Protein AF-0000000084999669 (afdb_homodimer)

Solvent-accessible surface area (backbone atoms only — not comparable to full-atom values): 21472 Å² total; per-residue (Å²): 105,78,70,63,46,76,46,75,52,72,66,41,34,52,51,17,50,49,50,51,53,46,58,70,68,46,58,88,55,57,38,79,38,73,41,68,70,84,64,86,68,81,69,84,65,60,31,23,41,33,43,25,36,80,44,46,45,81,47,69,87,46,64,67,62,21,53,51,37,43,54,51,52,52,52,51,48,53,52,48,52,52,51,36,67,77,34,52,64,57,40,71,44,33,44,88,55,30,70,33,73,48,54,58,32,35,36,39,35,19,50,52,66,26,28,39,60,46,72,33,41,66,39,37,81,60,92,49,95,83,38,33,46,42,40,52,29,29,39,40,33,21,40,40,70,28,84,82,21,30,40,37,30,64,48,74,72,40,75,46,70,27,36,52,12,32,36,34,39,32,53,12,38,78,83,42,25,28,25,35,42,58,26,74,77,52,56,44,40,33,39,39,41,40,24,25,54,38,52,62,68,60,48,52,57,57,69,77,101,107,78,70,64,46,77,46,74,51,71,67,40,34,51,50,18,51,49,50,53,53,48,58,70,67,45,59,88,54,57,41,81,38,72,40,67,70,85,63,86,67,80,69,84,66,61,30,22,39,36,42,26,35,80,44,47,46,82,47,69,86,47,62,68,61,20,53,51,36,43,52,50,50,52,53,50,49,53,51,50,50,51,52,36,67,78,34,52,64,56,39,69,43,33,44,87,54,30,69,33,72,48,53,58,31,34,37,38,36,18,50,51,66,25,29,40,59,46,74,34,40,65,39,36,82,59,94,49,95,81,38,33,47,42,39,51,28,28,38,40,34,22,40,39,68,29,83,83,21,31,38,37,31,64,48,73,72,41,75,46,68,26,36,53,12,31,36,37,39,31,52,13,37,76,81,42,26,29,25,34,43,59,26,75,77,51,56,43,40,32,38,37,39,40,24,26,54,38,52,61,68,61,50,54,55,56,67,75,99

pLDDT: mean 93.06, std 10.98, range [39.12, 98.81]

Sequence (418 aa):
MNLIASYRNKGFESVADGVMSFFDRRTDLHRNGIAFSNGSNNDSDPAKISTDISLVAIDRTDPEAFALSEVIVRGVDAGLKKYLQDRPLFNECSPEQSLFVNPIFNIQRYAPGEGFKKWHCDWTISEEATEPVHRVLAWILYCNDVESGGTEFHWQEYHETAERGKLVIFPAGLTHIHRGRVNKIHSKTIATGWINAGSRDSYISRLASMNLIASYRNKGFESVADGVMSFFDRRTDLHRNGIAFSNGSNNDSDPAKISTDISLVAIDRTDPEAFALSEVIVRGVDAGLKKYLQDRPLFNECSPEQSLFVNPIFNIQRYAPGEGFKKWHCDWTISEEATEPVHRVLAWILYCNDVESGGTEFHWQEYHETAERGKLVIFPAGLTHIHRGRVNKIHSKTIATGWINAGSRDSYISRLAS

InterPro domains:
  IPR005123 Oxoglutarate/iron-dependent dioxygenase domain [PS51471] (100-197)
  IPR044862 Prolyl 4-hydroxylase alpha subunit, Fe(2+) 2OG dioxygenase domain [PF13640] (106-195)

Organism: Prochlorococcus marinus (strain NATL2A) (NCBI:txid59920)

Foldseek 3Di:
DAQKDKDFDPLLLVLLQLLVVCCVVPVVQKDWDWAADPDDDPPPDTLFTWIKGKAACVDPPDVSSNVSLVSVQVVVVVVVVVSCVVPVVVLVVFVVSDKGFQRIWMKIKAAAVGWNADWDFQADCDDDLSRSPQFFKKKKAWSDFDPPWAKAWDVVRDGDGRHHSMMMMHTRDPNGTMIIDHHRPDMTIIIMGTMGGDDPVVSVVVSVD/DAQKDKDFDPLLLVLLQLLVVCCVVPVVQWDWDWAADPDPDPPPDTLFTWIKGKAACVDPPDVSSNVSLVSVQVVVVVVVVVSCVVPVVVQVVFVVSDKGFQRIWMKIKAAAVGWNADWDFQADCDDDLSRSPQFFKKKKAWSDFDPVWAKAWDQVRDGDGRHHSMMMMHTRDPNGTMIIDHHRPGMTIIIMGTMGGDDPVVSVVVSVD

Radius of gyration: 23.14 Å; Cα contacts (8 Å, |Δi|>4): 921; chains: 2; bounding box: 57×67×54 Å

Secondary structure (DSSP, 8-state):
----EEEE-HHHHHHHHHHHHHHHH-GGG-EEEEE---SSS---S-SEEEEEEEEETT--SSHHHHHHHHHHHHHHHHHHHHHHHH-HHHHHTSGGG-EEE-SEEEEEEE-TT-EE-S-B-S---S--TT-GGGEEEEEEEE-S-EEEEEEEETTTTEEEEE-TTEEEEEE-SGGG-EEEPP-SSS-EEEEEEEEEES-HHHHHHHHH-/----EEEE-HHHHHHHHHHHHHHHH-GGG-EEEEE---SSS---S-SEEEEEEEEETT--SSHHHHHHHHHHHHHHHHHHHHHHHH-HHHHHTSGGG-EEE-SEEEEEEE-TT-EE-S-B-S---S--TT-GGGEEEEEEEE-S-EEEEEEEETTTTEEEEE-TTEEEEEE-SGGG-EEEPP-SSS-EEEEEEEEEES-HHHHHHHHH-

Nearest PDB structures (foldseek):
  6zbn-assembly4_D  TM=6.091E-01  e=8.597E-07  Homo sapiens
  8y0v-assembly1_A  TM=6.039E-01  e=1.336E-05  Homo sapiens
  8k17-assembly1_A  TM=5.026E-01  e=3.818E-06  Homo sapiens
  8k0m-assembly1_A  TM=5.103E-01  e=2.028E-05  Homo sapiens
  8k0f-assembly1_A  TM=4.925E-01  e=4.404E-05  Homo sapiens

Structure (mmCIF, N/CA/C/O backbone):
data_AF-0000000084999669-model_v1
#
loop_
_entity.id
_entity.type
_entity.pdbx_description
1 polymer 'Possible trypsin'
#
loop_
_atom_site.group_PDB
_atom_site.id
_atom_site.type_symbol
_atom_site.label_atom_id
_atom_site.label_alt_id
_atom_site.label_comp_id
_atom_site.label_asym_id
_atom_site.label_entity_id
_atom_site.label_seq_id
_atom_site.pdbx_PDB_ins_code
_atom_site.Cartn_x
_atom_site.Cartn_y
_atom_site.Cartn_z
_atom_site.occupancy
_atom_site.B_iso_or_equiv
_atom_site.auth_seq_id
_atom_site.auth_comp_id
_atom_site.auth_asym_id
_atom_site.auth_atom_id
_atom_site.pdbx_PDB_model_num
ATOM 1 N N . MET A 1 1 ? 3.959 -6.379 14.414 1 53.81 1 MET A N 1
ATOM 2 C CA . MET A 1 1 ? 4.629 -5.09 14.555 1 53.81 1 MET A CA 1
ATOM 3 C C . MET A 1 1 ? 3.816 -3.982 13.891 1 53.81 1 MET A C 1
ATOM 5 O O . MET A 1 1 ? 3.207 -4.195 12.844 1 53.81 1 MET A O 1
ATOM 9 N N . ASN A 1 2 ? 3.494 -2.932 14.633 1 80.62 2 ASN A N 1
ATOM 10 C CA . ASN A 1 2 ? 2.629 -1.794 14.344 1 80.62 2 ASN A CA 1
ATOM 11 C C . ASN A 1 2 ? 3.273 -0.844 13.336 1 80.62 2 ASN A C 1
ATOM 13 O O . ASN A 1 2 ? 4.43 -0.449 13.5 1 80.62 2 ASN A O 1
ATOM 17 N N . LEU A 1 3 ? 2.895 -0.751 12.203 1 95.94 3 LEU A N 1
ATOM 18 C CA . LEU A 1 3 ? 3.422 0.119 11.156 1 95.94 3 LEU A CA 1
ATOM 19 C C . LEU A 1 3 ? 2.885 1.538 11.312 1 95.94 3 LEU A C 1
ATOM 21 O O . LEU A 1 3 ? 3.188 2.412 10.492 1 95.94 3 LEU A O 1
ATOM 25 N N . ILE A 1 4 ? 2.141 1.797 12.383 1 98.06 4 ILE A N 1
ATOM 26 C CA . ILE A 1 4 ? 1.774 3.143 12.812 1 98.06 4 ILE A CA 1
ATOM 27 C C . ILE A 1 4 ? 2.74 3.619 13.891 1 98.06 4 ILE A C 1
ATOM 29 O O . ILE A 1 4 ? 2.906 2.957 14.922 1 98.06 4 ILE A O 1
ATOM 33 N N . ALA A 1 5 ? 3.396 4.73 13.656 1 98 5 ALA A N 1
ATOM 34 C CA . ALA A 1 5 ? 4.375 5.242 14.609 1 98 5 ALA A CA 1
ATOM 35 C C . ALA A 1 5 ? 4.039 6.672 15.023 1 98 5 ALA A C 1
ATOM 37 O O . ALA A 1 5 ? 3.604 7.477 14.195 1 98 5 ALA A O 1
ATOM 38 N N . SER A 1 6 ? 4.301 6.969 16.266 1 97.31 6 SER A N 1
ATOM 39 C CA . SER A 1 6 ? 4.09 8.312 16.781 1 97.31 6 SER A CA 1
ATOM 40 C C . SER A 1 6 ? 5.367 8.875 17.406 1 97.31 6 SER A C 1
ATOM 42 O O . SER A 1 6 ? 6.109 8.148 18.078 1 97.31 6 SER A O 1
ATOM 44 N N . TYR A 1 7 ? 5.586 10.102 17.125 1 97.88 7 TYR A N 1
ATOM 45 C CA . TYR A 1 7 ? 6.742 10.828 17.656 1 97.88 7 TYR A CA 1
ATOM 46 C C . TYR A 1 7 ? 6.316 12.125 18.328 1 97.88 7 TYR A C 1
ATOM 48 O O . TYR A 1 7 ? 5.465 12.852 17.797 1 97.88 7 TYR A O 1
ATOM 56 N N . ARG A 1 8 ? 6.941 12.359 19.516 1 96.25 8 ARG A N 1
ATOM 57 C CA . ARG A 1 8 ? 6.656 13.602 20.234 1 96.25 8 ARG A CA 1
ATOM 58 C C . ARG A 1 8 ? 7.898 14.117 20.953 1 96.25 8 ARG A C 1
ATOM 60 O O . ARG A 1 8 ? 8.617 13.359 21.609 1 96.25 8 ARG A O 1
ATOM 67 N N . ASN A 1 9 ? 8.156 15.375 20.75 1 95.44 9 ASN A N 1
ATOM 68 C CA . ASN A 1 9 ? 9.195 16.109 21.469 1 95.44 9 ASN A CA 1
ATOM 69 C C . ASN A 1 9 ? 8.945 17.625 21.422 1 95.44 9 ASN A C 1
ATOM 71 O O . ASN A 1 9 ? 7.961 18.078 20.828 1 95.44 9 ASN A O 1
ATOM 75 N N . LYS A 1 10 ? 9.812 18.375 22 1 96.81 10 LYS A N 1
ATOM 76 C CA . LYS A 1 10 ? 9.602 19.812 22.109 1 96.81 10 LYS A CA 1
ATOM 77 C C . LYS A 1 10 ? 9.703 20.484 20.75 1 96.81 10 LYS A C 1
ATOM 79 O O . LYS A 1 10 ? 9.062 21.516 20.5 1 96.81 10 LYS A O 1
ATOM 84 N N . GLY A 1 11 ? 10.445 19.938 19.891 1 96.5 11 GLY A N 1
ATOM 85 C CA . GLY A 1 11 ? 10.547 20.453 18.531 1 96.5 11 GLY A CA 1
ATOM 86 C C . GLY A 1 11 ? 9.234 20.391 17.781 1 96.5 11 GLY A C 1
ATOM 87 O O . GLY A 1 11 ? 8.805 21.375 17.172 1 96.5 11 GLY A O 1
ATOM 88 N N . PHE A 1 12 ? 8.586 19.281 17.844 1 97.88 12 PHE A N 1
ATOM 89 C CA . PHE A 1 12 ? 7.305 19.125 17.172 1 97.88 12 PHE A CA 1
ATOM 90 C C . PHE A 1 12 ? 6.246 20.016 17.797 1 97.88 12 PHE A C 1
ATOM 92 O O . PHE A 1 12 ? 5.367 20.531 17.109 1 97.88 12 PHE A O 1
ATOM 99 N N . GLU A 1 13 ? 6.332 20.219 19.109 1 98.19 13 GLU A N 1
ATOM 100 C CA . GLU A 1 13 ? 5.41 21.125 19.766 1 98.19 13 GLU A CA 1
ATOM 101 C C . GLU A 1 13 ? 5.562 22.547 19.25 1 98.19 13 GLU A C 1
ATOM 103 O O . GLU A 1 13 ? 4.57 23.25 19 1 98.19 13 GLU A O 1
ATOM 108 N N . SER A 1 14 ? 6.805 22.922 19.078 1 97.94 14 SER A N 1
ATOM 109 C CA . SER A 1 14 ? 7.07 24.266 18.562 1 97.94 14 SER A CA 1
ATOM 110 C C . SER A 1 14 ? 6.543 24.406 17.141 1 97.94 14 SER A C 1
ATOM 112 O O . SER A 1 14 ? 5.992 25.453 16.781 1 97.94 14 SER A O 1
ATOM 114 N N . VAL A 1 15 ? 6.742 23.406 16.359 1 98.19 15 VAL A N 1
ATOM 115 C CA . VAL A 1 15 ? 6.234 23.438 14.984 1 98.19 15 VAL A CA 1
ATOM 116 C C . VAL A 1 15 ? 4.715 23.547 15 1 98.19 15 VAL A C 1
ATOM 118 O O . VAL A 1 15 ? 4.137 24.359 14.266 1 98.19 15 VAL A O 1
ATOM 121 N N . ALA A 1 16 ? 4.066 22.828 15.859 1 98.62 16 ALA A N 1
ATOM 122 C CA . ALA A 1 16 ? 2.613 22.859 15.977 1 98.62 16 ALA A CA 1
ATOM 123 C C . ALA A 1 16 ? 2.127 24.266 16.344 1 98.62 16 ALA A C 1
ATOM 125 O O . ALA A 1 16 ? 1.151 24.75 15.766 1 98.62 16 ALA A O 1
ATOM 126 N N . ASP A 1 17 ? 2.82 24.875 17.234 1 98.5 17 ASP A N 1
ATOM 127 C CA . ASP A 1 17 ? 2.465 26.234 17.641 1 98.5 17 ASP A CA 1
ATOM 128 C C . ASP A 1 17 ? 2.604 27.203 16.469 1 98.5 17 ASP A C 1
ATOM 130 O O . ASP A 1 17 ? 1.777 28.109 16.297 1 98.5 17 ASP A O 1
ATOM 134 N N . GLY A 1 18 ? 3.664 27.016 15.734 1 98.19 18 GLY A N 1
ATOM 135 C CA . GLY A 1 18 ? 3.85 27.828 14.547 1 98.19 18 GLY A CA 1
ATOM 136 C C . GLY A 1 18 ? 2.742 27.656 13.523 1 98.19 18 GLY A C 1
ATOM 137 O O . GLY A 1 18 ? 2.275 28.625 12.93 1 98.19 18 GLY A O 1
ATOM 138 N N . VAL A 1 19 ? 2.338 26.469 13.305 1 98.69 19 VAL A N 1
ATOM 139 C CA . VAL A 1 19 ? 1.264 26.172 12.367 1 98.69 19 VAL A CA 1
ATOM 140 C C . VAL A 1 19 ? -0.025 26.844 12.812 1 98.69 19 VAL A C 1
ATOM 142 O O . VAL A 1 19 ? -0.712 27.484 12.008 1 98.69 19 VAL A O 1
ATOM 145 N N . MET A 1 20 ? -0.316 26.766 14.117 1 98.5 20 MET A N 1
ATOM 146 C CA . MET A 1 20 ? -1.534 27.359 14.648 1 98.5 20 MET A CA 1
ATOM 147 C C . MET A 1 20 ? -1.534 28.875 14.453 1 98.5 20 MET A C 1
ATOM 149 O O . MET A 1 20 ? -2.527 29.438 13.992 1 98.5 20 MET A O 1
ATOM 153 N N . SER A 1 21 ? -0.398 29.484 14.773 1 98.31 21 SER A N 1
ATOM 154 C CA . SER A 1 21 ? -0.273 30.938 14.633 1 98.31 21 SER A CA 1
ATOM 155 C C . SER A 1 21 ? -0.413 31.359 13.172 1 98.31 21 SER A C 1
ATOM 157 O O . SER A 1 21 ? -1.108 32.344 12.875 1 98.31 21 SER A O 1
ATOM 159 N N . PHE A 1 22 ? 0.257 30.641 12.344 1 98.5 22 PHE A N 1
ATOM 160 C CA . PHE A 1 22 ? 0.203 30.922 10.914 1 98.5 22 PHE A CA 1
ATOM 161 C C . PHE A 1 22 ? -1.224 30.797 10.391 1 98.5 22 PHE A C 1
ATOM 163 O O . PHE A 1 22 ? -1.703 31.672 9.664 1 98.5 22 PHE A O 1
ATOM 170 N N . PHE A 1 23 ? -1.892 29.688 10.695 1 98.44 23 PHE A N 1
ATOM 171 C CA . PHE A 1 23 ? -3.252 29.438 10.234 1 98.44 23 PHE A CA 1
ATOM 172 C C . PHE A 1 23 ? -4.188 30.562 10.664 1 98.44 23 PHE A C 1
ATOM 174 O O . PHE A 1 23 ? -5.027 31.016 9.883 1 98.44 23 PHE A O 1
ATOM 181 N N . ASP A 1 24 ? -4.031 31.094 11.891 1 98 24 ASP A N 1
ATOM 182 C CA . ASP A 1 24 ? -4.906 32.125 12.438 1 98 24 ASP A CA 1
ATOM 183 C C . ASP A 1 24 ? -4.66 33.469 11.766 1 98 24 ASP A C 1
ATOM 185 O O . ASP A 1 24 ? -5.594 34.25 11.586 1 98 24 ASP A O 1
ATOM 189 N N . ARG A 1 25 ? -3.475 33.688 11.375 1 97.69 25 ARG A N 1
ATOM 190 C CA . ARG A 1 25 ? -3.105 35 10.836 1 97.69 25 ARG A CA 1
ATOM 191 C C . ARG A 1 25 ? -3.408 35.062 9.336 1 97.69 25 ARG A C 1
ATOM 193 O O . ARG A 1 25 ? -3.824 36.094 8.836 1 97.69 25 ARG A O 1
ATOM 200 N N . ARG A 1 26 ? -3.162 33.938 8.656 1 97.81 26 ARG A N 1
ATOM 201 C CA . ARG A 1 26 ? -3.225 33.969 7.199 1 97.81 26 ARG A CA 1
ATOM 202 C C . ARG A 1 26 ? -4.59 33.5 6.699 1 97.81 26 ARG A C 1
ATOM 204 O O . ARG A 1 26 ? -4.68 32.594 5.891 1 97.81 26 ARG A O 1
ATOM 211 N N . THR A 1 27 ? -5.609 34.25 7.074 1 97.44 27 THR A N 1
ATOM 212 C CA . THR A 1 27 ? -6.973 33.906 6.676 1 97.44 27 THR A CA 1
ATOM 213 C C . THR A 1 27 ? -7.148 34.094 5.168 1 97.44 27 THR A C 1
ATOM 215 O O . THR A 1 27 ? -8.062 33.5 4.578 1 97.44 27 THR A O 1
ATOM 218 N N . ASP A 1 28 ? -6.324 34.844 4.543 1 96.88 28 ASP A N 1
ATOM 219 C CA . ASP A 1 28 ? -6.359 35.031 3.1 1 96.88 28 ASP A CA 1
ATOM 220 C C . ASP A 1 28 ? -6.094 33.75 2.346 1 96.88 28 ASP A C 1
ATOM 222 O O . ASP A 1 28 ? -6.453 33.625 1.173 1 96.88 28 ASP A O 1
ATOM 226 N N . LEU A 1 29 ? -5.516 32.719 3.027 1 96.94 29 LEU A N 1
ATOM 227 C CA . LEU A 1 29 ? -5.141 31.484 2.379 1 96.94 29 LEU A CA 1
ATOM 228 C C . LEU A 1 29 ? -6.176 30.391 2.652 1 96.94 29 LEU A C 1
ATOM 230 O O . LEU A 1 29 ? -6.086 29.297 2.102 1 96.94 29 LEU A O 1
ATOM 234 N N . HIS A 1 30 ? -7.148 30.719 3.473 1 97.38 30 HIS A N 1
ATOM 235 C CA . HIS A 1 30 ? -8.141 29.719 3.836 1 97.38 30 HIS A CA 1
ATOM 236 C C . HIS A 1 30 ? -8.984 29.312 2.631 1 97.38 30 HIS A C 1
ATOM 238 O O . HIS A 1 30 ? -9.367 30.156 1.826 1 97.38 30 HIS A O 1
ATOM 244 N N . ARG A 1 31 ? -9.18 28.062 2.531 1 95.75 31 ARG A N 1
ATOM 245 C CA . ARG A 1 31 ? -10.117 27.484 1.565 1 95.75 31 ARG A CA 1
ATOM 246 C C . ARG A 1 31 ? -10.992 26.422 2.215 1 95.75 31 ARG A C 1
ATOM 248 O O . ARG A 1 31 ? -10.555 25.734 3.141 1 95.75 31 ARG A O 1
ATOM 255 N N . ASN A 1 32 ? -12.172 26.266 1.656 1 89.56 32 ASN A N 1
ATOM 256 C CA . ASN A 1 32 ? -13.039 25.203 2.146 1 89.56 32 ASN A CA 1
ATOM 257 C C . ASN A 1 32 ? -12.625 23.844 1.604 1 89.56 32 ASN A C 1
ATOM 259 O O . ASN A 1 32 ? -12.477 23.672 0.392 1 89.56 32 ASN A O 1
ATOM 263 N N . GLY A 1 33 ? -12.352 23 2.516 1 86.44 33 GLY A N 1
ATOM 264 C CA . GLY A 1 33 ? -12.109 21.625 2.148 1 86.44 33 GLY A CA 1
ATOM 265 C C . GLY A 1 33 ? -13.352 20.75 2.246 1 86.44 33 GLY A C 1
ATOM 266 O O . GLY A 1 33 ? -13.766 20.375 3.346 1 86.44 33 GLY A O 1
ATOM 267 N N . ILE A 1 34 ? -13.961 20.484 1.118 1 72.75 34 ILE A N 1
ATOM 268 C CA . ILE A 1 34 ? -15.141 19.641 1.088 1 72.75 34 ILE A CA 1
ATOM 269 C C . ILE A 1 34 ? -14.938 18.5 0.098 1 72.75 34 ILE A C 1
ATOM 271 O O . ILE A 1 34 ? -14.477 18.719 -1.026 1 72.75 34 ILE A O 1
ATOM 275 N N . ALA A 1 35 ? -15.039 17.359 0.621 1 73.81 35 ALA A N 1
ATOM 276 C CA . ALA A 1 35 ? -15.023 16.188 -0.251 1 73.81 35 ALA A CA 1
ATOM 277 C C . ALA A 1 35 ? -16.297 15.375 -0.089 1 73.81 35 ALA A C 1
ATOM 279 O O . ALA A 1 35 ? -16.828 15.25 1.019 1 73.81 35 ALA A O 1
ATOM 280 N N . PHE A 1 36 ? -16.922 14.961 -1.314 1 60.84 36 PHE A N 1
ATOM 281 C CA . PHE A 1 36 ? -18.078 14.094 -1.313 1 60.84 36 PHE A CA 1
ATOM 282 C C . PHE A 1 36 ? -17.703 12.688 -1.775 1 60.84 36 PHE A C 1
ATOM 284 O O . PHE A 1 36 ? -16.766 12.516 -2.543 1 60.84 36 PHE A O 1
ATOM 291 N N . SER A 1 37 ? -18.281 11.57 -1.239 1 58.16 37 SER A N 1
ATOM 292 C CA . SER A 1 37 ? -18.031 10.195 -1.644 1 58.16 37 SER A CA 1
ATOM 293 C C . SER A 1 37 ? -18.531 9.938 -3.061 1 58.16 37 SER A C 1
ATOM 295 O O . SER A 1 37 ? -19.531 10.508 -3.484 1 58.16 37 SER A O 1
ATOM 297 N N . ASN A 1 38 ? -17.688 9.641 -4.082 1 50.19 38 ASN A N 1
ATOM 298 C CA . ASN A 1 38 ? -18.125 9.344 -5.441 1 50.19 38 ASN A CA 1
ATOM 299 C C . ASN A 1 38 ? -19.312 8.375 -5.449 1 50.19 38 ASN A C 1
ATOM 301 O O . ASN A 1 38 ? -19.734 7.914 -6.508 1 50.19 38 ASN A O 1
ATOM 305 N N . GLY A 1 39 ? -19.531 7.438 -4.641 1 43.03 39 GLY A N 1
ATOM 306 C CA . GLY A 1 39 ? -20.562 6.449 -4.934 1 43.03 39 GLY A CA 1
ATOM 307 C C . GLY A 1 39 ? -21.953 7.047 -5.027 1 43.03 39 GLY A C 1
ATOM 308 O O . GLY A 1 39 ? -22.172 8.203 -4.664 1 43.03 39 GLY A O 1
ATOM 309 N N . SER A 1 40 ? -22.922 6.223 -5.812 1 39.12 40 SER A N 1
ATOM 310 C CA . SER A 1 40 ? -24.312 6.438 -6.176 1 39.12 40 SER A CA 1
ATOM 311 C C . SER A 1 40 ? -25.109 7.008 -5.008 1 39.12 40 SER A C 1
ATOM 313 O O . SER A 1 40 ? -26.297 7.324 -5.148 1 39.12 40 SER A O 1
ATOM 315 N N . ASN A 1 41 ? -24.844 6.355 -3.779 1 40.25 41 ASN A N 1
ATOM 316 C CA . ASN A 1 41 ? -25.984 6.605 -2.912 1 40.25 41 ASN A CA 1
ATOM 317 C C . ASN A 1 41 ? -26.109 8.078 -2.543 1 40.25 41 ASN A C 1
ATOM 319 O O . ASN A 1 41 ? -25.094 8.773 -2.428 1 40.25 41 ASN A O 1
ATOM 323 N N . ASN A 1 42 ? -27.25 8.625 -2.6 1 41.91 42 ASN A N 1
ATOM 324 C CA . ASN A 1 42 ? -27.938 9.852 -2.186 1 41.91 42 ASN A CA 1
ATOM 325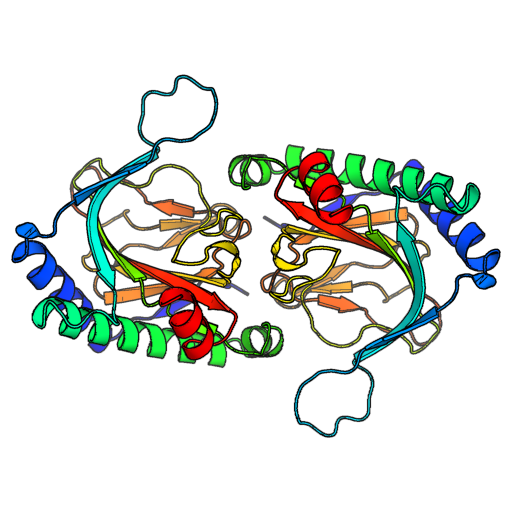 C C . ASN A 1 42 ? -27.391 10.367 -0.854 1 41.91 42 ASN A C 1
ATOM 327 O O . ASN A 1 42 ? -28.094 11.062 -0.123 1 41.91 42 ASN A O 1
ATOM 331 N N . ASP A 1 43 ? -26.359 9.711 -0.339 1 50.81 43 ASP A N 1
ATOM 332 C CA . ASP A 1 43 ? -26.094 10.266 0.984 1 50.81 43 ASP A CA 1
ATOM 333 C C . ASP A 1 43 ? -25.531 11.68 0.883 1 50.81 43 ASP A C 1
ATOM 335 O O . ASP A 1 43 ? -24.5 11.898 0.254 1 50.81 43 ASP A O 1
ATOM 339 N N . SER A 1 44 ? -26.25 12.695 1.05 1 56.94 44 SER A N 1
ATOM 340 C CA . SER A 1 44 ? -26.188 14.148 1.078 1 56.94 44 SER A CA 1
ATOM 341 C C . SER A 1 44 ? -25.062 14.641 1.991 1 56.94 44 SER A C 1
ATOM 343 O O . SER A 1 44 ? -24.625 15.789 1.891 1 56.94 44 SER A O 1
ATOM 345 N N . ASP A 1 45 ? -24.5 13.641 2.844 1 67.88 45 ASP A N 1
ATOM 346 C CA . ASP A 1 45 ? -23.562 14.242 3.785 1 67.88 45 ASP A CA 1
ATOM 347 C C . ASP A 1 45 ? -22.125 14.195 3.238 1 67.88 45 ASP A C 1
ATOM 349 O O . ASP A 1 45 ? -21.672 13.156 2.764 1 67.88 45 ASP A O 1
ATOM 353 N N . PRO A 1 46 ? -21.531 15.312 3.283 1 78.44 46 PRO A N 1
ATOM 354 C CA . PRO A 1 46 ? -20.156 15.367 2.787 1 78.44 46 PRO A CA 1
ATOM 355 C C . PRO A 1 46 ? -19.219 14.422 3.541 1 78.44 46 PRO A C 1
ATOM 357 O O . PRO A 1 46 ? -19.391 14.227 4.75 1 78.44 46 PRO A O 1
ATOM 360 N N . ALA A 1 47 ? -18.312 13.812 2.906 1 84.69 47 ALA A N 1
ATOM 361 C CA . ALA A 1 47 ? -17.328 12.906 3.496 1 84.69 47 ALA A CA 1
ATOM 362 C C . ALA A 1 47 ? -16.344 13.672 4.375 1 84.69 47 ALA A C 1
ATOM 364 O O . ALA A 1 47 ? -15.883 13.156 5.395 1 84.69 47 ALA A O 1
ATOM 365 N N . LYS A 1 48 ? -16.094 14.922 3.949 1 89.25 48 LYS A N 1
ATOM 366 C CA . LYS A 1 48 ? -15.141 15.773 4.645 1 89.25 48 LYS A CA 1
ATOM 367 C C . LYS A 1 48 ? -15.609 17.219 4.664 1 89.25 48 LYS A C 1
ATOM 369 O O . LYS A 1 48 ? -16.094 17.734 3.652 1 89.25 48 LYS A O 1
ATOM 374 N N . ILE A 1 49 ? -15.484 17.828 5.871 1 92.44 49 ILE A N 1
ATOM 375 C CA . ILE A 1 49 ? -15.672 19.266 6.035 1 92.44 49 ILE A CA 1
ATOM 376 C C . ILE A 1 49 ? -14.516 19.844 6.852 1 92.44 49 ILE A C 1
ATOM 378 O O . ILE A 1 49 ? -14.25 19.391 7.969 1 92.44 49 ILE A O 1
ATOM 382 N N . SER A 1 50 ? -13.836 20.812 6.207 1 95.81 50 SER A N 1
ATOM 383 C CA . SER A 1 50 ? -12.703 21.453 6.863 1 95.81 50 SER A CA 1
ATOM 384 C C . SER A 1 50 ? -12.406 22.812 6.25 1 95.81 50 SER A C 1
ATOM 386 O O . SER A 1 50 ? -12.984 23.172 5.223 1 95.81 50 SER A O 1
ATOM 388 N N . THR A 1 51 ? -11.703 23.594 6.965 1 97.25 51 THR A N 1
ATOM 389 C CA . THR A 1 51 ? -11.016 24.75 6.414 1 97.25 51 THR A CA 1
ATOM 390 C C . THR A 1 51 ? -9.531 24.469 6.223 1 97.25 51 THR A C 1
ATOM 392 O O . THR A 1 51 ? -8.844 24.062 7.164 1 97.25 51 THR A O 1
ATOM 395 N N . ASP A 1 52 ? -9.031 24.766 4.957 1 97.69 52 ASP A N 1
ATOM 396 C CA . ASP A 1 52 ? -7.695 24.266 4.641 1 97.69 52 ASP A CA 1
ATOM 397 C C . ASP A 1 52 ? -6.793 25.406 4.156 1 97.69 52 ASP A C 1
ATOM 399 O O . ASP A 1 52 ? -7.277 26.422 3.648 1 97.69 52 ASP A O 1
ATOM 403 N N . ILE A 1 53 ? -5.562 25.297 4.402 1 97.94 53 ILE A N 1
ATOM 404 C CA . ILE A 1 53 ? -4.488 25.984 3.697 1 97.94 53 ILE A CA 1
ATOM 405 C C . ILE A 1 53 ? -3.578 24.969 3.016 1 97.94 53 ILE A C 1
ATOM 407 O O . ILE A 1 53 ? -3.041 24.078 3.67 1 97.94 53 ILE A O 1
ATOM 411 N N . SER A 1 54 ? -3.412 25.047 1.689 1 96.5 54 SER A N 1
ATOM 412 C CA . SER A 1 54 ? -2.475 24.203 0.958 1 96.5 54 SER A CA 1
ATOM 413 C C . SER A 1 54 ? -1.11 24.875 0.829 1 96.5 54 SER A C 1
ATOM 415 O O . SER A 1 54 ? -1.016 26.016 0.401 1 96.5 54 SER A O 1
ATOM 417 N N . LEU A 1 55 ? -0.151 24.156 1.204 1 95.06 55 LEU A N 1
ATOM 418 C CA . LEU A 1 55 ? 1.213 24.672 1.133 1 95.06 55 LEU A CA 1
ATOM 419 C C . LEU A 1 55 ? 2.043 23.859 0.138 1 95.06 55 LEU A C 1
ATOM 421 O O . LEU A 1 55 ? 1.849 22.656 -0.007 1 95.06 55 LEU A O 1
ATOM 425 N N . VAL A 1 56 ? 2.92 24.594 -0.507 1 91.19 56 VAL A N 1
ATOM 426 C CA . VAL A 1 56 ? 3.895 24 -1.424 1 91.19 56 VAL A CA 1
ATOM 427 C C . VAL A 1 56 ? 5.305 24.406 -1.003 1 91.19 56 VAL A C 1
ATOM 429 O O . VAL A 1 56 ? 5.723 25.547 -1.215 1 91.19 56 VAL A O 1
ATOM 432 N N . ALA A 1 57 ? 6.098 23.531 -0.529 1 88.19 57 ALA A N 1
ATOM 433 C CA . ALA A 1 57 ? 7.352 23.812 0.164 1 88.19 57 ALA A CA 1
ATOM 434 C C . ALA A 1 57 ? 8.445 24.219 -0.821 1 88.19 57 ALA A C 1
ATOM 436 O O . ALA A 1 57 ? 9.547 24.594 -0.415 1 88.19 57 ALA A O 1
ATOM 437 N N . ILE A 1 58 ? 8.164 24.328 -2.094 1 86.62 58 ILE A N 1
ATOM 438 C CA . ILE A 1 58 ? 9.18 24.781 -3.039 1 86.62 58 ILE A CA 1
ATOM 439 C C . ILE A 1 58 ? 8.766 26.109 -3.654 1 86.62 58 ILE A C 1
ATOM 441 O O . ILE A 1 58 ? 9.516 26.703 -4.434 1 86.62 58 ILE A O 1
ATOM 445 N N . ASP A 1 59 ? 7.582 26.516 -3.262 1 89 59 ASP A N 1
ATOM 446 C CA . ASP A 1 59 ? 7.086 27.797 -3.738 1 89 59 ASP A CA 1
ATOM 447 C C . ASP A 1 59 ? 7.617 28.953 -2.877 1 89 59 ASP A C 1
ATOM 449 O O . ASP A 1 59 ? 7.266 29.062 -1.701 1 89 59 ASP A O 1
ATOM 453 N N . ARG A 1 60 ? 8.367 29.906 -3.482 1 92.56 60 ARG A N 1
ATOM 454 C CA . ARG A 1 60 ? 9.031 30.953 -2.711 1 92.56 60 ARG A CA 1
ATOM 455 C C . ARG A 1 60 ? 8.32 32.281 -2.881 1 92.56 60 ARG A C 1
ATOM 457 O O . ARG A 1 60 ? 8.82 33.344 -2.449 1 92.56 60 ARG A O 1
ATOM 464 N N . THR A 1 61 ? 7.199 32.281 -3.463 1 93.94 61 THR A N 1
ATOM 465 C CA . THR A 1 61 ? 6.504 33.531 -3.777 1 93.94 61 THR A CA 1
ATOM 466 C C . THR A 1 61 ? 6.012 34.219 -2.504 1 93.94 61 THR A C 1
ATOM 468 O O . THR A 1 61 ? 5.984 35.438 -2.424 1 93.94 61 THR A O 1
ATOM 471 N N . ASP A 1 62 ? 5.598 33.438 -1.51 1 95.94 62 ASP A N 1
ATOM 472 C CA . ASP A 1 62 ? 5.203 33.906 -0.189 1 95.94 62 ASP A CA 1
ATOM 473 C C . ASP A 1 62 ? 6.223 33.5 0.872 1 95.94 62 ASP A C 1
ATOM 475 O O . ASP A 1 62 ? 6.238 32.344 1.318 1 95.94 62 ASP A O 1
ATOM 479 N N . PRO A 1 63 ? 7.062 34.469 1.283 1 95.88 63 PRO A N 1
ATOM 480 C CA . PRO A 1 63 ? 8.188 34.125 2.158 1 95.88 63 PRO A CA 1
ATOM 481 C C . PRO A 1 63 ? 7.734 33.5 3.48 1 95.88 63 PRO A C 1
ATOM 483 O O . PRO A 1 63 ? 8.414 32.625 4.02 1 95.88 63 PRO A O 1
ATOM 486 N N . GLU A 1 64 ? 6.664 33.969 4.023 1 96.5 64 GLU A N 1
ATOM 487 C CA . GLU A 1 64 ? 6.176 33.406 5.285 1 96.5 64 GLU A CA 1
ATOM 488 C C . GLU A 1 64 ? 5.695 31.984 5.117 1 96.5 64 GLU A C 1
ATOM 490 O O . GLU A 1 64 ? 6.043 31.109 5.914 1 96.5 64 GLU A O 1
ATOM 495 N N . ALA A 1 65 ? 4.891 31.766 4.102 1 96.94 65 ALA A N 1
ATOM 496 C CA . ALA A 1 65 ? 4.402 30.422 3.812 1 96.94 65 ALA A CA 1
ATOM 497 C C . ALA A 1 65 ? 5.555 29.469 3.488 1 96.94 65 ALA A C 1
ATOM 499 O O . ALA A 1 65 ? 5.562 28.312 3.93 1 96.94 65 ALA A O 1
ATOM 500 N N . PHE A 1 66 ? 6.488 30 2.775 1 97.12 66 PHE A N 1
ATOM 501 C CA . PHE A 1 66 ? 7.66 29.219 2.408 1 97.12 66 PHE A CA 1
ATOM 502 C C . PHE A 1 66 ? 8.445 28.797 3.646 1 97.12 66 PHE A C 1
ATOM 504 O O . PHE A 1 66 ? 8.805 27.641 3.797 1 97.12 66 PHE A O 1
ATOM 511 N N . ALA A 1 67 ? 8.672 29.734 4.504 1 96.69 67 ALA A N 1
ATOM 512 C CA . ALA A 1 67 ? 9.453 29.453 5.707 1 9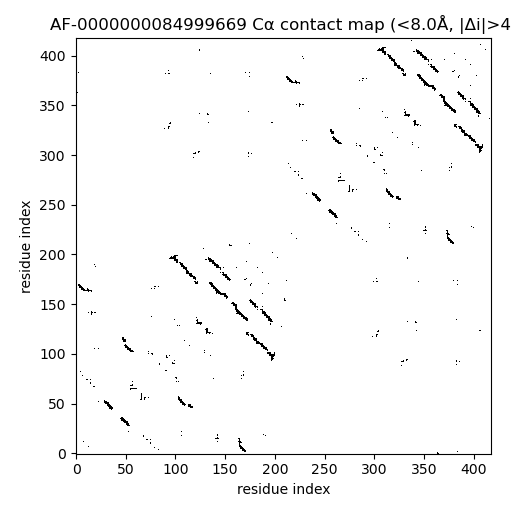6.69 67 ALA A CA 1
ATOM 513 C C . ALA A 1 67 ? 8.773 28.406 6.582 1 96.69 67 ALA A C 1
ATOM 515 O O . ALA A 1 67 ? 9.422 27.484 7.059 1 96.69 67 ALA A O 1
ATOM 516 N N . LEU A 1 68 ? 7.527 28.531 6.785 1 97.56 68 LEU A N 1
ATOM 517 C CA . LEU A 1 68 ? 6.801 27.578 7.613 1 97.56 68 LEU A CA 1
ATOM 518 C C . LEU A 1 68 ? 6.805 26.188 6.973 1 97.56 68 LEU A C 1
ATOM 520 O O . LEU A 1 68 ? 6.996 25.188 7.66 1 97.56 68 LEU A O 1
ATOM 524 N N . SER A 1 69 ? 6.547 26.188 5.676 1 97.69 69 SER A N 1
ATOM 525 C CA . SER A 1 69 ? 6.504 24.906 4.977 1 97.69 69 SER A CA 1
ATOM 526 C C . SER A 1 69 ? 7.836 24.172 5.09 1 97.69 69 SER A C 1
ATOM 528 O O . SER A 1 69 ? 7.863 22.953 5.258 1 97.69 69 SER A O 1
ATOM 530 N N . GLU A 1 70 ? 8.875 24.891 5.062 1 96.25 70 GLU A N 1
ATOM 531 C CA . GLU A 1 70 ? 10.195 24.281 5.188 1 96.25 70 GLU A CA 1
ATOM 532 C C . GLU A 1 70 ? 10.398 23.688 6.578 1 96.25 70 GLU A C 1
ATOM 534 O O . GLU A 1 70 ? 10.961 22.594 6.715 1 96.25 70 GLU A O 1
ATOM 539 N N . VAL A 1 71 ? 9.984 24.406 7.531 1 97.25 71 VAL A N 1
ATOM 540 C CA . VAL A 1 71 ? 10.117 23.938 8.906 1 97.25 71 VAL A CA 1
ATOM 541 C C . VAL A 1 71 ? 9.312 22.656 9.102 1 97.25 71 VAL A C 1
ATOM 543 O O . VAL A 1 71 ? 9.789 21.703 9.711 1 97.25 71 VAL A O 1
ATOM 546 N N . ILE A 1 72 ? 8.133 22.641 8.57 1 98.38 72 ILE A N 1
ATOM 547 C CA . ILE A 1 72 ? 7.27 21.484 8.711 1 98.38 72 ILE A CA 1
ATOM 548 C C . ILE A 1 72 ? 7.902 20.281 8.008 1 98.38 72 ILE A C 1
ATOM 550 O O . ILE A 1 72 ? 8.016 19.203 8.586 1 98.38 72 ILE A O 1
ATOM 554 N N . VAL A 1 73 ? 8.359 20.5 6.797 1 97.94 73 VAL A N 1
ATOM 555 C CA . VAL A 1 73 ? 8.93 19.406 6.004 1 97.94 73 VAL A CA 1
ATOM 556 C C . VAL A 1 73 ? 10.18 18.875 6.695 1 97.94 73 VAL A C 1
ATOM 558 O O . VAL A 1 73 ? 10.391 17.656 6.738 1 97.94 73 VAL A O 1
ATOM 561 N N . ARG A 1 74 ? 10.977 19.75 7.234 1 96.62 74 ARG A N 1
ATOM 562 C CA . ARG A 1 74 ? 12.18 19.312 7.941 1 96.62 74 ARG A CA 1
ATOM 563 C C . ARG A 1 74 ? 11.82 18.469 9.156 1 96.62 74 ARG A C 1
ATOM 565 O O . ARG A 1 74 ? 12.492 17.484 9.445 1 96.62 74 ARG A O 1
ATOM 572 N N . GLY A 1 75 ? 10.844 18.906 9.898 1 97.81 75 GLY A N 1
ATOM 573 C CA . GLY A 1 75 ? 10.375 18.109 11.023 1 97.81 75 GLY A CA 1
ATOM 574 C C . GLY A 1 75 ? 9.875 16.734 10.625 1 97.81 75 GLY A C 1
ATOM 575 O O . GLY A 1 75 ? 10.242 15.734 11.242 1 97.81 75 GLY A O 1
ATOM 576 N N . VAL A 1 76 ? 9.047 16.688 9.602 1 98.62 76 VAL A N 1
ATOM 577 C CA . VAL A 1 76 ? 8.5 15.414 9.133 1 98.62 76 VAL A CA 1
ATOM 578 C C . VAL A 1 76 ? 9.625 14.516 8.625 1 98.62 76 VAL A C 1
ATOM 580 O O . VAL A 1 76 ? 9.609 13.305 8.844 1 98.62 76 VAL A O 1
ATOM 583 N N . ASP A 1 77 ? 10.609 15.156 7.965 1 98.19 77 ASP A N 1
ATOM 584 C CA . ASP A 1 77 ? 11.766 14.398 7.488 1 98.19 77 ASP A CA 1
ATOM 585 C C . ASP A 1 77 ? 12.508 13.742 8.648 1 98.19 77 ASP A C 1
ATOM 587 O O . ASP A 1 77 ? 12.969 12.602 8.531 1 98.19 77 ASP A O 1
ATOM 591 N N . ALA A 1 78 ? 12.664 14.445 9.711 1 98.12 78 ALA A N 1
ATOM 592 C CA . ALA A 1 78 ? 13.305 13.875 10.891 1 98.12 78 ALA A CA 1
ATOM 593 C C . ALA A 1 78 ? 12.508 12.68 11.414 1 98.12 78 ALA A C 1
ATOM 595 O O . ALA A 1 78 ? 13.094 11.656 11.797 1 98.12 78 ALA A O 1
ATOM 596 N N . GLY A 1 79 ? 11.203 12.789 11.461 1 98.31 79 GLY A N 1
ATOM 597 C CA . GLY A 1 79 ? 10.352 11.672 11.844 1 98.31 79 GLY A CA 1
ATOM 598 C C . GLY A 1 79 ? 10.477 10.484 10.906 1 98.31 79 GLY A C 1
ATOM 599 O O . GLY A 1 79 ? 10.539 9.336 11.352 1 98.31 79 GLY A O 1
ATOM 600 N N . LEU A 1 80 ? 10.516 10.812 9.617 1 98.38 80 LEU A N 1
ATOM 601 C CA . LEU A 1 80 ? 10.656 9.758 8.617 1 98.38 80 LEU A CA 1
ATOM 602 C C . LEU A 1 80 ? 11.969 9.008 8.805 1 98.38 80 LEU A C 1
ATOM 604 O O . LEU A 1 80 ? 12.008 7.777 8.727 1 98.38 80 LEU A O 1
ATOM 608 N N . LYS A 1 81 ? 13.023 9.742 9.031 1 97.56 81 LYS A N 1
ATOM 609 C CA . LYS A 1 81 ? 14.312 9.109 9.273 1 97.56 81 LYS A CA 1
ATOM 610 C C . LYS A 1 81 ? 14.25 8.141 10.453 1 97.56 81 LYS A C 1
ATOM 612 O O . LYS A 1 81 ? 14.758 7.023 10.375 1 97.56 81 LYS A O 1
ATOM 617 N N . LYS A 1 82 ? 13.68 8.57 11.523 1 97.75 82 LYS A N 1
ATOM 618 C CA . LYS A 1 82 ? 13.531 7.699 12.688 1 97.75 82 LYS A CA 1
ATOM 619 C C . LYS A 1 82 ? 12.656 6.492 12.367 1 97.75 82 LYS A C 1
ATOM 621 O O . LYS A 1 82 ? 12.953 5.371 12.789 1 97.75 82 LYS A O 1
ATOM 626 N N . TYR A 1 83 ? 11.602 6.707 11.656 1 98.25 83 TYR A N 1
ATOM 627 C CA . TYR A 1 83 ? 10.703 5.645 11.234 1 98.25 83 TYR A CA 1
ATOM 628 C C . TYR A 1 83 ? 11.453 4.555 10.477 1 98.25 83 TYR A C 1
ATOM 630 O O . TYR A 1 83 ? 11.281 3.365 10.758 1 98.25 83 TYR A O 1
ATOM 638 N N . LEU A 1 84 ? 12.25 4.98 9.531 1 97.31 84 LEU A N 1
ATOM 639 C CA . LEU A 1 84 ? 12.984 4.043 8.688 1 97.31 84 LEU A CA 1
ATOM 640 C C . LEU A 1 84 ? 14.109 3.369 9.461 1 97.31 84 LEU A C 1
ATOM 642 O O . LEU A 1 84 ? 14.438 2.209 9.211 1 97.31 84 LEU A O 1
ATOM 646 N N . GLN A 1 85 ? 14.688 4.102 10.398 1 96.81 85 GLN A N 1
ATOM 647 C CA . GLN A 1 85 ? 15.695 3.508 11.266 1 96.81 85 GLN A CA 1
ATOM 648 C C . GLN A 1 85 ? 15.109 2.375 12.102 1 96.81 85 GLN A C 1
ATOM 650 O O . GLN A 1 85 ? 15.766 1.354 12.32 1 96.81 85 GLN A O 1
ATOM 655 N N . ASP A 1 86 ? 13.938 2.572 12.57 1 96.56 86 ASP A N 1
ATOM 656 C CA . ASP A 1 86 ? 13.273 1.587 13.422 1 96.56 86 ASP A CA 1
ATOM 657 C C . ASP A 1 86 ? 12.742 0.417 12.586 1 96.56 86 ASP A C 1
ATOM 659 O O . ASP A 1 86 ? 12.43 -0.644 13.133 1 96.56 86 ASP A O 1
ATOM 663 N N . ARG A 1 87 ? 12.609 0.631 11.305 1 96 87 ARG A N 1
ATOM 664 C CA . ARG A 1 87 ? 12.062 -0.359 10.383 1 96 87 ARG A CA 1
ATOM 665 C C . ARG A 1 87 ? 12.93 -0.477 9.133 1 96 87 ARG A C 1
ATOM 667 O O . ARG A 1 87 ? 12.469 -0.173 8.031 1 96 87 ARG A O 1
ATOM 674 N N . PRO A 1 88 ? 14.047 -1.007 9.227 1 94.75 88 PRO A N 1
ATOM 675 C CA . PRO A 1 88 ? 15.023 -0.967 8.133 1 94.75 88 PRO A CA 1
ATOM 676 C C . PRO A 1 88 ? 14.547 -1.704 6.887 1 94.75 88 PRO A C 1
ATOM 678 O O . PRO A 1 88 ? 14.875 -1.309 5.766 1 94.75 88 PRO A O 1
ATOM 681 N N . LEU A 1 89 ? 13.742 -2.736 7.016 1 94.19 89 LEU A N 1
ATOM 682 C CA . LEU A 1 89 ? 13.266 -3.48 5.855 1 94.19 89 LEU A CA 1
ATOM 683 C C . LEU A 1 89 ? 12.289 -2.645 5.035 1 94.19 89 LEU A C 1
ATOM 685 O O . LEU A 1 89 ? 12.109 -2.895 3.84 1 94.19 89 LEU A O 1
ATOM 689 N N . PHE A 1 90 ? 11.695 -1.678 5.719 1 94 90 PHE A N 1
ATOM 690 C CA . PHE A 1 90 ? 10.797 -0.781 4.996 1 94 90 PHE A CA 1
ATOM 691 C C . PHE A 1 90 ? 11.562 0.027 3.957 1 94 90 PHE A C 1
ATOM 693 O O . PHE A 1 90 ? 11.094 0.204 2.83 1 94 90 PHE A O 1
ATOM 700 N N . ASN A 1 91 ? 12.672 0.444 4.367 1 91.5 91 ASN A N 1
ATOM 701 C CA . ASN A 1 91 ? 13.523 1.181 3.441 1 91.5 91 ASN A CA 1
ATOM 702 C C . ASN A 1 91 ? 14.164 0.254 2.414 1 91.5 91 ASN A C 1
ATOM 704 O O . ASN A 1 91 ? 14.195 0.566 1.222 1 91.5 91 ASN A O 1
ATOM 708 N N . GLU A 1 92 ? 14.641 -0.853 2.857 1 93.62 92 GLU A N 1
ATOM 709 C CA . GLU A 1 92 ? 15.367 -1.786 1.998 1 93.62 92 GLU A CA 1
ATOM 710 C C . GLU A 1 92 ? 14.469 -2.33 0.893 1 93.62 92 GLU A C 1
ATOM 712 O O . GLU A 1 92 ? 14.922 -2.582 -0.223 1 93.62 92 GLU A O 1
ATOM 717 N N . CYS A 1 93 ? 13.203 -2.488 1.176 1 94.81 93 CYS A N 1
ATOM 718 C CA . CYS A 1 93 ? 12.289 -3.115 0.225 1 94.81 93 CYS A CA 1
ATOM 719 C C . CYS A 1 93 ? 11.539 -2.066 -0.586 1 94.81 93 CYS A C 1
ATOM 721 O O . CYS A 1 93 ? 10.773 -2.404 -1.485 1 94.81 93 CYS A O 1
ATOM 723 N N . SER A 1 94 ? 11.766 -0.793 -0.253 1 93.5 94 SER A N 1
ATOM 724 C CA . SER A 1 94 ? 11.133 0.283 -1.007 1 93.5 94 SER A CA 1
ATOM 725 C C . SER A 1 94 ? 11.781 0.462 -2.373 1 93.5 94 SER A C 1
ATOM 727 O O . SER A 1 94 ? 12.992 0.269 -2.518 1 93.5 94 SER A O 1
ATOM 729 N N . PRO A 1 95 ? 10.914 0.826 -3.369 1 87.12 95 PRO A N 1
ATOM 730 C CA . PRO A 1 95 ? 11.523 1.136 -4.664 1 87.12 95 PRO A CA 1
ATOM 731 C C . PRO A 1 95 ? 12.633 2.182 -4.562 1 87.12 95 PRO A C 1
ATOM 733 O O . PRO A 1 95 ? 12.477 3.176 -3.846 1 87.12 95 PRO A O 1
ATOM 736 N N . GLU A 1 96 ? 13.688 1.927 -5.246 1 84.88 96 GLU A N 1
ATOM 737 C CA . GLU A 1 96 ? 14.836 2.824 -5.289 1 84.88 96 GLU A CA 1
ATOM 738 C C . GLU A 1 96 ? 15.398 3.068 -3.891 1 84.88 96 GLU A C 1
ATOM 740 O O . GLU A 1 96 ? 16.281 3.9 -3.711 1 84.88 96 GLU A O 1
ATOM 745 N N . GLN A 1 97 ? 14.812 2.365 -2.934 1 91.94 97 GLN A N 1
ATOM 746 C CA . GLN A 1 97 ? 15.219 2.529 -1.543 1 91.94 97 GLN A CA 1
ATOM 747 C C . GLN A 1 97 ? 15.258 4.004 -1.151 1 91.94 97 GLN A C 1
ATOM 749 O O . GLN A 1 97 ? 16.219 4.457 -0.53 1 91.94 97 GLN A O 1
ATOM 754 N N . SER A 1 98 ? 14.266 4.688 -1.611 1 93.75 98 SER A N 1
ATOM 755 C CA . SER A 1 98 ? 14.18 6.129 -1.397 1 93.75 98 SER A CA 1
ATOM 756 C C . SER A 1 98 ? 12.742 6.578 -1.194 1 93.75 98 SER A C 1
ATOM 758 O O . SER A 1 98 ? 11.867 6.273 -2.014 1 93.75 98 SER A O 1
ATOM 760 N N . LEU A 1 99 ? 12.555 7.188 -0.105 1 97.5 99 LEU A N 1
ATOM 761 C CA . LEU A 1 99 ? 11.297 7.84 0.236 1 97.5 99 LEU A CA 1
ATOM 762 C C . LEU A 1 99 ? 11.516 9.32 0.542 1 97.5 99 LEU A C 1
ATOM 764 O O . LEU A 1 99 ? 12.555 9.695 1.077 1 97.5 99 LEU A O 1
ATOM 768 N N . PHE A 1 100 ? 10.547 10.141 0.212 1 97.62 100 PHE A N 1
ATOM 769 C CA . PHE A 1 100 ? 10.68 11.555 0.509 1 97.62 100 PHE A CA 1
ATOM 770 C C . PHE A 1 100 ? 9.328 12.156 0.899 1 97.62 100 PHE A C 1
ATOM 772 O O . PHE A 1 100 ? 8.281 11.648 0.497 1 97.62 100 PHE A O 1
ATOM 779 N N . VAL A 1 101 ? 9.383 13.211 1.699 1 98.44 101 VAL A N 1
ATOM 780 C CA . VAL A 1 101 ? 8.188 13.961 2.072 1 98.44 101 VAL A CA 1
ATOM 781 C C . VAL A 1 101 ? 7.707 14.797 0.886 1 98.44 101 VAL A C 1
ATOM 783 O O . VAL A 1 101 ? 8.445 15.633 0.371 1 98.44 101 VAL A O 1
ATOM 786 N N . ASN A 1 102 ? 6.5 14.5 0.409 1 98.25 102 ASN A N 1
ATOM 787 C CA . ASN A 1 102 ? 5.926 15.297 -0.669 1 98.25 102 ASN A CA 1
ATOM 788 C C . ASN A 1 102 ? 5.844 16.766 -0.293 1 98.25 102 ASN A C 1
ATOM 790 O O . ASN A 1 102 ? 5.363 17.125 0.787 1 98.25 102 ASN A O 1
ATOM 794 N N . PRO A 1 103 ? 6.293 17.625 -1.137 1 96.75 103 PRO A N 1
ATOM 795 C CA . PRO A 1 103 ? 6.355 19.047 -0.766 1 96.75 103 PRO A CA 1
ATOM 796 C C . PRO A 1 103 ? 4.988 19.719 -0.784 1 96.75 103 PRO A C 1
ATOM 798 O O . PRO A 1 103 ? 4.855 20.859 -0.339 1 96.75 103 PRO A O 1
ATOM 801 N N . ILE A 1 104 ? 4.012 19.109 -1.318 1 97.12 104 ILE A N 1
ATOM 802 C CA . ILE A 1 104 ? 2.65 19.641 -1.308 1 97.12 104 ILE A CA 1
ATOM 803 C C . ILE A 1 104 ? 1.855 19 -0.173 1 97.12 104 ILE A C 1
ATOM 805 O O . ILE A 1 104 ? 1.735 17.766 -0.109 1 97.12 104 ILE A O 1
ATOM 809 N N . PHE A 1 105 ? 1.43 19.797 0.753 1 97.75 105 PHE A N 1
ATOM 810 C CA . PHE A 1 105 ? 0.678 19.281 1.892 1 97.75 105 PHE A CA 1
ATOM 811 C C . PHE A 1 105 ? -0.296 20.328 2.416 1 97.75 105 PHE A C 1
ATOM 813 O O . PHE A 1 105 ? -0.367 21.438 1.882 1 97.75 105 PHE A O 1
ATOM 820 N N . ASN A 1 106 ? -1.123 19.922 3.498 1 97.75 106 ASN A N 1
ATOM 821 C CA . ASN A 1 106 ? -2.219 20.797 3.908 1 97.75 106 ASN A CA 1
ATOM 822 C C . ASN A 1 106 ? -2.211 21.031 5.418 1 97.75 106 ASN A C 1
ATOM 824 O O . ASN A 1 106 ? -1.814 20.156 6.184 1 97.75 106 ASN A O 1
ATOM 828 N N . ILE A 1 107 ? -2.57 22.188 5.746 1 98.5 107 ILE A N 1
ATOM 829 C CA . ILE A 1 107 ? -3.074 22.453 7.09 1 98.5 107 ILE A CA 1
ATOM 830 C C . ILE A 1 107 ? -4.602 22.422 7.082 1 98.5 107 ILE A C 1
ATOM 832 O O . ILE A 1 107 ? -5.234 23.047 6.227 1 98.5 107 ILE A O 1
ATOM 836 N N . GLN A 1 108 ? -5.176 21.703 8.039 1 98.12 108 GLN A N 1
ATOM 837 C CA . GLN A 1 108 ? -6.625 21.531 8.062 1 98.12 108 GLN A CA 1
ATOM 838 C C . GLN A 1 108 ? -7.191 21.828 9.453 1 98.12 108 GLN A C 1
ATOM 840 O O . GLN A 1 108 ? -6.707 21.281 10.445 1 98.12 108 GLN A O 1
ATOM 845 N N . ARG A 1 109 ? -8.164 22.641 9.461 1 98 109 ARG A N 1
ATOM 846 C CA . ARG A 1 109 ? -8.906 22.891 10.695 1 98 109 ARG A CA 1
ATOM 847 C C . ARG A 1 109 ? -10.336 22.359 10.578 1 98 109 ARG A C 1
ATOM 849 O O . ARG A 1 109 ? -11.039 22.656 9.609 1 98 109 ARG A O 1
ATOM 856 N N . TYR A 1 110 ? -10.617 21.578 11.57 1 97 110 TYR A N 1
ATOM 857 C CA . TYR A 1 110 ? -11.977 21.062 11.719 1 97 110 TYR A CA 1
ATOM 858 C C . TYR A 1 110 ? -12.703 21.75 12.867 1 97 110 TYR A C 1
ATOM 860 O O . TYR A 1 110 ? -12.344 21.578 14.039 1 97 110 TYR A O 1
ATOM 868 N N . ALA A 1 111 ? -13.711 22.516 12.516 1 96.19 111 ALA A N 1
ATOM 869 C CA . ALA A 1 111 ? -14.562 23.078 13.555 1 96.19 111 ALA A CA 1
ATOM 870 C C . ALA A 1 111 ? -15.375 21.984 14.25 1 96.19 111 ALA A C 1
ATOM 872 O O . ALA A 1 111 ? -15.453 20.859 13.766 1 96.19 111 ALA A O 1
ATOM 873 N N . PRO A 1 112 ? -15.938 22.359 15.453 1 95.81 112 PRO A N 1
ATOM 874 C CA . PRO A 1 112 ? -16.781 21.359 16.109 1 95.81 112 PRO A CA 1
ATOM 875 C C . PRO A 1 112 ? -17.828 20.766 15.156 1 95.81 112 PRO A C 1
ATOM 877 O O . PRO A 1 112 ? -18.531 21.516 14.461 1 95.81 112 PRO A O 1
ATOM 880 N N . GLY A 1 113 ? -17.844 19.438 15.133 1 94 113 GLY A N 1
ATOM 881 C CA . GLY A 1 113 ? -18.812 18.766 14.266 1 94 113 GLY A CA 1
ATOM 882 C C . GLY A 1 113 ? -18.25 18.469 12.883 1 94 113 GLY A C 1
ATOM 883 O O . GLY A 1 113 ? -18.828 17.672 12.141 1 94 113 GLY A O 1
ATOM 884 N N . GLU A 1 114 ? -17.156 19.094 12.594 1 93.81 114 GLU A N 1
ATOM 885 C CA . GLU A 1 114 ? -16.531 18.875 11.289 1 93.81 114 GLU A CA 1
ATOM 886 C C . GLU A 1 114 ? -15.469 17.781 11.359 1 93.81 114 GLU A C 1
ATOM 888 O O . GLU A 1 114 ? -15.07 17.359 12.453 1 93.81 114 GLU A O 1
ATOM 893 N N . GLY A 1 115 ? -15.094 17.234 10.172 1 93.06 115 GLY A N 1
ATOM 894 C CA . GLY A 1 115 ? -14.07 16.203 10.086 1 93.06 115 GLY A CA 1
ATOM 895 C C . GLY A 1 115 ? -14.109 15.43 8.781 1 93.06 115 GLY A C 1
ATOM 896 O O . GLY A 1 115 ? -14.945 15.695 7.922 1 93.06 115 GLY A O 1
ATOM 897 N N . PHE A 1 116 ? -13.125 14.664 8.602 1 92.62 116 PHE A N 1
ATOM 898 C CA . PHE A 1 116 ? -13.141 13.641 7.562 1 92.62 116 PHE A CA 1
ATOM 899 C C . PHE A 1 116 ? -13.672 12.32 8.102 1 92.62 116 PHE A C 1
ATOM 901 O O . PHE A 1 116 ? -12.898 11.422 8.438 1 92.62 116 PHE A O 1
ATOM 908 N N . LYS A 1 117 ? -14.906 12.086 7.961 1 91.5 117 LYS A N 1
ATOM 909 C CA . LYS A 1 117 ? -15.625 11.062 8.703 1 91.5 117 LYS A CA 1
ATOM 910 C C . LYS A 1 117 ? -15.625 9.734 7.953 1 91.5 117 LYS A C 1
ATOM 912 O O . LYS A 1 117 ? -15.797 8.672 8.555 1 91.5 117 LYS A O 1
ATOM 917 N N . LYS A 1 118 ? -15.484 9.828 6.762 1 93.56 118 LYS A N 1
ATOM 918 C CA . LYS A 1 118 ? -15.562 8.609 5.953 1 93.56 118 LYS A CA 1
ATOM 919 C C . LYS A 1 118 ? -14.258 7.816 6.023 1 93.56 118 LYS A C 1
ATOM 921 O O . LYS A 1 118 ? -13.172 8.398 5.977 1 93.56 118 LYS A O 1
ATOM 926 N N . TRP A 1 119 ? -14.422 6.492 6.086 1 96 119 TRP A N 1
ATOM 927 C CA . TRP A 1 119 ? -13.258 5.625 5.961 1 96 119 TRP A CA 1
ATOM 928 C C . TRP A 1 119 ? -12.602 5.789 4.594 1 96 119 TRP A C 1
ATOM 930 O O . TRP A 1 119 ? -13.281 5.766 3.564 1 96 119 TRP A O 1
ATOM 940 N N . HIS A 1 120 ? -11.25 5.996 4.613 1 95.81 120 HIS A N 1
ATOM 941 C CA . HIS A 1 120 ? -10.516 6.199 3.367 1 95.81 120 HIS A CA 1
ATOM 942 C C . HIS A 1 120 ? -9.055 5.793 3.52 1 95.81 120 HIS A C 1
ATOM 944 O O . HIS A 1 120 ? -8.594 5.508 4.629 1 95.81 120 HIS A O 1
ATOM 950 N N . CYS A 1 121 ? -8.398 5.648 2.355 1 96.12 121 CYS A N 1
ATOM 951 C CA . CYS A 1 121 ? -6.941 5.574 2.336 1 96.12 121 CYS A CA 1
ATOM 952 C C . CYS A 1 121 ? -6.348 6.727 1.54 1 96.12 121 CYS A C 1
ATOM 954 O O . CYS A 1 121 ? -7.074 7.484 0.893 1 96.12 121 CYS A O 1
ATOM 956 N N . ASP A 1 122 ? -5.121 6.91 1.648 1 96.19 122 ASP A N 1
ATOM 957 C CA . ASP A 1 122 ? -4.465 8.078 1.073 1 96.19 122 ASP A CA 1
ATOM 958 C C . ASP A 1 122 ? -3.799 7.738 -0.259 1 96.19 122 ASP A C 1
ATOM 960 O O . ASP A 1 122 ? -3.031 8.539 -0.798 1 96.19 122 ASP A O 1
ATOM 964 N N . TRP A 1 123 ? -4.055 6.559 -0.771 1 97.38 123 TRP A N 1
ATOM 965 C CA . TRP A 1 123 ? -3.525 6.09 -2.047 1 97.38 123 TRP A CA 1
ATOM 966 C C . TRP A 1 123 ? -4.629 6 -3.096 1 97.38 123 TRP A C 1
ATOM 968 O O . TRP A 1 123 ? -5.75 5.578 -2.795 1 97.38 123 TRP A O 1
ATOM 978 N N . THR A 1 124 ? -4.348 6.453 -4.309 1 96.06 124 THR A N 1
ATOM 979 C CA . THR A 1 124 ? -5.254 6.289 -5.441 1 96.06 124 THR A CA 1
ATOM 980 C C . THR A 1 124 ? -4.477 6.25 -6.754 1 96.06 124 THR A C 1
ATOM 982 O O . THR A 1 124 ? -3.26 6.445 -6.77 1 96.06 124 THR A O 1
ATOM 985 N N . ILE A 1 125 ? -5.145 5.895 -7.859 1 95.19 125 ILE A N 1
ATOM 986 C CA . ILE A 1 125 ? -4.453 5.75 -9.133 1 95.19 125 ILE A CA 1
ATOM 987 C C . ILE A 1 125 ? -4.777 6.941 -10.039 1 95.19 125 ILE A C 1
ATOM 989 O O . ILE A 1 125 ? -4.5 6.91 -11.234 1 95.19 125 ILE A O 1
ATOM 993 N N . SER A 1 126 ? -5.352 7.977 -9.438 1 91.81 126 SER A N 1
ATOM 994 C CA . SER A 1 126 ? -5.633 9.188 -10.203 1 91.81 126 SER A CA 1
ATOM 995 C C . SER A 1 126 ? -4.355 9.953 -10.523 1 91.81 126 SER A C 1
ATOM 997 O O . SER A 1 126 ? -3.369 9.852 -9.789 1 91.81 126 SER A O 1
ATOM 999 N N . GLU A 1 127 ? -4.43 10.648 -11.617 1 90.56 127 GLU A N 1
ATOM 1000 C CA . GLU A 1 127 ? -3.309 11.508 -11.977 1 90.56 127 GLU A CA 1
ATOM 1001 C C . GLU A 1 127 ? -3.434 12.883 -11.328 1 90.56 127 GLU A C 1
ATOM 1003 O O . GLU A 1 127 ? -4.328 13.656 -11.672 1 90.56 127 GLU A O 1
ATOM 1008 N N . GLU A 1 128 ? -2.594 13.102 -10.352 1 93 128 GLU A N 1
ATOM 1009 C CA . GLU A 1 128 ? -2.549 14.367 -9.617 1 93 128 GLU A CA 1
ATOM 1010 C C . GLU A 1 128 ? -1.11 14.836 -9.422 1 93 128 GLU A C 1
ATOM 1012 O O . GLU A 1 128 ? -0.173 14.039 -9.5 1 93 128 GLU A O 1
ATOM 1017 N N . ALA A 1 129 ? -0.917 16.141 -9.109 1 93.56 129 ALA A N 1
ATOM 1018 C CA . ALA A 1 129 ? 0.401 16.734 -8.922 1 93.56 129 ALA A CA 1
ATOM 1019 C C . ALA A 1 129 ? 1.139 16.078 -7.758 1 93.56 129 ALA A C 1
ATOM 1021 O O . ALA A 1 129 ? 2.367 15.969 -7.781 1 93.56 129 ALA A O 1
ATOM 1022 N N . THR A 1 130 ? 0.425 15.625 -6.77 1 95.94 130 THR A N 1
ATOM 1023 C CA . THR A 1 130 ? 1.052 15.031 -5.594 1 95.94 130 THR A CA 1
ATOM 1024 C C . THR A 1 130 ? 1.426 13.578 -5.859 1 95.94 130 THR A C 1
ATOM 1026 O O . THR A 1 130 ? 1.977 12.906 -4.984 1 95.94 130 THR A O 1
ATOM 1029 N N . GLU A 1 131 ? 1.021 13.016 -7.035 1 96.25 131 GLU A N 1
ATOM 1030 C CA . GLU A 1 131 ? 1.3 11.648 -7.457 1 96.25 131 GLU A CA 1
ATOM 1031 C C . GLU A 1 131 ? 0.864 10.641 -6.398 1 96.25 131 GLU A C 1
ATOM 1033 O O . GLU A 1 131 ? 1.682 9.867 -5.895 1 96.25 131 GLU A O 1
ATOM 1038 N N . PRO A 1 132 ? -0.456 10.602 -6.125 1 97.44 132 PRO A N 1
ATOM 1039 C CA . PRO A 1 132 ? -0.94 9.711 -5.066 1 97.44 132 PRO A CA 1
ATOM 1040 C C . PRO A 1 132 ? -0.612 8.242 -5.336 1 97.44 132 PRO A C 1
ATOM 1042 O O . PRO A 1 132 ? -0.507 7.449 -4.398 1 97.44 132 PRO A O 1
ATOM 1045 N N . VAL A 1 133 ? -0.359 7.844 -6.566 1 96.94 133 VAL A N 1
ATOM 1046 C CA . VAL A 1 133 ? -0.069 6.461 -6.934 1 96.94 133 VAL A CA 1
ATOM 1047 C C . VAL A 1 133 ? 1.303 6.062 -6.395 1 96.94 133 VAL A C 1
ATOM 1049 O O . VAL A 1 133 ? 1.6 4.875 -6.254 1 96.94 133 VAL A O 1
ATOM 1052 N N . HIS A 1 134 ? 2.135 7.004 -6.031 1 97.5 134 HIS A N 1
ATOM 1053 C CA . HIS A 1 134 ? 3.475 6.742 -5.52 1 97.5 134 HIS A CA 1
ATOM 1054 C C . HIS A 1 134 ? 3.51 6.82 -3.998 1 97.5 134 HIS A C 1
ATOM 1056 O O . HIS A 1 134 ? 4.559 6.621 -3.385 1 97.5 134 HIS A O 1
ATOM 1062 N N . ARG A 1 135 ? 2.383 7.066 -3.361 1 98.12 135 ARG A N 1
ATOM 1063 C CA . ARG A 1 135 ? 2.355 7.246 -1.914 1 98.12 135 ARG A CA 1
ATOM 1064 C C . ARG A 1 135 ? 2.627 5.93 -1.192 1 98.12 135 ARG A C 1
ATOM 1066 O O . ARG A 1 135 ? 2.018 4.906 -1.507 1 98.12 135 ARG A O 1
ATOM 1073 N N . VAL A 1 136 ? 3.543 6.023 -0.229 1 98.19 136 VAL A N 1
ATOM 1074 C CA . VAL A 1 136 ? 3.889 4.871 0.597 1 98.19 136 VAL A CA 1
ATOM 1075 C C . VAL A 1 136 ? 3.381 5.086 2.021 1 98.19 136 VAL A C 1
ATOM 1077 O O . VAL A 1 136 ? 2.795 4.18 2.621 1 98.19 136 VAL A O 1
ATOM 1080 N N . LEU A 1 137 ? 3.613 6.227 2.529 1 98.62 137 LEU A N 1
ATOM 1081 C CA . LEU A 1 137 ? 3.193 6.613 3.873 1 98.62 137 LEU A CA 1
ATOM 1082 C C . LEU A 1 137 ? 2.428 7.934 3.842 1 98.62 137 LEU A C 1
ATOM 1084 O O . LEU A 1 137 ? 2.48 8.664 2.852 1 98.62 137 LEU A O 1
ATOM 1088 N N . ALA A 1 138 ? 1.714 8.164 4.902 1 98.81 138 ALA A N 1
ATOM 1089 C CA . ALA A 1 138 ? 1.11 9.453 5.219 1 98.81 138 ALA A CA 1
ATOM 1090 C C . ALA A 1 138 ? 1.508 9.922 6.617 1 98.81 138 ALA A C 1
ATOM 1092 O O . ALA A 1 138 ? 2.049 9.141 7.406 1 98.81 138 ALA A O 1
ATOM 1093 N N . TRP A 1 139 ? 1.317 11.211 6.824 1 98.81 139 TRP A N 1
ATOM 1094 C CA . TRP A 1 139 ? 1.661 11.742 8.133 1 98.81 139 TRP A CA 1
ATOM 1095 C C . TRP A 1 139 ? 0.646 12.797 8.578 1 98.81 139 TRP A C 1
ATOM 1097 O O . TRP A 1 139 ? 0.002 13.438 7.742 1 98.81 139 TRP A O 1
ATOM 1107 N N . ILE A 1 140 ? 0.487 12.875 9.891 1 98.81 140 ILE A N 1
ATOM 1108 C CA . ILE A 1 140 ? -0.36 13.867 10.547 1 98.81 140 ILE A CA 1
ATOM 1109 C C . ILE A 1 140 ? 0.388 14.492 11.719 1 98.81 140 ILE A C 1
ATOM 1111 O O . ILE A 1 140 ? 0.896 13.781 12.594 1 98.81 140 ILE A O 1
ATOM 1115 N N . LEU A 1 141 ? 0.556 15.727 11.695 1 98.81 141 LEU A N 1
ATOM 1116 C CA . LEU A 1 141 ? 0.982 16.484 12.859 1 98.81 141 LEU A CA 1
ATOM 1117 C C . LEU A 1 141 ? -0.208 17.156 13.539 1 98.81 141 LEU A C 1
ATOM 1119 O O . LEU A 1 141 ? -0.82 18.062 12.961 1 98.81 141 LEU A O 1
ATOM 1123 N N . TYR A 1 142 ? -0.527 16.703 14.734 1 98.75 142 TYR A N 1
ATOM 1124 C CA . TYR A 1 142 ? -1.597 17.359 15.492 1 98.75 142 TYR A CA 1
ATOM 1125 C C . TYR A 1 142 ? -1.117 18.656 16.109 1 98.75 142 TYR A C 1
ATOM 1127 O O . TYR A 1 142 ? -0.065 18.703 16.75 1 98.75 142 TYR A O 1
ATOM 1135 N N . CYS A 1 143 ? -1.934 19.688 15.945 1 98.62 143 CYS A N 1
ATOM 1136 C CA . CYS A 1 143 ? -1.466 21 16.359 1 98.62 143 CYS A CA 1
ATOM 1137 C C . CYS A 1 143 ? -2.127 21.438 17.656 1 98.62 143 CYS A C 1
ATOM 1139 O O . CYS A 1 143 ? -1.729 22.438 18.266 1 98.62 143 CYS A O 1
ATOM 1141 N N . ASN A 1 144 ? -3.137 20.766 18.125 1 98.12 144 ASN A N 1
ATOM 1142 C CA . ASN A 1 144 ? -3.746 20.984 19.422 1 98.12 144 ASN A CA 1
ATOM 1143 C C . ASN A 1 144 ? -4.285 19.688 20.016 1 98.12 144 ASN A C 1
ATOM 1145 O O . ASN A 1 144 ? -4.473 18.703 19.312 1 98.12 144 ASN A O 1
ATOM 1149 N N . ASP A 1 145 ? -4.453 19.75 21.375 1 97.81 145 ASP A N 1
ATOM 1150 C CA . ASP A 1 145 ? -5.031 18.609 22.094 1 97.81 145 ASP A CA 1
ATOM 1151 C C . ASP A 1 145 ? -6.551 18.578 21.922 1 97.81 145 ASP A C 1
ATOM 1153 O O . ASP A 1 145 ? -7.234 19.562 22.203 1 97.81 145 ASP A O 1
ATOM 1157 N N . VAL A 1 146 ? -7.027 17.484 21.438 1 96.81 146 VAL A N 1
ATOM 1158 C CA . VAL A 1 146 ? -8.469 17.281 21.375 1 96.81 146 VAL A CA 1
ATOM 1159 C C . VAL A 1 146 ? -8.828 15.914 21.953 1 96.81 146 VAL A C 1
ATOM 1161 O O . VAL A 1 146 ? -8.523 14.875 21.359 1 96.81 146 VAL A O 1
ATOM 1164 N N . GLU A 1 147 ? -9.539 15.945 23.031 1 89.19 147 GLU A N 1
ATOM 1165 C CA . GLU A 1 147 ? -9.945 14.703 23.688 1 89.19 147 GLU A CA 1
ATOM 1166 C C . GLU A 1 147 ? -10.859 13.875 22.781 1 89.19 147 GLU A C 1
ATOM 1168 O O . GLU A 1 147 ? -11.773 14.414 22.156 1 89.19 147 GLU A O 1
ATOM 1173 N N . SER A 1 148 ? -10.695 12.742 22.734 1 86.56 148 SER A N 1
ATOM 1174 C CA . SER A 1 148 ? -11.477 11.781 21.969 1 86.56 148 SER A CA 1
ATOM 1175 C C . SER A 1 148 ? -11.414 12.078 20.469 1 86.56 148 SER A C 1
ATOM 1177 O O . SER A 1 148 ? -12.141 11.477 19.688 1 86.56 148 SER A O 1
ATOM 1179 N N . GLY A 1 149 ? -10.672 13.109 20.156 1 93.25 149 GLY A N 1
ATOM 1180 C CA . GLY A 1 149 ? -10.438 13.336 18.734 1 93.25 149 GLY A CA 1
ATOM 1181 C C . GLY A 1 149 ? -9.336 12.469 18.156 1 93.25 149 GLY A C 1
ATOM 1182 O O . GLY A 1 149 ? -9.055 11.383 18.672 1 93.25 149 GLY A O 1
ATOM 1183 N N . GLY A 1 150 ? -8.812 12.82 17.031 1 96.56 150 GLY A N 1
ATOM 1184 C CA . GLY A 1 150 ? -7.73 12.055 16.438 1 96.56 150 GLY A CA 1
ATOM 1185 C C . GLY A 1 150 ? -8.188 11.195 15.273 1 96.56 150 GLY A C 1
ATOM 1186 O O . GLY A 1 150 ? -9.07 11.586 14.508 1 96.56 150 GLY A O 1
ATOM 1187 N N . THR A 1 151 ? -7.441 10.18 15.047 1 97.69 151 THR A N 1
ATOM 1188 C CA . THR A 1 151 ? -7.613 9.344 13.859 1 97.69 151 THR A CA 1
ATOM 1189 C C . THR A 1 151 ? -7.84 7.887 14.25 1 97.69 151 THR A C 1
ATOM 1191 O O . THR A 1 151 ? -7.172 7.363 15.148 1 97.69 151 THR A O 1
ATOM 1194 N N . GLU A 1 152 ? -8.789 7.258 13.609 1 97.19 152 GLU A N 1
ATOM 1195 C CA . GLU A 1 152 ? -9.078 5.84 13.797 1 97.19 152 GLU A CA 1
ATOM 1196 C C . GLU A 1 152 ? -8.602 5.02 12.602 1 97.19 152 GLU A C 1
ATOM 1198 O O . GLU A 1 152 ? -8.742 5.445 11.453 1 97.19 152 GLU A O 1
ATOM 1203 N N . PHE A 1 153 ? -8.031 3.877 12.945 1 97 153 PHE A N 1
ATOM 1204 C CA . PHE A 1 153 ? -7.594 2.928 11.93 1 97 153 PHE A CA 1
ATOM 1205 C C . PHE A 1 153 ? -8.406 1.643 12 1 97 153 PHE A C 1
ATOM 1207 O O . PHE A 1 153 ? -8.422 0.963 13.031 1 97 153 PHE A O 1
ATOM 1214 N N . HIS A 1 154 ? -9 1.243 10.953 1 96.5 154 HIS A N 1
ATOM 1215 C CA . HIS A 1 154 ? -10.039 0.222 10.945 1 96.5 154 HIS A CA 1
ATOM 1216 C C . HIS A 1 154 ? -9.453 -1.161 11.211 1 96.5 154 HIS A C 1
ATOM 1218 O O . HIS A 1 154 ? -9.836 -1.825 12.172 1 96.5 154 HIS A O 1
ATOM 1224 N N . TRP A 1 155 ? -8.5 -1.581 10.359 1 95.75 155 TRP A N 1
ATOM 1225 C CA . TRP A 1 155 ? -8.008 -2.953 10.438 1 95.75 155 TRP A CA 1
ATOM 1226 C C . TRP A 1 155 ? -7.207 -3.168 11.719 1 95.75 155 TRP A C 1
ATOM 1228 O O . TRP A 1 155 ? -7.199 -4.27 12.273 1 95.75 155 TRP A O 1
ATOM 1238 N N . GLN A 1 156 ? -6.547 -2.121 12.156 1 95.56 156 GLN A N 1
ATOM 1239 C CA . GLN A 1 156 ? -5.688 -2.195 13.336 1 95.56 156 GLN A CA 1
ATOM 1240 C C . GLN A 1 156 ? -6.504 -2.066 14.617 1 95.56 156 GLN A C 1
ATOM 1242 O O . GLN A 1 156 ? -5.988 -2.305 15.711 1 95.56 156 GLN A O 1
ATOM 1247 N N . GLU A 1 157 ? -7.812 -1.713 14.43 1 95.12 157 GLU A N 1
ATOM 1248 C CA . GLU A 1 157 ? -8.633 -1.428 15.602 1 95.12 157 GLU A CA 1
ATOM 1249 C C . GLU A 1 157 ? -7.895 -0.513 16.578 1 95.12 157 GLU A C 1
ATOM 1251 O O . GLU A 1 157 ? -7.797 -0.817 17.766 1 95.12 157 GLU A O 1
ATOM 1256 N N . TYR A 1 158 ? -7.418 0.581 16.016 1 95.44 158 TYR A N 1
ATOM 1257 C CA . TYR A 1 158 ? -6.543 1.479 16.766 1 95.44 158 TYR A CA 1
ATOM 1258 C C . TYR A 1 158 ? -7.031 2.92 16.672 1 95.44 158 TYR A C 1
ATOM 1260 O O . TYR A 1 158 ? -7.516 3.35 15.617 1 95.44 158 TYR A O 1
ATOM 1268 N N . HIS A 1 159 ? -6.941 3.604 17.766 1 96.44 159 HIS A N 1
ATOM 1269 C CA . HIS A 1 159 ? -7.273 5.023 17.844 1 96.44 159 HIS A CA 1
ATOM 1270 C C . HIS A 1 159 ? -6.074 5.852 18.281 1 96.44 159 HIS A C 1
ATOM 1272 O O . HIS A 1 159 ? -5.531 5.637 19.359 1 96.44 159 HIS A O 1
ATOM 1278 N N . GLU A 1 160 ? -5.652 6.758 17.453 1 96.75 160 GLU A N 1
ATOM 1279 C CA . GLU A 1 160 ? -4.594 7.711 17.75 1 96.75 160 GLU A CA 1
ATOM 1280 C C . GLU A 1 160 ? -5.168 9.031 18.25 1 96.75 160 GLU A C 1
ATOM 1282 O O . GLU A 1 160 ? -5.785 9.781 17.484 1 96.75 160 GLU A O 1
ATOM 1287 N N . THR A 1 161 ? -4.918 9.367 19.469 1 96.56 161 THR A N 1
ATOM 1288 C CA . THR A 1 161 ? -5.469 10.578 20.062 1 96.56 161 THR A CA 1
ATOM 1289 C C . THR A 1 161 ? -4.73 11.812 19.531 1 96.56 161 THR A C 1
ATOM 1291 O O . THR A 1 161 ? -3.514 11.781 19.344 1 96.56 161 THR A O 1
ATOM 1294 N N . ALA A 1 162 ? -5.508 12.867 19.344 1 97.81 162 ALA A N 1
ATOM 1295 C CA . ALA A 1 162 ? -4.902 14.133 18.938 1 97.81 162 ALA A CA 1
ATOM 1296 C C . ALA A 1 162 ? -4.207 14.82 20.109 1 97.81 162 ALA A C 1
ATOM 1298 O O . ALA A 1 162 ? -4.867 15.297 21.031 1 97.81 162 ALA A O 1
ATOM 1299 N N . GLU A 1 163 ? -2.928 14.859 20.062 1 98 163 GLU A N 1
ATOM 1300 C CA . GLU A 1 163 ? -2.111 15.555 21.062 1 98 163 GLU A CA 1
ATOM 1301 C C . GLU A 1 163 ? -1.182 16.578 20.406 1 98 163 GLU A C 1
ATOM 1303 O O . GLU A 1 163 ? -0.493 16.25 19.422 1 98 163 GLU A O 1
ATOM 1308 N N . ARG A 1 164 ? -1.201 17.719 20.969 1 98.31 164 ARG A N 1
ATOM 1309 C CA . ARG A 1 164 ? -0.373 18.797 20.453 1 98.31 164 ARG A CA 1
ATOM 1310 C C . ARG A 1 164 ? 1.078 18.359 20.297 1 98.31 164 ARG A C 1
ATOM 1312 O O . ARG A 1 164 ? 1.682 17.859 21.25 1 98.31 164 ARG A O 1
ATOM 1319 N N . GLY A 1 165 ? 1.618 18.516 19.047 1 98.5 165 GLY A N 1
ATOM 1320 C CA . GLY A 1 165 ? 3.023 18.219 18.797 1 98.5 165 GLY A CA 1
ATOM 1321 C C . GLY A 1 165 ? 3.295 16.766 18.531 1 98.5 165 GLY A C 1
ATOM 1322 O O . GLY A 1 165 ? 4.449 16.359 18.375 1 98.5 165 GLY A O 1
ATOM 1323 N N . LYS A 1 166 ? 2.283 15.961 18.438 1 98.38 166 LYS A N 1
ATOM 1324 C CA . LYS A 1 166 ? 2.449 14.555 18.078 1 98.38 166 LYS A CA 1
ATOM 1325 C C . LYS A 1 166 ? 2.441 14.367 16.562 1 98.38 166 LYS A C 1
ATOM 1327 O O . LYS A 1 166 ? 1.502 14.781 15.891 1 98.38 166 LYS A O 1
ATOM 1332 N N . LEU A 1 167 ? 3.492 13.836 16.047 1 98.81 167 LEU A N 1
ATOM 1333 C CA . LEU A 1 167 ? 3.58 13.422 14.648 1 98.81 167 LEU A CA 1
ATOM 1334 C C . LEU A 1 167 ? 3.285 11.93 14.5 1 98.81 167 LEU A C 1
ATOM 1336 O O . LEU A 1 167 ? 3.906 11.102 15.172 1 98.81 167 LEU A O 1
ATOM 1340 N N . VAL A 1 168 ? 2.365 11.602 13.703 1 98.62 168 VAL A N 1
ATOM 1341 C CA . VAL A 1 168 ? 2.041 10.203 13.422 1 98.62 168 VAL A CA 1
ATOM 1342 C C . VAL A 1 168 ? 2.379 9.875 11.969 1 98.62 168 VAL A C 1
ATOM 1344 O O . VAL A 1 168 ? 2.078 10.656 11.062 1 98.62 168 VAL A O 1
ATOM 1347 N N . ILE A 1 169 ? 3.053 8.797 11.727 1 98.81 169 ILE A N 1
ATOM 1348 C CA . ILE A 1 169 ? 3.371 8.281 10.398 1 98.81 169 ILE A CA 1
ATOM 1349 C C . ILE A 1 169 ? 2.785 6.883 10.227 1 98.81 169 ILE A C 1
ATOM 1351 O O . ILE A 1 169 ? 2.936 6.031 11.109 1 98.81 169 ILE A O 1
ATOM 1355 N N . PHE A 1 170 ? 2.123 6.652 9.164 1 98.62 170 PHE A N 1
ATOM 1356 C CA . PHE A 1 170 ? 1.439 5.383 8.938 1 98.62 170 PHE A CA 1
ATOM 1357 C C . PHE A 1 170 ? 1.346 5.074 7.449 1 98.62 170 PHE A C 1
ATOM 1359 O O . PHE A 1 170 ? 1.466 5.969 6.613 1 98.62 170 PHE A O 1
ATOM 1366 N N . PRO A 1 171 ? 1.131 3.801 7.07 1 98.38 171 PRO A N 1
ATOM 1367 C CA . PRO A 1 171 ? 1.012 3.447 5.652 1 98.38 171 PRO A CA 1
ATOM 1368 C C . PRO A 1 171 ? -0.191 4.105 4.98 1 98.38 171 PRO A C 1
ATOM 1370 O O . PRO A 1 171 ? -1.262 4.207 5.586 1 98.38 171 PRO A O 1
ATOM 1373 N N . ALA A 1 172 ? -0.075 4.465 3.729 1 98.12 172 ALA A N 1
ATOM 1374 C CA . ALA A 1 172 ? -1.045 5.297 3.023 1 98.12 172 ALA A CA 1
ATOM 1375 C C . ALA A 1 172 ? -2.102 4.445 2.328 1 98.12 172 ALA A C 1
ATOM 1377 O O . ALA A 1 172 ? -3.141 4.957 1.905 1 98.12 172 ALA A O 1
ATOM 1378 N N . GLY A 1 173 ? -1.876 3.203 2.217 1 97.12 173 GLY A N 1
ATOM 1379 C CA . GLY A 1 173 ? -2.689 2.373 1.345 1 97.12 173 GLY A CA 1
ATOM 1380 C C . GLY A 1 173 ? -3.9 1.781 2.043 1 97.12 173 GLY A C 1
ATOM 1381 O O . GLY A 1 173 ? -4.207 2.145 3.18 1 97.12 173 GLY A O 1
ATOM 1382 N N . LEU A 1 174 ? -4.539 0.799 1.399 1 97.31 174 LEU A N 1
ATOM 1383 C CA . LEU A 1 174 ? -5.797 0.192 1.813 1 97.31 174 LEU A CA 1
ATOM 1384 C C . LEU A 1 174 ? -5.621 -0.607 3.1 1 97.31 174 LEU A C 1
ATOM 1386 O O . LEU A 1 174 ? -6.598 -0.924 3.781 1 97.31 174 LEU A O 1
ATOM 1390 N N . THR A 1 175 ? -4.422 -0.912 3.443 1 97.38 175 THR A N 1
ATOM 1391 C CA . THR A 1 175 ? -4.148 -1.682 4.652 1 97.38 175 THR A CA 1
ATOM 1392 C C . THR A 1 175 ? -4.297 -0.808 5.895 1 97.38 175 THR A C 1
ATOM 1394 O O . THR A 1 175 ? -4.34 -1.317 7.016 1 97.38 175 THR A O 1
ATOM 1397 N N . HIS A 1 176 ? -4.352 0.459 5.73 1 97.19 176 HIS A N 1
ATOM 1398 C CA . HIS A 1 176 ? -4.508 1.393 6.84 1 97.19 176 HIS A CA 1
ATOM 1399 C C . HIS A 1 176 ? -5.609 2.408 6.555 1 97.19 176 HIS A C 1
ATOM 1401 O O . HIS A 1 176 ? -5.402 3.615 6.711 1 97.19 176 HIS A O 1
ATOM 1407 N N . ILE A 1 177 ? -6.695 1.866 6.195 1 97.12 177 ILE A N 1
ATOM 1408 C CA . ILE A 1 177 ? -7.879 2.711 6.078 1 97.12 177 ILE A CA 1
ATOM 1409 C C . ILE A 1 177 ? -8.141 3.418 7.402 1 97.12 177 ILE A C 1
ATOM 1411 O O . ILE A 1 177 ? -8.047 2.805 8.469 1 97.12 177 ILE A O 1
ATOM 1415 N N . HIS A 1 178 ? -8.516 4.75 7.301 1 97.5 178 HIS A N 1
ATOM 1416 C CA . HIS A 1 178 ? -8.609 5.566 8.508 1 97.5 178 HIS A CA 1
ATOM 1417 C C . HIS A 1 178 ? -9.648 6.672 8.336 1 97.5 178 HIS A C 1
ATOM 1419 O O . HIS A 1 178 ? -10.117 6.93 7.227 1 97.5 178 HIS A O 1
ATOM 1425 N N . ARG A 1 179 ? -10.062 7.223 9.422 1 97.06 179 ARG A N 1
ATOM 1426 C CA . ARG A 1 179 ? -10.953 8.375 9.445 1 97.06 179 ARG A CA 1
ATOM 1427 C C . ARG A 1 179 ? -10.664 9.258 10.664 1 97.06 179 ARG A C 1
ATOM 1429 O O . ARG A 1 179 ? -10.078 8.797 11.641 1 97.06 179 ARG A O 1
ATOM 1436 N N . GLY A 1 180 ? -11.008 10.484 10.484 1 96.62 180 GLY A N 1
ATOM 1437 C CA . GLY A 1 180 ? -10.906 11.398 11.617 1 96.62 180 GLY A CA 1
ATOM 1438 C C . GLY A 1 180 ? -12.102 11.32 12.547 1 96.62 180 GLY A C 1
ATOM 1439 O O . GLY A 1 180 ? -13.25 11.305 12.102 1 96.62 180 GLY A O 1
ATOM 1440 N N . ARG A 1 181 ? -11.836 11.289 13.805 1 95.19 181 ARG A N 1
ATOM 1441 C CA . ARG A 1 181 ? -12.938 11.352 14.758 1 95.19 181 ARG A CA 1
ATOM 1442 C C . ARG A 1 181 ? -13.469 12.781 14.891 1 95.19 181 ARG A C 1
ATOM 1444 O O . ARG A 1 181 ? -12.688 13.719 15.07 1 95.19 181 ARG A O 1
ATOM 1451 N N . VAL A 1 182 ? -14.703 12.805 14.852 1 92.81 182 VAL A N 1
ATOM 1452 C CA . VAL A 1 182 ? -15.359 14.109 14.961 1 92.81 182 VAL A CA 1
ATOM 1453 C C . VAL A 1 182 ? -15.531 14.477 16.438 1 92.81 182 VAL A C 1
ATOM 1455 O O . VAL A 1 182 ? -15.891 13.633 17.25 1 92.81 182 VAL A O 1
ATOM 1458 N N . ASN A 1 183 ? -15.172 15.641 16.703 1 94.69 183 ASN A N 1
ATOM 1459 C CA . ASN A 1 183 ? -15.414 16.203 18.031 1 94.69 183 ASN A CA 1
ATOM 1460 C C . ASN A 1 183 ? -16.469 17.297 17.984 1 94.69 183 ASN A C 1
ATOM 1462 O O . ASN A 1 183 ? -16.391 18.219 17.172 1 94.69 183 ASN A O 1
ATOM 1466 N N . LYS A 1 184 ? -17.375 17.203 18.844 1 93.75 184 LYS A N 1
ATOM 1467 C CA . LYS A 1 184 ? -18.516 18.109 18.781 1 93.75 184 LYS A CA 1
ATOM 1468 C C . LYS A 1 184 ? -18.281 19.375 19.594 1 93.75 184 LYS A C 1
ATOM 1470 O O . LYS A 1 184 ? -19.062 20.312 19.547 1 93.75 184 LYS A O 1
ATOM 1475 N N . ILE A 1 185 ? -17.234 19.453 20.281 1 95.44 185 ILE A N 1
ATOM 1476 C CA . ILE A 1 185 ? -17 20.531 21.234 1 95.44 185 ILE A CA 1
ATOM 1477 C C . ILE A 1 185 ? -15.789 21.344 20.797 1 95.44 185 ILE A C 1
ATOM 1479 O O . ILE A 1 185 ? -15.844 22.578 20.75 1 95.44 185 ILE A O 1
ATOM 1483 N N . HIS A 1 186 ? -14.703 20.688 20.484 1 96 186 HIS A N 1
ATOM 1484 C CA . HIS A 1 186 ? -13.438 21.359 20.219 1 96 186 HIS A CA 1
ATOM 1485 C C . HIS A 1 186 ? -13.062 21.266 18.75 1 96 186 HIS A C 1
ATOM 1487 O O . HIS A 1 186 ? -13.375 20.281 18.078 1 96 186 HIS A O 1
ATOM 1493 N N . SER A 1 187 ? -12.422 22.328 18.312 1 97 187 SER A N 1
ATOM 1494 C CA . SER A 1 187 ? -11.812 22.281 17 1 97 187 SER A CA 1
ATOM 1495 C C . SER A 1 187 ? -10.523 21.469 17 1 97 187 SER A C 1
ATOM 1497 O O . SER A 1 187 ? -9.867 21.359 18.047 1 97 187 SER A O 1
ATOM 1499 N N . LYS A 1 188 ? -10.25 20.906 15.898 1 97.75 188 LYS A N 1
ATOM 1500 C CA . LYS A 1 188 ? -9 20.172 15.695 1 97.75 188 LYS A CA 1
ATOM 1501 C C . LYS A 1 188 ? -8.227 20.719 14.508 1 97.75 188 LYS A C 1
ATOM 1503 O O . LYS A 1 188 ? -8.789 20.922 13.43 1 97.75 188 LYS A O 1
ATOM 1508 N N . THR A 1 189 ? -6.949 21.031 14.727 1 98.44 189 THR A N 1
ATOM 1509 C CA . THR A 1 189 ? -6.078 21.5 13.656 1 98.44 189 THR A CA 1
ATOM 1510 C C . THR A 1 189 ? -4.918 20.531 13.445 1 98.44 189 THR A C 1
ATOM 1512 O O . THR A 1 189 ? -4.281 20.109 14.406 1 98.44 189 THR A O 1
ATOM 1515 N N . ILE A 1 190 ? -4.719 20.188 12.141 1 98.56 190 ILE A N 1
ATOM 1516 C CA . ILE A 1 190 ? -3.613 19.281 11.82 1 98.56 190 ILE A CA 1
ATOM 1517 C C . ILE A 1 190 ? -2.85 19.828 10.609 1 98.56 190 ILE A C 1
ATOM 1519 O O . ILE A 1 190 ? -3.398 20.594 9.812 1 98.56 190 ILE A O 1
ATOM 1523 N N . ALA A 1 191 ? -1.606 19.578 10.516 1 98.75 191 ALA A N 1
ATOM 1524 C CA . ALA A 1 191 ? -0.883 19.531 9.242 1 98.75 191 ALA A CA 1
ATOM 1525 C C . ALA A 1 191 ? -0.743 18.094 8.758 1 98.75 191 ALA A C 1
ATOM 1527 O O . ALA A 1 191 ? -0.479 17.172 9.547 1 98.75 191 ALA A O 1
ATOM 1528 N N . THR A 1 192 ? -0.986 17.875 7.484 1 98.62 192 THR A N 1
ATOM 1529 C CA . THR A 1 192 ? -0.995 16.5 7.004 1 98.62 192 THR A CA 1
ATOM 1530 C C . THR A 1 192 ? -0.529 16.422 5.551 1 98.62 192 THR A C 1
ATOM 1532 O O . THR A 1 192 ? -0.746 17.359 4.777 1 98.62 192 THR A O 1
ATOM 1535 N N . GLY A 1 193 ? 0.144 15.406 5.23 1 98.56 193 GLY A N 1
ATOM 1536 C CA . GLY A 1 193 ? 0.672 15.164 3.9 1 98.56 193 GLY A CA 1
ATOM 1537 C C . GLY A 1 193 ? 1.102 13.719 3.686 1 98.56 193 GLY A C 1
ATOM 1538 O O . GLY A 1 193 ? 0.628 12.82 4.375 1 98.56 193 GLY A O 1
ATOM 1539 N N . TRP A 1 194 ? 1.956 13.617 2.666 1 98.69 194 TRP A N 1
ATOM 1540 C CA . TRP A 1 194 ? 2.266 12.266 2.221 1 98.69 194 TRP A CA 1
ATOM 1541 C C . TRP A 1 194 ? 3.768 12.086 2.027 1 98.69 194 TRP A C 1
ATOM 1543 O O . TRP A 1 194 ? 4.516 13.062 1.973 1 98.69 194 TRP A O 1
ATOM 1553 N N . ILE A 1 195 ? 4.16 10.852 2.045 1 98.62 195 ILE A N 1
ATOM 1554 C CA . ILE A 1 195 ? 5.523 10.422 1.756 1 98.62 195 ILE A CA 1
ATOM 1555 C C . ILE A 1 195 ? 5.523 9.477 0.555 1 98.62 195 ILE A C 1
ATOM 1557 O O . ILE A 1 195 ? 4.859 8.438 0.576 1 98.62 195 ILE A O 1
ATOM 1561 N N . ASN A 1 196 ? 6.262 9.875 -0.445 1 98.12 196 ASN A N 1
ATOM 1562 C CA . ASN A 1 196 ? 6.246 9.148 -1.709 1 98.12 196 ASN A CA 1
ATOM 1563 C C . ASN A 1 196 ? 7.52 8.328 -1.901 1 98.12 196 ASN A C 1
ATOM 1565 O O . ASN A 1 196 ? 8.57 8.68 -1.365 1 98.12 196 ASN A O 1
ATOM 1569 N N . ALA A 1 197 ? 7.379 7.246 -2.682 1 97.56 197 ALA A N 1
ATOM 1570 C CA . ALA A 1 197 ? 8.555 6.523 -3.166 1 97.56 197 ALA A CA 1
ATOM 1571 C C . ALA A 1 197 ? 9.25 7.293 -4.281 1 97.56 197 ALA A C 1
ATOM 1573 O O . ALA A 1 197 ? 8.609 8.055 -5.016 1 97.56 197 ALA A O 1
ATOM 1574 N N . GLY A 1 198 ? 10.523 7.035 -4.43 1 94.69 198 GLY A N 1
ATOM 1575 C CA . GLY A 1 198 ? 11.328 7.699 -5.445 1 94.69 198 GLY A CA 1
ATOM 1576 C C . GLY A 1 198 ? 12.172 8.836 -4.895 1 94.69 198 GLY A C 1
ATOM 1577 O O . GLY A 1 198 ? 12.359 8.945 -3.682 1 94.69 198 GLY A O 1
ATOM 1578 N N . SER A 1 199 ? 12.641 9.602 -5.82 1 92.31 199 SER A N 1
ATOM 1579 C CA . SER A 1 199 ? 13.516 10.703 -5.441 1 92.31 199 SER A CA 1
ATOM 1580 C C . SER A 1 199 ? 12.781 12.039 -5.496 1 92.31 199 SER A C 1
ATOM 1582 O O . SER A 1 199 ? 11.984 12.273 -6.41 1 92.31 199 SER A O 1
ATOM 1584 N N . ARG A 1 200 ? 13.133 12.852 -4.484 1 94.06 200 ARG A N 1
ATOM 1585 C CA . ARG A 1 200 ? 12.555 14.195 -4.441 1 94.06 200 ARG A CA 1
ATOM 1586 C C . ARG A 1 200 ? 12.93 14.992 -5.688 1 94.06 200 ARG A C 1
ATOM 1588 O O . ARG A 1 200 ? 12.094 15.672 -6.27 1 94.06 200 ARG A O 1
ATOM 1595 N N . ASP A 1 201 ? 14.164 14.859 -6.062 1 93.69 201 ASP A N 1
ATOM 1596 C CA . ASP A 1 201 ? 14.648 15.602 -7.223 1 93.69 201 ASP A CA 1
ATOM 1597 C C . ASP A 1 201 ? 13.898 15.188 -8.484 1 93.69 201 ASP A C 1
ATOM 1599 O O . ASP A 1 201 ? 13.516 16.031 -9.297 1 93.69 201 ASP A O 1
ATOM 1603 N N . SER A 1 202 ? 13.703 13.883 -8.664 1 93.19 202 SER A N 1
ATOM 1604 C CA . SER A 1 202 ? 12.945 13.406 -9.82 1 93.19 202 SER A CA 1
ATOM 1605 C C . SER A 1 202 ? 11.508 13.906 -9.781 1 93.19 202 SER A C 1
ATOM 1607 O O . SER A 1 202 ? 10.953 14.289 -10.812 1 93.19 202 SER A O 1
ATOM 1609 N N . TYR A 1 203 ? 10.984 13.938 -8.68 1 95 203 TYR A N 1
ATOM 1610 C CA . TYR A 1 203 ? 9.617 14.414 -8.5 1 95 203 TYR A CA 1
ATOM 1611 C C . TYR A 1 203 ? 9.5 15.891 -8.867 1 95 203 TYR A C 1
ATOM 1613 O O . TYR A 1 203 ? 8.594 16.281 -9.594 1 95 203 TYR A O 1
ATOM 1621 N N . ILE A 1 204 ? 10.414 16.703 -8.375 1 93.5 204 ILE A N 1
ATOM 1622 C CA . ILE A 1 204 ? 10.391 18.141 -8.625 1 93.5 204 ILE A CA 1
ATOM 1623 C C . ILE A 1 204 ? 10.562 18.406 -10.125 1 93.5 204 ILE A C 1
ATOM 1625 O O . ILE A 1 204 ? 9.938 19.312 -10.68 1 93.5 204 ILE A O 1
ATOM 1629 N N . SER A 1 205 ? 11.375 17.594 -10.766 1 92.06 205 SER A N 1
ATOM 1630 C CA . SER A 1 205 ? 11.57 17.734 -12.211 1 92.06 205 SER A CA 1
ATOM 1631 C C . SER A 1 205 ? 10.273 17.469 -12.969 1 92.06 205 SER A C 1
ATOM 1633 O O . SER A 1 205 ? 9.977 18.156 -13.945 1 92.06 205 SER A O 1
ATOM 1635 N N . ARG A 1 206 ? 9.492 16.516 -12.516 1 90 206 ARG A N 1
ATOM 1636 C CA . ARG A 1 206 ? 8.234 16.188 -13.18 1 90 206 ARG A CA 1
ATOM 1637 C C . ARG A 1 206 ? 7.18 17.266 -12.898 1 90 206 ARG A C 1
ATOM 1639 O O . ARG A 1 206 ? 6.309 17.516 -13.734 1 90 206 ARG A O 1
ATOM 1646 N N . LEU A 1 207 ? 7.238 17.828 -11.711 1 85.94 207 LEU A N 1
ATOM 1647 C CA . LEU A 1 207 ? 6.281 18.859 -11.336 1 85.94 207 LEU A CA 1
ATOM 1648 C C . LEU A 1 207 ? 6.449 20.094 -12.211 1 85.94 207 LEU A C 1
ATOM 1650 O O . LEU A 1 207 ? 5.473 20.797 -12.5 1 85.94 207 LEU A O 1
ATOM 1654 N N . ALA A 1 208 ? 7.66 20.438 -12.641 1 79.25 208 ALA A N 1
ATOM 1655 C CA . ALA A 1 208 ? 7.988 21.609 -13.445 1 79.25 208 ALA A CA 1
ATOM 1656 C C . ALA A 1 208 ? 7.656 21.375 -14.914 1 79.25 208 ALA A C 1
ATOM 1658 O O . ALA A 1 208 ? 7.578 22.328 -15.703 1 79.25 208 ALA A O 1
ATOM 1659 N N . SER A 1 209 ? 7.41 20.141 -15.344 1 71.75 209 SER A N 1
ATOM 1660 C CA . SER A 1 209 ? 7.16 19.844 -16.75 1 71.75 209 SER A CA 1
ATOM 1661 C C . SER A 1 209 ? 5.684 19.984 -17.094 1 71.75 209 SER A C 1
ATOM 1663 O O . SER A 1 209 ? 4.82 19.812 -16.234 1 71.75 209 SER A O 1
ATOM 1665 N N . MET B 1 1 ? -7.09 -7.41 12.578 1 53.62 1 MET B N 1
ATOM 1666 C CA . MET B 1 1 ? -7.66 -8.227 11.508 1 53.62 1 MET B CA 1
ATOM 1667 C C . MET B 1 1 ? -6.629 -8.484 10.414 1 53.62 1 MET B C 1
ATOM 1669 O O . MET B 1 1 ? -5.84 -7.602 10.078 1 53.62 1 MET B O 1
ATOM 1673 N N . ASN B 1 2 ? -6.363 -9.766 10.078 1 80.12 2 ASN B N 1
ATOM 1674 C CA . ASN B 1 2 ? -5.359 -10.336 9.188 1 80.12 2 ASN B CA 1
ATOM 1675 C C . ASN B 1 2 ? -5.699 -10.094 7.723 1 80.12 2 ASN B C 1
ATOM 1677 O O . ASN B 1 2 ? -6.82 -10.359 7.289 1 80.12 2 ASN B O 1
ATOM 1681 N N . LEU B 1 3 ? -5.121 -9.289 7.023 1 95.88 3 LEU B N 1
ATOM 1682 C CA . LEU B 1 3 ? -5.348 -8.977 5.617 1 95.88 3 LEU B CA 1
ATOM 1683 C C . LEU B 1 3 ? -4.715 -10.031 4.719 1 95.88 3 LEU B C 1
ATOM 1685 O O . LEU B 1 3 ? -4.754 -9.906 3.49 1 95.88 3 LEU B O 1
ATOM 1689 N N . ILE B 1 4 ? -4.195 -11.102 5.312 1 98.06 4 ILE B N 1
ATOM 1690 C CA . ILE B 1 4 ? -3.793 -12.305 4.605 1 98.06 4 ILE B CA 1
ATOM 1691 C C . ILE B 1 4 ? -4.91 -13.352 4.684 1 98.06 4 ILE B C 1
ATOM 1693 O O . ILE B 1 4 ? -5.344 -13.719 5.777 1 98.06 4 ILE B O 1
ATOM 1697 N N . ALA B 1 5 ? -5.391 -13.789 3.547 1 97.94 5 ALA B N 1
ATOM 1698 C CA . ALA B 1 5 ? -6.488 -14.75 3.521 1 97.94 5 ALA B CA 1
ATOM 1699 C C . ALA B 1 5 ? -6.109 -16 2.727 1 97.94 5 ALA B C 1
ATOM 1701 O O . ALA B 1 5 ? -5.434 -15.906 1.699 1 97.94 5 ALA B O 1
ATOM 1702 N N . SER B 1 6 ? -6.594 -17.125 3.182 1 97.25 6 SER B N 1
ATOM 1703 C CA . SER B 1 6 ? -6.363 -18.391 2.496 1 97.25 6 SER B CA 1
ATOM 1704 C C . SER B 1 6 ? -7.68 -19.078 2.168 1 97.25 6 SER B C 1
ATOM 1706 O O . SER B 1 6 ? -8.609 -19.078 2.977 1 97.25 6 SER B O 1
ATOM 1708 N N . TYR B 1 7 ? -7.715 -19.625 1.004 1 97.81 7 TYR B N 1
ATOM 1709 C CA . TYR B 1 7 ? -8.875 -20.359 0.52 1 97.81 7 TYR B CA 1
ATOM 1710 C C . TYR B 1 7 ? -8.469 -21.734 0.002 1 97.81 7 TYR B C 1
ATOM 1712 O O . TYR B 1 7 ? -7.461 -21.859 -0.696 1 97.81 7 TYR B O 1
ATOM 1720 N N . ARG B 1 8 ? -9.297 -22.75 0.401 1 96.25 8 ARG B N 1
ATOM 1721 C CA . ARG B 1 8 ? -9.047 -24.109 -0.078 1 96.25 8 ARG B CA 1
ATOM 1722 C C . ARG B 1 8 ? -10.352 -24.859 -0.303 1 96.25 8 ARG B C 1
ATOM 1724 O O . ARG B 1 8 ? -11.25 -24.828 0.542 1 96.25 8 ARG B O 1
ATOM 1731 N N . ASN B 1 9 ? -10.438 -25.469 -1.456 1 95.5 9 ASN B N 1
ATOM 1732 C CA . ASN B 1 9 ? -11.516 -26.375 -1.81 1 95.5 9 ASN B CA 1
ATOM 1733 C C . ASN B 1 9 ? -11.125 -27.297 -2.953 1 95.5 9 ASN B C 1
ATOM 1735 O O . ASN B 1 9 ? -10 -27.234 -3.453 1 95.5 9 ASN B O 1
ATOM 1739 N N . LYS B 1 10 ? -12.016 -28.141 -3.363 1 96.81 10 LYS B N 1
ATOM 1740 C CA . LYS B 1 10 ? -11.695 -29.141 -4.375 1 96.81 10 LYS B CA 1
ATOM 1741 C C . LYS B 1 10 ? -11.445 -28.484 -5.734 1 96.81 10 LYS B C 1
ATOM 1743 O O . LYS B 1 10 ? -10.664 -29 -6.539 1 96.81 10 LYS B O 1
ATOM 1748 N N . GLY B 1 11 ? -12.047 -27.406 -5.965 1 96.5 11 GLY B N 1
ATOM 1749 C CA . GLY B 1 11 ? -11.805 -26.672 -7.195 1 96.5 11 GLY B CA 1
ATOM 1750 C C . GLY B 1 11 ? -10.375 -26.172 -7.328 1 96.5 11 GLY B C 1
ATOM 1751 O O . GLY B 1 11 ? -9.742 -26.375 -8.367 1 96.5 11 GLY B O 1
ATOM 1752 N N . PHE B 1 12 ? -9.875 -25.609 -6.309 1 97.88 12 PHE B N 1
ATOM 1753 C CA . PHE B 1 12 ? -8.5 -25.109 -6.32 1 97.88 12 PHE B CA 1
ATOM 1754 C C . PHE B 1 12 ? -7.508 -26.266 -6.418 1 97.88 12 PHE B C 1
ATOM 1756 O O . PHE B 1 12 ? -6.461 -26.141 -7.051 1 97.88 12 PHE B O 1
ATOM 1763 N N . GLU B 1 13 ? -7.84 -27.391 -5.816 1 98.19 13 GLU B N 1
ATOM 1764 C CA . GLU B 1 13 ? -6.988 -28.562 -5.93 1 98.19 13 GLU B CA 1
ATOM 1765 C C . GLU B 1 13 ? -6.891 -29.031 -7.379 1 98.19 13 GLU B C 1
ATOM 1767 O O . GLU B 1 13 ? -5.805 -29.375 -7.852 1 98.19 13 GLU B O 1
ATOM 1772 N N . SER B 1 14 ? -8.023 -29.016 -8.008 1 98 14 SER B N 1
ATOM 1773 C CA . SER B 1 14 ? -8.047 -29.422 -9.414 1 98 14 SER B CA 1
ATOM 1774 C C . SER B 1 14 ? -7.223 -28.469 -10.273 1 98 14 SER B C 1
ATOM 1776 O O . SER B 1 14 ? -6.508 -28.891 -11.18 1 98 14 SER B O 1
ATOM 1778 N N . VAL B 1 15 ? -7.363 -27.219 -10 1 98.19 15 VAL B N 1
ATOM 1779 C CA . VAL B 1 15 ? -6.586 -26.219 -10.734 1 98.19 15 VAL B CA 1
ATOM 1780 C C . VAL B 1 15 ? -5.094 -26.453 -10.508 1 98.19 15 VAL B C 1
ATOM 1782 O O . VAL B 1 15 ? -4.305 -26.438 -11.453 1 98.19 15 VAL B O 1
ATOM 1785 N N . ALA B 1 16 ? -4.707 -26.719 -9.305 1 98.62 16 ALA B N 1
ATOM 1786 C CA . ALA B 1 16 ? -3.309 -26.984 -8.961 1 98.62 16 ALA B CA 1
ATOM 1787 C C . ALA B 1 16 ? -2.77 -28.188 -9.734 1 98.62 16 ALA B C 1
ATOM 1789 O O . ALA B 1 16 ? -1.655 -28.141 -10.258 1 98.62 16 ALA B O 1
ATOM 1790 N N . ASP B 1 17 ? -3.568 -29.203 -9.82 1 98.5 17 ASP B N 1
ATOM 1791 C CA . ASP B 1 17 ? -3.17 -30.391 -10.57 1 98.5 17 ASP B CA 1
ATOM 1792 C C . ASP B 1 17 ? -2.969 -30.062 -12.047 1 98.5 17 ASP B C 1
ATOM 1794 O O . ASP B 1 17 ? -2.039 -30.578 -12.68 1 98.5 17 ASP B O 1
ATOM 1798 N N . GLY B 1 18 ? -3.871 -29.281 -12.547 1 98.25 18 GLY B N 1
ATOM 1799 C CA . GLY B 1 18 ? -3.729 -28.844 -13.922 1 98.25 18 GLY B CA 1
ATOM 1800 C C . GLY B 1 18 ? -2.461 -28.047 -14.172 1 98.25 18 GLY B C 1
ATOM 1801 O O . GLY B 1 18 ? -1.789 -28.25 -15.188 1 98.25 18 GLY B O 1
ATOM 1802 N N . VAL B 1 19 ? -2.137 -27.188 -13.297 1 98.69 19 VAL B N 1
ATOM 1803 C CA . VAL B 1 19 ? -0.929 -26.375 -13.406 1 98.69 19 VAL B CA 1
ATOM 1804 C C . VAL B 1 19 ? 0.303 -27.281 -13.406 1 98.69 19 VAL B C 1
ATOM 1806 O O . VAL B 1 19 ? 1.199 -27.125 -14.234 1 98.69 19 VAL B O 1
ATOM 1809 N N . MET B 1 20 ? 0.319 -28.266 -12.508 1 98.44 20 MET B N 1
ATOM 1810 C CA . MET B 1 20 ? 1.455 -29.172 -12.398 1 98.44 20 MET B CA 1
ATOM 1811 C C . MET B 1 20 ? 1.647 -29.969 -13.695 1 98.44 20 MET B C 1
ATOM 1813 O O . MET B 1 20 ? 2.764 -30.062 -14.203 1 98.44 20 MET B O 1
ATOM 1817 N N . SER B 1 21 ? 0.529 -30.484 -14.195 1 98.31 21 SER B N 1
ATOM 1818 C CA . SER B 1 21 ? 0.579 -31.266 -15.43 1 98.31 21 SER B CA 1
ATOM 1819 C C . SER B 1 21 ? 1.055 -30.422 -16.594 1 98.31 21 SER B C 1
ATOM 1821 O O . SER B 1 21 ? 1.89 -30.859 -17.391 1 98.31 21 SER B O 1
ATOM 1823 N N . PHE B 1 22 ? 0.501 -29.25 -16.688 1 98.5 22 PHE B N 1
ATOM 1824 C CA . PHE B 1 22 ? 0.874 -28.328 -17.75 1 98.5 22 PHE B CA 1
ATOM 1825 C C . PHE B 1 22 ? 2.357 -27.984 -17.672 1 98.5 22 PHE B C 1
ATOM 1827 O O . PHE B 1 22 ? 3.059 -28.016 -18.688 1 98.5 22 PHE B O 1
ATOM 1834 N N . PHE B 1 23 ? 2.83 -27.594 -16.5 1 98.44 23 PHE B N 1
ATOM 1835 C CA . PHE B 1 23 ? 4.223 -27.203 -16.297 1 98.44 23 PHE B CA 1
ATOM 1836 C C . PHE B 1 23 ? 5.16 -28.328 -16.719 1 98.44 23 PHE B C 1
ATOM 1838 O O . PHE B 1 23 ? 6.18 -28.078 -17.359 1 98.44 23 PHE B O 1
ATOM 1845 N N . ASP B 1 24 ? 4.82 -29.609 -16.438 1 98 24 ASP B N 1
ATOM 1846 C CA . ASP B 1 24 ? 5.664 -30.766 -16.719 1 98 24 ASP B CA 1
ATOM 1847 C C . ASP B 1 24 ? 5.695 -31.062 -18.219 1 98 24 ASP B C 1
ATOM 1849 O O . ASP B 1 24 ? 6.719 -31.5 -18.75 1 98 24 ASP B O 1
ATOM 1853 N N . ARG B 1 25 ? 4.637 -30.766 -18.859 1 97.69 25 ARG B N 1
ATOM 1854 C CA . ARG B 1 25 ? 4.516 -31.125 -20.266 1 97.69 25 ARG B CA 1
ATOM 1855 C C . ARG B 1 25 ? 5.121 -30.047 -21.156 1 97.69 25 ARG B C 1
ATOM 1857 O O . ARG B 1 25 ? 5.734 -30.344 -22.188 1 97.69 25 ARG B O 1
ATOM 1864 N N . ARG B 1 26 ? 4.922 -28.797 -20.75 1 97.81 26 ARG B N 1
ATOM 1865 C CA . ARG B 1 26 ? 5.281 -27.688 -21.641 1 97.81 26 ARG B CA 1
ATOM 1866 C C . ARG B 1 26 ? 6.668 -27.156 -21.297 1 97.81 26 ARG B C 1
ATOM 1868 O O . ARG B 1 26 ? 6.828 -25.953 -21.047 1 97.81 26 ARG B O 1
ATOM 1875 N N . THR B 1 27 ? 7.66 -28 -21.422 1 97.44 27 THR B N 1
ATOM 1876 C CA . THR B 1 27 ? 9.039 -27.625 -21.141 1 97.44 27 THR B CA 1
ATOM 1877 C C . THR B 1 27 ? 9.539 -26.578 -22.141 1 97.44 27 THR B C 1
ATOM 1879 O O . THR B 1 27 ? 10.484 -25.844 -21.844 1 97.44 27 THR B O 1
ATOM 1882 N N . ASP B 1 28 ? 8.93 -26.469 -23.25 1 96.94 28 ASP B N 1
ATOM 1883 C CA . ASP B 1 28 ? 9.281 -25.484 -24.281 1 96.94 28 ASP B CA 1
ATOM 1884 C C . ASP B 1 28 ? 9.055 -24.062 -23.766 1 96.94 28 ASP B C 1
ATOM 1886 O O . ASP B 1 28 ? 9.625 -23.109 -24.297 1 96.94 28 ASP B O 1
ATOM 1890 N N . LEU B 1 29 ? 8.234 -23.906 -22.688 1 97 29 LEU B N 1
ATOM 1891 C CA . LEU B 1 29 ? 7.879 -22.578 -22.188 1 97 29 LEU B CA 1
ATOM 1892 C C . LEU B 1 29 ? 8.727 -22.219 -20.969 1 97 29 LEU B C 1
ATOM 1894 O O . LEU B 1 29 ? 8.648 -21.094 -20.469 1 97 29 LEU B O 1
ATOM 1898 N N . HIS B 1 30 ? 9.539 -23.156 -20.547 1 97.38 30 HIS B N 1
ATOM 1899 C CA . HIS B 1 30 ? 10.336 -22.906 -19.344 1 97.38 30 HIS B CA 1
ATOM 1900 C C . HIS B 1 30 ? 11.359 -21.797 -19.578 1 97.38 30 HIS B C 1
ATOM 1902 O O . HIS B 1 30 ? 11.984 -21.734 -20.641 1 97.38 30 HIS B O 1
ATOM 1908 N N . ARG B 1 31 ? 11.445 -20.953 -18.625 1 95.75 31 ARG B N 1
ATOM 1909 C CA . ARG B 1 31 ? 12.484 -19.922 -18.562 1 95.75 31 ARG B CA 1
ATOM 1910 C C . ARG B 1 31 ? 13.102 -19.859 -17.172 1 95.75 31 ARG B C 1
ATOM 1912 O O . ARG B 1 31 ? 12.422 -20.109 -16.172 1 95.75 31 ARG B O 1
ATOM 1919 N N . ASN B 1 32 ? 14.352 -19.438 -17.141 1 89.62 32 ASN B N 1
ATOM 1920 C CA . ASN B 1 32 ? 14.992 -19.234 -15.852 1 89.62 32 ASN B CA 1
ATOM 1921 C C . ASN B 1 32 ? 14.562 -17.922 -15.203 1 89.62 32 ASN B C 1
ATOM 1923 O O . ASN B 1 32 ? 14.648 -16.859 -15.82 1 89.62 32 ASN B O 1
ATOM 1927 N N . GLY B 1 33 ? 14.031 -18.094 -14.07 1 86.62 33 GLY B N 1
ATOM 1928 C CA . GLY B 1 33 ? 13.734 -16.922 -13.258 1 86.62 33 GLY B CA 1
ATOM 1929 C C . GLY B 1 33 ? 14.836 -16.578 -12.273 1 86.62 33 GLY B C 1
ATOM 1930 O O . GLY B 1 33 ? 14.961 -17.219 -11.234 1 86.62 33 GLY B O 1
ATOM 1931 N N . ILE B 1 34 ? 15.641 -15.617 -12.617 1 72.75 34 ILE B N 1
ATOM 1932 C CA . ILE B 1 34 ? 16.719 -15.18 -11.734 1 72.75 34 ILE B CA 1
ATOM 1933 C C . ILE B 1 34 ? 16.609 -13.68 -11.484 1 72.75 34 ILE B C 1
ATOM 1935 O O . ILE B 1 34 ? 16.422 -12.898 -12.422 1 72.75 34 ILE B O 1
ATOM 1939 N N . ALA B 1 35 ? 16.484 -13.391 -10.266 1 74 35 ALA B N 1
ATOM 1940 C CA . ALA B 1 35 ? 16.531 -11.984 -9.883 1 74 35 ALA B CA 1
ATOM 1941 C C . ALA B 1 35 ? 17.656 -11.727 -8.883 1 74 35 ALA B C 1
ATOM 1943 O O . ALA B 1 35 ? 17.938 -12.562 -8.016 1 74 35 ALA B O 1
ATOM 1944 N N . PHE B 1 36 ? 18.469 -10.578 -9.172 1 61.94 36 PHE B N 1
ATOM 1945 C CA . PHE B 1 36 ? 19.516 -10.156 -8.258 1 61.94 36 PHE B CA 1
ATOM 1946 C C . PHE B 1 36 ? 19.109 -8.891 -7.512 1 61.94 36 PHE B C 1
ATOM 1948 O O . PHE B 1 36 ? 18.312 -8.094 -8.023 1 61.94 36 PHE B O 1
ATOM 1955 N N . SER B 1 37 ? 19.469 -8.672 -6.242 1 58.75 37 SER B N 1
ATOM 1956 C CA . SER B 1 37 ? 19.172 -7.477 -5.461 1 58.75 37 SER B CA 1
ATOM 1957 C C . SER B 1 37 ? 19.922 -6.266 -6.012 1 58.75 37 SER B C 1
ATOM 1959 O O . SER B 1 37 ? 21.047 -6.387 -6.5 1 58.75 37 SER B O 1
ATOM 1961 N N . ASN B 1 38 ? 19.297 -5.215 -6.57 1 50.31 38 ASN B N 1
ATOM 1962 C CA . ASN B 1 38 ? 19.953 -4.012 -7.055 1 50.31 38 ASN B CA 1
ATOM 1963 C C . ASN B 1 38 ? 21 -3.51 -6.062 1 50.31 38 ASN B C 1
ATOM 1965 O O . ASN B 1 38 ? 21.578 -2.439 -6.25 1 50.31 38 ASN B O 1
ATOM 1969 N N . GLY B 1 39 ? 20.969 -3.57 -4.805 1 43.62 39 GLY B N 1
ATOM 1970 C CA . GLY B 1 39 ? 21.938 -2.836 -3.99 1 43.62 39 GLY B CA 1
ATOM 1971 C C . GLY B 1 39 ? 23.375 -3.258 -4.23 1 43.62 39 GLY B C 1
ATOM 1972 O O . GLY B 1 39 ? 23.625 -4.262 -4.898 1 43.62 39 GLY B O 1
ATOM 1973 N N . SER B 1 40 ? 24.359 -2.213 -3.877 1 39.34 40 SER B N 1
ATOM 1974 C CA . SER B 1 40 ? 25.812 -2.195 -3.982 1 39.34 40 SER B CA 1
ATOM 1975 C C . SER B 1 40 ? 26.422 -3.533 -3.564 1 39.34 40 SER B C 1
ATOM 1977 O O . SER B 1 40 ? 27.625 -3.729 -3.652 1 39.34 40 SER B O 1
ATOM 1979 N N . ASN B 1 41 ? 25.812 -4.074 -2.416 1 40 41 ASN B N 1
ATOM 1980 C CA . ASN B 1 41 ? 26.766 -5.027 -1.86 1 40 41 ASN B CA 1
ATOM 1981 C C . ASN B 1 41 ? 26.938 -6.238 -2.771 1 40 41 ASN B C 1
ATOM 1983 O O . ASN B 1 41 ? 26 -6.656 -3.445 1 40 41 ASN B O 1
ATOM 1987 N N . ASN B 1 42 ? 28.125 -6.602 -3.029 1 42 42 ASN B N 1
ATOM 1988 C CA . ASN B 1 42 ? 28.812 -7.746 -3.605 1 42 42 ASN B CA 1
ATOM 1989 C C . ASN B 1 42 ? 28.094 -9.055 -3.293 1 42 42 ASN B C 1
ATOM 1991 O O . ASN B 1 42 ? 28.719 -10.117 -3.262 1 42 42 ASN B O 1
ATOM 1995 N N . ASP B 1 43 ? 26.922 -8.953 -2.672 1 50.88 43 ASP B N 1
ATOM 1996 C CA . ASP B 1 43 ? 26.469 -10.305 -2.352 1 50.88 43 ASP B CA 1
ATOM 1997 C C . ASP B 1 43 ? 26.078 -11.062 -3.617 1 50.88 43 ASP B C 1
ATOM 1999 O O . ASP B 1 43 ? 25.219 -10.625 -4.371 1 50.88 43 ASP B O 1
ATOM 2003 N N . SER B 1 44 ? 26.844 -11.914 -4.145 1 57.03 44 SER B N 1
ATOM 2004 C CA . SER B 1 44 ? 26.922 -12.844 -5.266 1 57.03 44 SER B CA 1
ATOM 2005 C C . SER B 1 44 ? 25.703 -13.75 -5.324 1 57.03 44 SER B C 1
ATOM 2007 O O . SER B 1 44 ? 25.406 -14.344 -6.363 1 57.03 44 SER B O 1
ATOM 2009 N N . ASP B 1 45 ? 24.875 -13.719 -4.156 1 68.12 45 ASP B N 1
ATOM 2010 C CA . ASP B 1 45 ? 23.812 -14.727 -4.242 1 68.12 45 ASP B CA 1
ATOM 2011 C C . ASP B 1 45 ? 22.531 -14.125 -4.824 1 68.12 45 ASP B C 1
ATOM 2013 O O . ASP B 1 45 ? 22.094 -13.062 -4.398 1 68.12 45 ASP B O 1
ATOM 2017 N N . PRO B 1 46 ? 22.062 -14.805 -5.766 1 78.69 46 PRO B N 1
ATOM 2018 C CA . PRO B 1 46 ? 20.812 -14.312 -6.379 1 78.69 46 PRO B CA 1
ATOM 2019 C C . PRO B 1 46 ? 19.656 -14.227 -5.387 1 78.69 46 PRO B C 1
ATOM 2021 O O . PRO B 1 46 ? 19.547 -15.062 -4.488 1 78.69 46 PRO B O 1
ATOM 2024 N N . ALA B 1 47 ? 18.844 -13.25 -5.473 1 84.75 47 ALA B N 1
ATOM 2025 C CA . ALA B 1 47 ? 17.672 -13.047 -4.621 1 84.75 47 ALA B CA 1
ATOM 2026 C C . ALA B 1 47 ? 16.609 -14.109 -4.895 1 84.75 47 ALA B C 1
ATOM 2028 O O . ALA B 1 47 ? 15.898 -14.531 -3.98 1 84.75 47 ALA B O 1
ATOM 2029 N N . LYS B 1 48 ? 16.578 -14.539 -6.168 1 89.44 48 LYS B N 1
ATOM 2030 C CA . LYS B 1 48 ? 15.594 -15.523 -6.609 1 89.44 48 LYS B CA 1
ATOM 2031 C C . LYS B 1 48 ? 16.188 -16.484 -7.629 1 89.44 48 LYS B C 1
ATOM 2033 O O . LYS B 1 48 ? 16.906 -16.062 -8.539 1 89.44 48 LYS B O 1
ATOM 2038 N N . ILE B 1 49 ? 15.883 -17.781 -7.402 1 92.56 49 ILE B N 1
ATOM 2039 C CA . ILE B 1 49 ? 16.172 -18.828 -8.383 1 92.56 49 ILE B CA 1
ATOM 2040 C C . ILE B 1 49 ? 14.938 -19.703 -8.578 1 92.56 49 ILE B C 1
ATOM 2042 O O . ILE B 1 49 ? 14.406 -20.266 -7.621 1 92.56 49 ILE B O 1
ATOM 2046 N N . SER B 1 50 ? 14.508 -19.75 -9.859 1 95.88 50 SER B N 1
ATOM 2047 C CA . SER B 1 50 ? 13.328 -20.547 -10.195 1 95.88 50 SER B CA 1
ATOM 2048 C C . SER B 1 50 ? 13.305 -20.891 -11.68 1 95.88 50 SER B C 1
ATOM 2050 O O . SER B 1 50 ? 14.109 -20.375 -12.461 1 95.88 50 SER B O 1
ATOM 2052 N N . THR B 1 51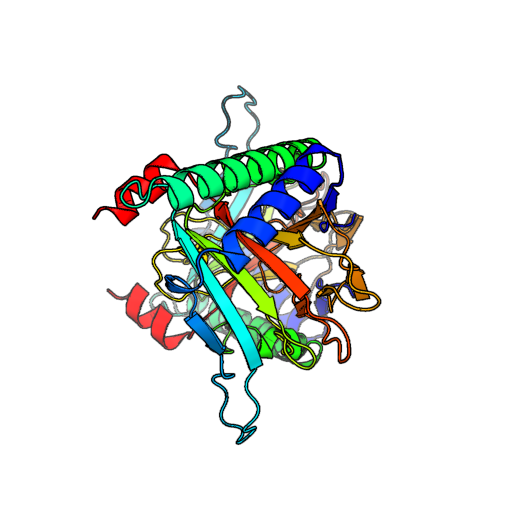 ? 12.547 -21.859 -12 1 97.31 51 THR B N 1
ATOM 2053 C CA . THR B 1 51 ? 12.102 -22.094 -13.367 1 97.31 51 THR B CA 1
ATOM 2054 C C . THR B 1 51 ? 10.664 -21.609 -13.555 1 97.31 51 THR B C 1
ATOM 2056 O O . THR B 1 51 ? 9.766 -22.016 -12.82 1 97.31 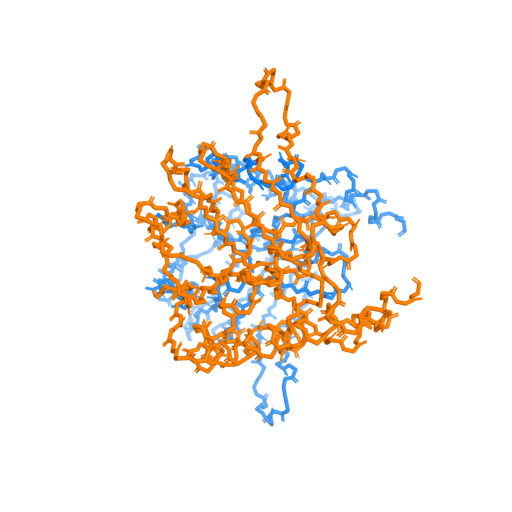51 THR B O 1
ATOM 2059 N N . ASP B 1 52 ? 10.477 -20.781 -14.656 1 97.75 52 ASP B N 1
ATOM 2060 C CA . ASP B 1 52 ? 9.188 -20.094 -14.734 1 97.75 52 ASP B CA 1
ATOM 2061 C C . ASP B 1 52 ? 8.523 -20.328 -16.078 1 97.75 52 ASP B C 1
ATOM 2063 O O . ASP B 1 52 ? 9.195 -20.625 -17.078 1 97.75 52 ASP B O 1
ATOM 2067 N N . ILE B 1 53 ? 7.266 -20.328 -16.094 1 98 53 ILE B N 1
ATOM 2068 C CA . ILE B 1 53 ? 6.434 -20.109 -17.281 1 98 53 ILE B CA 1
ATOM 2069 C C . ILE B 1 53 ? 5.586 -18.844 -17.078 1 98 53 ILE B C 1
ATOM 2071 O O . ILE B 1 53 ? 4.844 -18.75 -16.094 1 98 53 ILE B O 1
ATOM 2075 N N . SER B 1 54 ? 5.688 -17.859 -17.984 1 96.62 54 SER B N 1
ATOM 2076 C CA . SER B 1 54 ? 4.836 -16.688 -17.953 1 96.62 54 SER B CA 1
ATOM 2077 C C . SER B 1 54 ? 3.602 -16.859 -18.828 1 96.62 54 SER B C 1
ATOM 2079 O O . SER B 1 54 ? 3.709 -17.25 -19.984 1 96.62 54 SER B O 1
ATOM 2081 N N . LEU B 1 55 ? 2.521 -16.609 -18.234 1 95.38 55 LEU B N 1
ATOM 2082 C CA . LEU B 1 55 ? 1.258 -16.734 -18.953 1 95.38 55 LEU B CA 1
ATOM 2083 C C . LEU B 1 55 ? 0.573 -15.375 -19.094 1 95.38 55 LEU B C 1
ATOM 2085 O O . LEU B 1 55 ? 0.668 -14.531 -18.203 1 95.38 55 LEU B O 1
ATOM 2089 N N . VAL B 1 56 ? -0.082 -15.25 -20.219 1 91.75 56 VAL B N 1
ATOM 2090 C CA . VAL B 1 56 ? -0.9 -14.078 -20.516 1 91.75 56 VAL B CA 1
ATOM 2091 C C . VAL B 1 56 ? -2.32 -14.508 -20.875 1 91.75 56 VAL B C 1
ATOM 2093 O O . VAL B 1 56 ? -2.57 -15.008 -21.969 1 91.75 56 VAL B O 1
ATOM 2096 N N . ALA B 1 57 ? -3.275 -14.25 -20.062 1 88.62 57 ALA B N 1
ATOM 2097 C CA . ALA B 1 57 ? -4.609 -14.844 -20.125 1 88.62 57 ALA B CA 1
ATOM 2098 C C . ALA B 1 57 ? -5.43 -14.219 -21.25 1 88.62 57 ALA B C 1
ATOM 2100 O O . ALA B 1 57 ? -6.555 -14.648 -21.531 1 88.62 57 ALA B O 1
ATOM 2101 N N . ILE B 1 58 ? -4.879 -13.328 -22.047 1 87.19 58 ILE B N 1
ATOM 2102 C CA . ILE B 1 58 ? -5.633 -12.766 -23.156 1 87.19 58 ILE B CA 1
ATOM 2103 C C . ILE B 1 58 ? -4.965 -13.164 -24.484 1 87.19 58 ILE B C 1
ATOM 2105 O O . ILE B 1 58 ? -5.477 -12.859 -25.562 1 87.19 58 ILE B O 1
ATOM 2109 N N . ASP B 1 59 ? -3.861 -13.836 -24.312 1 89.31 59 ASP B N 1
ATOM 2110 C CA . ASP B 1 59 ? -3.156 -14.32 -25.5 1 89.31 59 ASP B CA 1
ATOM 2111 C C . ASP B 1 59 ? -3.73 -15.656 -25.969 1 89.31 59 ASP B C 1
ATOM 2113 O O . ASP B 1 59 ? -3.623 -16.672 -25.281 1 89.31 59 ASP B O 1
ATOM 2117 N N . ARG B 1 60 ? -4.238 -15.734 -27.234 1 92.88 60 ARG B N 1
ATOM 2118 C CA . ARG B 1 60 ? -4.93 -16.922 -27.719 1 92.88 60 ARG B CA 1
ATOM 2119 C C . ARG B 1 60 ? -4.066 -17.688 -28.703 1 92.88 60 ARG B C 1
ATOM 2121 O O . ARG B 1 60 ? -4.543 -18.625 -29.359 1 92.88 60 ARG B O 1
ATOM 2128 N N . THR B 1 61 ? -2.861 -17.344 -28.812 1 94.06 61 THR B N 1
ATOM 2129 C CA . THR B 1 61 ? -1.995 -17.938 -29.828 1 94.06 61 THR B CA 1
ATOM 2130 C C . THR B 1 61 ? -1.71 -19.406 -29.5 1 94.06 61 THR B C 1
ATOM 2132 O O . THR B 1 61 ? -1.568 -20.234 -30.391 1 94.06 61 THR B O 1
ATOM 2135 N N . ASP B 1 62 ? -1.592 -19.734 -28.219 1 96.06 62 ASP B N 1
ATOM 2136 C CA . ASP B 1 62 ? -1.428 -21.094 -27.719 1 96.06 62 ASP B CA 1
ATOM 2137 C C . ASP B 1 62 ? -2.68 -21.562 -26.969 1 96.06 62 ASP B C 1
ATOM 2139 O O . ASP B 1 62 ? -2.9 -21.188 -25.812 1 96.06 62 ASP B O 1
ATOM 2143 N N . PRO B 1 63 ? -3.498 -22.391 -27.641 1 96.06 63 PRO B N 1
ATOM 2144 C CA . PRO B 1 63 ? -4.805 -22.734 -27.078 1 96.06 63 PRO B CA 1
ATOM 2145 C C . PRO B 1 63 ? -4.695 -23.422 -25.703 1 96.06 63 PRO B C 1
ATOM 2147 O O . PRO B 1 63 ? -5.551 -23.219 -24.844 1 96.06 63 PRO B O 1
ATOM 2150 N N . GLU B 1 64 ? -3.717 -24.25 -25.531 1 96.62 64 GLU B N 1
ATOM 2151 C CA . GLU B 1 64 ? -3.555 -24.938 -24.25 1 96.62 64 GLU B CA 1
ATOM 2152 C C . GLU B 1 64 ? -3.191 -23.953 -23.141 1 96.62 64 GLU B C 1
ATOM 2154 O O . GLU B 1 64 ? -3.779 -23.984 -22.062 1 96.62 64 GLU B O 1
ATOM 2159 N N . ALA B 1 65 ? -2.215 -23.094 -23.422 1 97.12 65 ALA B N 1
ATOM 2160 C CA . ALA B 1 65 ? -1.815 -22.078 -22.453 1 97.12 65 ALA B CA 1
ATOM 2161 C C . ALA B 1 65 ? -2.967 -21.125 -22.141 1 97.12 65 ALA B C 1
ATOM 2163 O O . ALA B 1 65 ? -3.182 -20.75 -21 1 97.12 65 ALA B O 1
ATOM 2164 N N . PHE B 1 66 ? -3.686 -20.812 -23.172 1 97.19 66 PHE B N 1
ATOM 2165 C CA . PHE B 1 66 ? -4.832 -19.922 -23.016 1 97.19 66 PHE B CA 1
ATOM 2166 C C . PHE B 1 66 ? -5.891 -20.547 -22.125 1 97.19 66 PHE B C 1
ATOM 2168 O O . PHE B 1 66 ? -6.387 -19.906 -21.203 1 97.19 66 PHE B O 1
ATOM 2175 N N . ALA B 1 67 ? -6.188 -21.766 -22.375 1 96.81 67 ALA B N 1
ATOM 2176 C CA . ALA B 1 67 ? -7.227 -22.453 -21.609 1 96.81 67 ALA B CA 1
ATOM 2177 C C . ALA B 1 67 ? -6.848 -22.547 -20.141 1 96.81 67 ALA B C 1
ATOM 2179 O O . ALA B 1 67 ? -7.668 -22.266 -19.25 1 96.81 67 ALA B O 1
ATOM 2180 N N . LEU B 1 68 ? -5.656 -22.906 -19.859 1 97.62 68 LEU B N 1
ATOM 2181 C CA . LEU B 1 68 ? -5.211 -23.016 -18.469 1 97.62 68 LEU B CA 1
ATOM 2182 C C . LEU B 1 68 ? -5.223 -21.656 -17.781 1 97.62 68 LEU B C 1
ATOM 2184 O O . LEU B 1 68 ? -5.648 -21.547 -16.625 1 97.62 68 LEU B O 1
ATOM 2188 N N . SER B 1 69 ? -4.703 -20.672 -18.5 1 97.75 69 SER B N 1
ATOM 2189 C CA . SER B 1 69 ? -4.648 -19.344 -17.922 1 97.75 69 SER B CA 1
ATOM 2190 C C . SER B 1 69 ? -6.039 -18.844 -17.547 1 97.75 69 SER B C 1
ATOM 2192 O O . SER B 1 69 ? -6.223 -18.203 -16.516 1 97.75 69 SER B O 1
ATOM 2194 N N . GLU B 1 70 ? -6.977 -19.156 -18.328 1 96.38 70 GLU B N 1
ATOM 2195 C CA . GLU B 1 70 ? -8.352 -18.75 -18.047 1 96.38 70 GLU B CA 1
ATOM 2196 C C . GLU B 1 70 ? -8.891 -19.438 -16.797 1 96.38 70 GLU B C 1
ATOM 2198 O O . GLU B 1 70 ? -9.578 -18.812 -15.992 1 96.38 70 GLU B O 1
ATOM 2203 N N . VAL B 1 71 ? -8.609 -20.656 -16.719 1 97.31 71 VAL B N 1
ATOM 2204 C CA . VAL B 1 71 ? -9.07 -21.422 -15.555 1 97.31 71 VAL B CA 1
ATOM 2205 C C . VAL B 1 71 ? -8.453 -20.844 -14.281 1 97.31 71 VAL B C 1
ATOM 2207 O O . VAL B 1 71 ? -9.133 -20.672 -13.273 1 97.31 71 VAL B O 1
ATOM 2210 N N . ILE B 1 72 ? -7.191 -20.547 -14.344 1 98.44 72 ILE B N 1
ATOM 2211 C CA . ILE B 1 72 ? -6.488 -20.016 -13.18 1 98.44 72 ILE B CA 1
ATOM 2212 C C . ILE B 1 72 ? -7.082 -18.656 -12.805 1 98.44 72 ILE B C 1
ATOM 2214 O O . ILE B 1 72 ? -7.418 -18.422 -11.641 1 98.44 72 ILE B O 1
ATOM 2218 N N . VAL B 1 73 ? -7.273 -17.812 -13.797 1 98 73 VAL B N 1
ATOM 2219 C CA . VAL B 1 73 ? -7.777 -16.469 -13.547 1 98 73 VAL B CA 1
ATOM 2220 C C . VAL B 1 73 ? -9.188 -16.547 -12.969 1 98 73 VAL B C 1
ATOM 2222 O O . VAL B 1 73 ? -9.531 -15.805 -12.039 1 98 73 VAL B O 1
ATOM 2225 N N . ARG B 1 74 ? -9.984 -17.453 -13.484 1 96.69 74 ARG B N 1
ATOM 2226 C CA . ARG B 1 74 ? -11.336 -17.609 -12.969 1 96.69 74 ARG B CA 1
ATOM 2227 C C . ARG B 1 74 ? -11.32 -18.047 -11.508 1 96.69 74 ARG B C 1
ATOM 2229 O O . ARG B 1 74 ? -12.133 -17.594 -10.703 1 96.69 74 ARG B O 1
ATOM 2236 N N . GLY B 1 75 ? -10.477 -18.984 -11.203 1 97.81 75 GLY B N 1
ATOM 2237 C CA . GLY B 1 75 ? -10.328 -19.406 -9.82 1 97.81 75 GLY B CA 1
ATOM 2238 C C . GLY B 1 75 ? -9.898 -18.297 -8.898 1 97.81 75 GLY B C 1
ATOM 2239 O O . GLY B 1 75 ? -10.477 -18.109 -7.82 1 97.81 75 GLY B O 1
ATOM 2240 N N . VAL B 1 76 ? -8.891 -17.547 -9.297 1 98.62 76 VAL B N 1
ATOM 2241 C CA . VAL B 1 76 ? -8.391 -16.438 -8.484 1 98.62 76 VAL B CA 1
ATOM 2242 C C . VAL B 1 76 ? -9.469 -15.383 -8.328 1 98.62 76 VAL B C 1
ATOM 2244 O O . VAL B 1 76 ? -9.617 -14.797 -7.25 1 98.62 76 VAL B O 1
ATOM 2247 N N . ASP B 1 77 ? -10.234 -15.164 -9.406 1 98.19 77 ASP B N 1
ATOM 2248 C CA . ASP B 1 77 ? -11.336 -14.211 -9.344 1 98.19 77 ASP B CA 1
ATOM 2249 C C . ASP B 1 77 ? -12.367 -14.633 -8.297 1 98.19 77 ASP B C 1
ATOM 2251 O O . ASP B 1 77 ? -12.906 -13.781 -7.578 1 98.19 77 ASP B O 1
ATOM 2255 N N . ALA B 1 78 ? -12.664 -15.875 -8.242 1 98.12 78 ALA B N 1
ATOM 2256 C CA . ALA B 1 78 ? -13.586 -16.375 -7.215 1 98.12 78 ALA B CA 1
ATOM 2257 C C . ALA B 1 78 ? -13.039 -16.109 -5.816 1 98.12 78 ALA B C 1
ATOM 2259 O O . ALA B 1 78 ? -13.781 -15.711 -4.914 1 98.12 78 ALA B O 1
ATOM 2260 N N . GLY B 1 79 ? -11.758 -16.344 -5.613 1 98.31 79 GLY B N 1
ATOM 2261 C CA . GLY B 1 79 ? -11.117 -16.031 -4.348 1 98.31 79 GLY B CA 1
ATOM 2262 C C . GLY B 1 79 ? -11.164 -14.547 -4.008 1 98.31 79 GLY B C 1
ATOM 2263 O O . GLY B 1 79 ? -11.43 -14.172 -2.863 1 98.31 79 GLY B O 1
ATOM 2264 N N . LEU B 1 80 ? -10.906 -13.75 -5.043 1 98.38 80 LEU B N 1
ATOM 2265 C CA 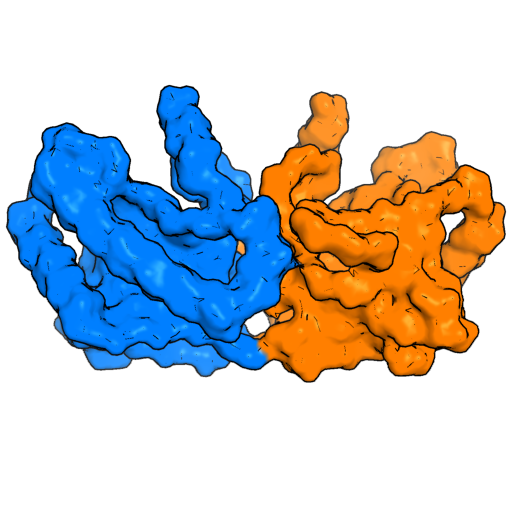. LEU B 1 80 ? -10.953 -12.297 -4.852 1 98.38 80 LEU B CA 1
ATOM 2266 C C . LEU B 1 80 ? -12.344 -11.852 -4.422 1 98.38 80 LEU B C 1
ATOM 2268 O O . LEU B 1 80 ? -12.484 -11.016 -3.525 1 98.38 80 LEU B O 1
ATOM 2272 N N . LYS B 1 81 ? -13.336 -12.375 -5.059 1 97.56 81 LYS B N 1
ATOM 2273 C CA . LYS B 1 81 ? -14.703 -12.039 -4.688 1 97.56 81 LYS B CA 1
ATOM 2274 C C . LYS B 1 81 ? -14.977 -12.359 -3.223 1 97.56 81 LYS B C 1
ATOM 2276 O O . LYS B 1 81 ? -15.57 -11.555 -2.504 1 97.56 81 LYS B O 1
ATOM 2281 N N . LYS B 1 82 ? -14.602 -13.516 -2.801 1 97.75 82 LYS B N 1
ATOM 2282 C CA . LYS B 1 82 ? -14.773 -13.891 -1.402 1 97.75 82 LYS B CA 1
ATOM 2283 C C . LYS B 1 82 ? -13.984 -12.977 -0.479 1 97.75 82 LYS B C 1
ATOM 2285 O O . LYS B 1 82 ? -14.469 -12.578 0.579 1 97.75 82 LYS B O 1
ATOM 2290 N N . TYR B 1 83 ? -12.789 -12.656 -0.863 1 98.19 83 TYR B N 1
ATOM 2291 C CA . TYR B 1 83 ? -11.93 -11.758 -0.105 1 98.19 83 TYR B CA 1
ATOM 2292 C C . TYR B 1 83 ? -12.617 -10.414 0.131 1 98.19 83 TYR B C 1
ATOM 2294 O O . TYR B 1 83 ? -12.625 -9.906 1.255 1 98.19 83 TYR B O 1
ATOM 2302 N N . LEU B 1 84 ? -13.164 -9.867 -0.918 1 97.31 84 LEU B N 1
ATOM 2303 C CA . LEU B 1 84 ? -13.797 -8.555 -0.848 1 97.31 84 LEU B CA 1
ATOM 2304 C C . LEU B 1 84 ? -15.117 -8.625 -0.093 1 97.31 84 LEU B C 1
ATOM 2306 O O . LEU B 1 84 ? -15.5 -7.672 0.586 1 97.31 84 LEU B O 1
ATOM 2310 N N . GLN B 1 85 ? -15.789 -9.75 -0.214 1 96.81 85 GLN B N 1
ATOM 2311 C CA . GLN B 1 85 ? -17.016 -9.945 0.556 1 96.81 85 GLN B CA 1
ATOM 2312 C C . GLN B 1 85 ? -16.719 -9.945 2.055 1 96.81 85 GLN B C 1
ATOM 2314 O O . GLN B 1 85 ? -17.516 -9.414 2.842 1 96.81 85 GLN B O 1
ATOM 2319 N N . ASP B 1 86 ? -15.664 -10.555 2.414 1 96.5 86 ASP B N 1
ATOM 2320 C CA . ASP B 1 86 ? -15.289 -10.664 3.82 1 96.5 86 ASP B CA 1
ATOM 2321 C C . ASP B 1 86 ? -14.727 -9.344 4.34 1 96.5 86 ASP B C 1
ATOM 2323 O O . ASP B 1 86 ? -14.633 -9.133 5.555 1 96.5 86 ASP B O 1
ATOM 2327 N N . ARG B 1 87 ? -14.32 -8.492 3.436 1 95.94 87 ARG B N 1
ATOM 2328 C CA . ARG B 1 87 ? -13.695 -7.211 3.768 1 95.94 87 ARG B CA 1
ATOM 2329 C C . ARG B 1 87 ? -14.289 -6.082 2.936 1 95.94 87 ARG B C 1
ATOM 2331 O O . ARG B 1 87 ? -13.586 -5.457 2.135 1 95.94 87 ARG B O 1
ATOM 2338 N N . PRO B 1 88 ? -15.445 -5.719 3.178 1 94.75 88 PRO B N 1
ATOM 2339 C CA . PRO B 1 88 ? -16.172 -4.801 2.295 1 94.75 88 PRO B CA 1
ATOM 2340 C C . PRO B 1 88 ? -15.516 -3.422 2.221 1 94.75 88 PRO B C 1
ATOM 2342 O O . PRO B 1 88 ? -15.562 -2.766 1.178 1 94.75 88 PRO B O 1
ATOM 2345 N N . LEU B 1 89 ? -14.867 -2.957 3.262 1 94.25 89 LEU B N 1
ATOM 2346 C CA . LEU B 1 89 ? -14.242 -1.64 3.246 1 94.25 89 LEU B CA 1
ATOM 2347 C C . LEU B 1 89 ? -13.039 -1.621 2.309 1 94.25 89 LEU B C 1
ATOM 2349 O O . LEU B 1 89 ? -12.633 -0.559 1.827 1 94.25 89 LEU B O 1
ATOM 2353 N N . PHE B 1 90 ? -12.484 -2.818 2.09 1 94.06 90 PHE B N 1
ATOM 2354 C CA . PHE B 1 90 ? -11.383 -2.906 1.144 1 94.06 90 PHE B CA 1
ATOM 2355 C C . PHE B 1 90 ? -11.836 -2.529 -0.26 1 94.06 90 PHE B C 1
ATOM 2357 O O . PHE B 1 90 ? -11.133 -1.814 -0.978 1 94.06 90 PHE B O 1
ATOM 2364 N N . ASN B 1 91 ? -12.961 -2.996 -0.552 1 91.56 91 ASN B N 1
ATOM 2365 C 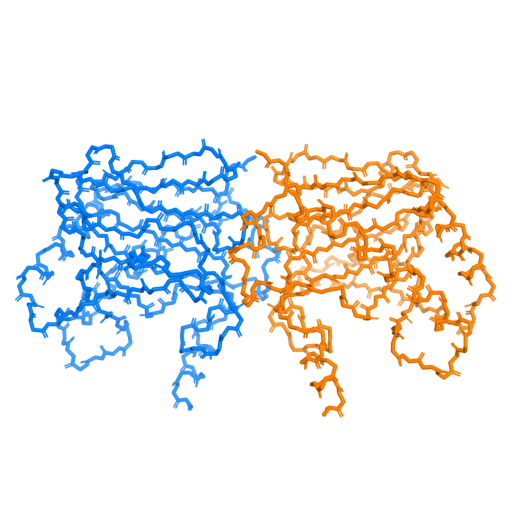CA . ASN B 1 91 ? -13.539 -2.654 -1.85 1 91.56 91 ASN B CA 1
ATOM 2366 C C . ASN B 1 91 ? -14.039 -1.215 -1.879 1 91.56 91 ASN B C 1
ATOM 2368 O O . ASN B 1 91 ? -13.789 -0.484 -2.84 1 91.56 91 ASN B O 1
ATOM 2372 N N . GLU B 1 92 ? -14.711 -0.818 -0.853 1 93.81 92 GLU B N 1
ATOM 2373 C CA . GLU B 1 92 ? -15.328 0.502 -0.792 1 93.81 92 GLU B CA 1
ATOM 2374 C C . GLU B 1 92 ? -14.281 1.607 -0.847 1 93.81 92 GLU B C 1
ATOM 2376 O O . GLU B 1 92 ? -14.523 2.676 -1.41 1 93.81 92 GLU B O 1
ATOM 2381 N N . CYS B 1 93 ? -13.117 1.369 -0.305 1 95.06 93 CYS B N 1
ATOM 2382 C CA . CYS B 1 93 ? -12.094 2.406 -0.202 1 95.06 93 CYS B CA 1
ATOM 2383 C C . CYS B 1 93 ? -11.094 2.305 -1.348 1 95.06 93 CYS B C 1
ATOM 2385 O O . CYS B 1 93 ? -10.195 3.137 -1.467 1 95.06 93 CYS B O 1
ATOM 2387 N N . SER B 1 94 ? -11.258 1.267 -2.18 1 93.75 94 SER B N 1
ATOM 2388 C CA . SER B 1 94 ? -10.375 1.115 -3.334 1 93.75 94 SER B CA 1
ATOM 2389 C C . SER B 1 94 ? -10.719 2.125 -4.426 1 93.75 94 SER B C 1
ATOM 2391 O O . SER B 1 94 ? -11.883 2.473 -4.613 1 93.75 94 SER B O 1
ATOM 2393 N N . PRO B 1 95 ? -9.625 2.598 -5.121 1 87.56 95 PRO B N 1
ATOM 2394 C CA . PRO B 1 95 ? -9.922 3.469 -6.262 1 87.56 95 PRO B CA 1
ATOM 2395 C C . PRO B 1 95 ? -10.914 2.846 -7.238 1 87.56 95 PRO B C 1
ATOM 2397 O O . PRO B 1 95 ? -10.812 1.658 -7.555 1 87.56 95 PRO B O 1
ATOM 2400 N N . GLU B 1 96 ? -11.836 3.639 -7.668 1 85.12 96 GLU B N 1
ATOM 2401 C CA . GLU B 1 96 ? -12.859 3.225 -8.625 1 85.12 96 GLU B CA 1
ATOM 2402 C C . GLU B 1 96 ? -13.664 2.045 -8.094 1 85.12 96 GLU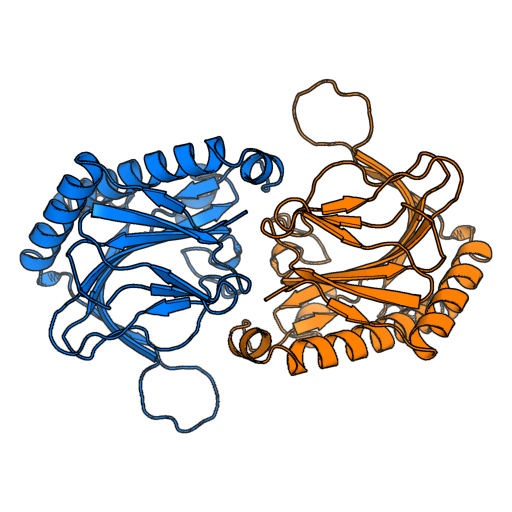 B C 1
ATOM 2404 O O . GLU B 1 96 ? -14.484 1.473 -8.82 1 85.12 96 GLU B O 1
ATOM 2409 N N . GLN B 1 97 ? -13.367 1.679 -6.859 1 92.12 97 GLN B N 1
ATOM 2410 C CA . GLN B 1 97 ? -14.031 0.537 -6.238 1 92.12 97 GLN B CA 1
ATOM 2411 C C . GLN B 1 97 ? -14.008 -0.681 -7.156 1 92.12 97 GLN B C 1
ATOM 2413 O O . GLN B 1 97 ? -15.023 -1.353 -7.34 1 92.12 97 GLN B O 1
ATOM 2418 N N . SER B 1 98 ? -12.867 -0.843 -7.746 1 93.75 98 SER B N 1
ATOM 2419 C CA . SER B 1 98 ? -12.688 -1.914 -8.719 1 93.75 98 SER B CA 1
ATOM 2420 C C . SER B 1 98 ? -11.281 -2.496 -8.656 1 93.75 98 SER B C 1
ATOM 2422 O O . SER B 1 98 ? -10.297 -1.76 -8.727 1 93.75 98 SER B O 1
ATOM 2424 N N . LEU B 1 99 ? -11.258 -3.742 -8.461 1 97.56 99 LEU B N 1
ATOM 2425 C CA . LEU B 1 99 ? -10.031 -4.539 -8.5 1 97.56 99 LEU B CA 1
ATOM 2426 C C . LEU B 1 99 ? -10.164 -5.676 -9.508 1 97.56 99 LEU B C 1
ATOM 2428 O O . LEU B 1 99 ? -11.25 -6.223 -9.703 1 97.56 99 LEU B O 1
ATOM 2432 N N . PHE B 1 100 ? -9.078 -6.02 -10.141 1 97.62 100 PHE B N 1
ATOM 2433 C CA . PHE B 1 100 ? -9.117 -7.125 -11.094 1 97.62 100 PHE B CA 1
ATOM 2434 C C . PHE B 1 100 ? -7.828 -7.934 -11.047 1 97.62 100 PHE B C 1
ATOM 2436 O O . PHE B 1 100 ? -6.773 -7.41 -10.672 1 97.62 100 PHE B O 1
ATOM 2443 N N . VAL B 1 101 ? -7.938 -9.219 -11.406 1 98.44 101 VAL B N 1
ATOM 2444 C CA . VAL B 1 101 ? -6.773 -10.086 -11.516 1 98.44 101 VAL B CA 1
ATOM 2445 C C . VAL B 1 101 ? -5.98 -9.742 -12.773 1 98.44 101 VAL B C 1
ATOM 2447 O O . VAL B 1 101 ? -6.516 -9.797 -13.883 1 98.44 101 VAL B O 1
ATOM 2450 N N . ASN B 1 102 ? -4.742 -9.297 -12.578 1 98.31 102 ASN B N 1
ATOM 2451 C CA . ASN B 1 102 ? -3.885 -9.016 -13.719 1 98.31 102 ASN B CA 1
ATOM 2452 C C . ASN B 1 102 ? -3.734 -10.234 -14.625 1 98.31 102 ASN B C 1
ATOM 2454 O O . ASN B 1 102 ? -3.447 -11.336 -14.148 1 98.31 102 ASN B O 1
ATOM 2458 N N . PRO B 1 103 ? -3.91 -10.07 -15.891 1 96.81 103 PRO B N 1
ATOM 2459 C CA . PRO B 1 103 ? -3.91 -11.234 -16.781 1 96.81 103 PRO B CA 1
ATOM 2460 C C . PRO B 1 103 ? -2.506 -11.781 -17.031 1 96.81 103 PRO B C 1
ATOM 2462 O O . PRO B 1 103 ? -2.355 -12.852 -17.625 1 96.81 103 PRO B O 1
ATOM 2465 N N . ILE B 1 104 ? -1.507 -11.086 -16.688 1 97.19 104 ILE B N 1
ATOM 2466 C CA . ILE B 1 104 ? -0.132 -11.555 -16.812 1 97.19 104 ILE B CA 1
ATOM 2467 C C . ILE B 1 104 ? 0.346 -12.117 -15.469 1 97.19 104 ILE B C 1
ATOM 2469 O O . ILE B 1 104 ? 0.332 -11.414 -14.461 1 97.19 104 ILE B O 1
ATOM 2473 N N . PHE B 1 105 ? 0.642 -13.383 -15.445 1 97.75 105 PHE B N 1
ATOM 2474 C CA . PHE B 1 105 ? 1.092 -14.023 -14.219 1 97.75 105 PHE B CA 1
ATOM 2475 C C . PHE B 1 105 ? 2.035 -15.18 -14.516 1 97.75 105 PHE B C 1
ATOM 2477 O O . PHE B 1 105 ? 2.32 -15.469 -15.68 1 97.75 105 PHE B O 1
ATOM 2484 N N . ASN B 1 106 ? 2.588 -15.836 -13.391 1 97.81 106 ASN B N 1
ATOM 2485 C CA . ASN B 1 106 ? 3.656 -16.812 -13.602 1 97.81 106 ASN B CA 1
ATOM 2486 C C . ASN B 1 106 ? 3.365 -18.125 -12.883 1 97.81 106 ASN B C 1
ATOM 2488 O O . ASN B 1 106 ? 2.738 -18.125 -11.82 1 97.81 106 ASN B O 1
ATOM 2492 N N . ILE B 1 107 ? 3.77 -19.141 -13.508 1 98.5 107 ILE B N 1
ATOM 2493 C CA . ILE B 1 107 ? 4.008 -20.391 -12.805 1 98.5 107 ILE B CA 1
ATOM 2494 C C . ILE B 1 107 ? 5.496 -20.531 -12.477 1 98.5 107 ILE B C 1
ATOM 2496 O O . ILE B 1 107 ? 6.348 -20.312 -13.344 1 98.5 107 ILE B O 1
ATOM 2500 N N . GLN B 1 108 ? 5.785 -20.875 -11.234 1 98.19 108 GLN B N 1
ATOM 2501 C CA . GLN B 1 108 ? 7.172 -20.922 -10.789 1 98.19 108 GLN B CA 1
ATOM 2502 C C . GLN B 1 108 ? 7.469 -22.234 -10.07 1 98.19 108 GLN B C 1
ATOM 2504 O O . GLN B 1 108 ? 6.734 -22.641 -9.156 1 98.19 108 GLN B O 1
ATOM 2509 N N . ARG B 1 109 ? 8.5 -22.859 -10.492 1 98 109 ARG B N 1
ATOM 2510 C CA . ARG B 1 109 ? 9 -24.031 -9.789 1 98 109 ARG B CA 1
ATOM 2511 C C . ARG B 1 109 ? 10.359 -23.766 -9.164 1 98 109 ARG B C 1
ATOM 2513 O O . ARG B 1 109 ? 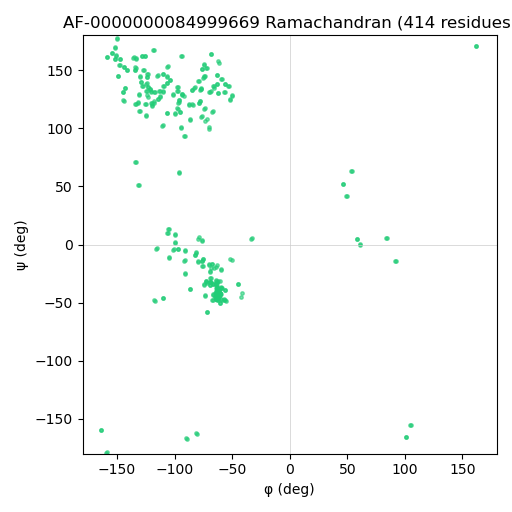11.266 -23.266 -9.828 1 98 109 ARG B O 1
ATOM 2520 N N . TYR B 1 110 ? 10.352 -24.078 -7.898 1 97 110 TYR B N 1
ATOM 2521 C CA . TYR B 1 110 ? 11.594 -24 -7.133 1 97 110 TYR B CA 1
ATOM 2522 C C . TYR B 1 110 ? 12.133 -25.391 -6.832 1 97 110 TYR B C 1
ATOM 2524 O O . TYR B 1 110 ? 11.531 -26.141 -6.07 1 97 110 TYR B O 1
ATOM 2532 N N . ALA B 1 111 ? 13.266 -25.688 -7.43 1 96.25 111 ALA B N 1
ATOM 2533 C CA . ALA B 1 111 ? 13.938 -26.938 -7.07 1 96.25 111 ALA B CA 1
ATOM 2534 C C . ALA B 1 111 ? 14.484 -26.875 -5.645 1 96.25 111 ALA B C 1
ATOM 2536 O O . ALA B 1 111 ? 14.547 -25.797 -5.043 1 96.25 111 ALA B O 1
ATOM 2537 N N . PRO B 1 112 ? 14.828 -28.078 -5.086 1 95.81 112 PRO B N 1
ATOM 2538 C CA . PRO B 1 112 ? 15.422 -28.047 -3.752 1 95.81 112 PRO B CA 1
ATOM 2539 C C . PRO B 1 112 ? 16.578 -27.047 -3.652 1 95.81 112 PRO B C 1
ATOM 2541 O O . PRO B 1 112 ? 17.469 -27.047 -4.504 1 95.81 112 PRO B O 1
ATOM 2544 N N . GLY B 1 113 ? 16.469 -26.188 -2.645 1 93.94 113 GLY B N 1
ATOM 2545 C CA . GLY B 1 113 ? 17.516 -25.188 -2.453 1 93.94 113 GLY B CA 1
ATOM 2546 C C . GLY B 1 113 ? 17.219 -23.891 -3.156 1 93.94 113 GLY B C 1
ATOM 2547 O O . GLY B 1 113 ? 17.844 -22.859 -2.861 1 93.94 113 GLY B O 1
ATOM 2548 N N . GLU B 1 114 ? 16.266 -23.938 -4.035 1 93.81 114 GLU B N 1
ATOM 2549 C CA . GLU B 1 114 ? 15.898 -22.734 -4.777 1 93.81 114 GLU B CA 1
ATOM 2550 C C . GLU B 1 114 ? 14.742 -22 -4.098 1 93.81 114 GLU B C 1
ATOM 2552 O O . GLU B 1 114 ? 14.086 -22.547 -3.209 1 93.81 114 GLU B O 1
ATOM 2557 N N . GLY B 1 115 ? 14.57 -20.703 -4.469 1 93.12 115 GLY B N 1
ATOM 2558 C CA . GLY B 1 115 ? 13.484 -19.891 -3.926 1 93.12 115 GLY B CA 1
ATOM 2559 C C . GLY B 1 115 ? 13.703 -18.406 -4.102 1 93.12 115 GLY B C 1
ATOM 2560 O O . GLY B 1 115 ? 14.727 -17.984 -4.648 1 93.12 115 GLY B O 1
ATOM 2561 N N . PHE B 1 116 ? 12.711 -17.688 -3.803 1 92.69 116 PHE B N 1
ATOM 2562 C CA . PHE B 1 116 ? 12.836 -16.25 -3.631 1 92.69 116 PHE B CA 1
ATOM 2563 C C . PHE B 1 116 ? 13.117 -15.898 -2.176 1 92.69 116 PHE B C 1
ATOM 2565 O O . PHE B 1 116 ? 12.203 -15.516 -1.436 1 92.69 116 PHE B O 1
ATOM 2572 N N . LYS B 1 117 ? 14.312 -15.766 -1.829 1 91.5 117 LYS B N 1
ATOM 2573 C CA . LYS B 1 117 ? 14.773 -15.773 -0.442 1 91.5 117 LYS B CA 1
ATOM 2574 C C . LYS B 1 117 ? 14.789 -14.367 0.141 1 91.5 117 LYS B C 1
ATOM 2576 O O . LYS B 1 117 ? 14.711 -14.195 1.359 1 91.5 117 LYS B O 1
ATOM 2581 N N . LYS B 1 118 ? 14.898 -13.484 -0.67 1 93.56 118 LYS B N 1
ATOM 2582 C CA . LYS B 1 118 ? 15.023 -12.109 -0.197 1 93.56 118 LYS B CA 1
ATOM 2583 C C . LYS B 1 118 ? 13.664 -11.539 0.194 1 93.56 118 LYS B C 1
ATOM 2585 O O . LYS B 1 118 ? 12.672 -11.758 -0.504 1 93.56 118 LYS B O 1
ATOM 2590 N N . TRP B 1 119 ? 13.68 -10.781 1.286 1 95.94 119 TRP B N 1
ATOM 2591 C CA . TRP B 1 119 ? 12.484 -10.023 1.648 1 95.94 119 TRP B CA 1
ATOM 2592 C C . TRP B 1 119 ? 12.141 -9.008 0.57 1 95.94 119 TRP B C 1
ATOM 2594 O O . TRP B 1 119 ? 13.008 -8.25 0.116 1 95.94 119 TRP B O 1
ATOM 2604 N N . HIS B 1 120 ? 10.836 -9.016 0.145 1 95.75 120 HIS B N 1
ATOM 2605 C CA . HIS B 1 120 ? 10.398 -8.109 -0.906 1 95.75 120 HIS B CA 1
ATOM 2606 C C . HIS B 1 120 ? 8.906 -7.824 -0.802 1 95.75 120 HIS B C 1
ATOM 2608 O O . HIS B 1 120 ? 8.203 -8.461 -0.013 1 95.75 120 HIS B O 1
ATOM 2614 N N . CYS B 1 121 ? 8.5 -6.766 -1.524 1 96.06 121 CYS B N 1
ATOM 2615 C CA . CYS B 1 121 ? 7.078 -6.551 -1.774 1 96.06 121 CYS B CA 1
ATOM 2616 C C . CYS B 1 121 ? 6.773 -6.594 -3.268 1 96.06 121 CYS B C 1
ATOM 2618 O O . CYS B 1 121 ? 7.688 -6.633 -4.09 1 96.06 121 CYS B O 1
ATOM 2620 N N . ASP B 1 122 ? 5.574 -6.664 -3.588 1 96.19 122 ASP B N 1
ATOM 2621 C CA . ASP B 1 122 ? 5.168 -6.883 -4.973 1 96.19 122 ASP B CA 1
ATOM 2622 C C . ASP B 1 122 ? 4.758 -5.57 -5.637 1 96.19 122 ASP B C 1
ATOM 2624 O O . ASP B 1 122 ? 4.215 -5.574 -6.746 1 96.19 122 ASP B O 1
ATOM 2628 N N . TRP B 1 123 ? 4.984 -4.469 -4.969 1 97.31 123 TRP B N 1
ATOM 2629 C CA . TRP B 1 123 ? 4.684 -3.133 -5.473 1 97.31 123 TRP B CA 1
ATOM 2630 C C . TRP B 1 123 ? 5.965 -2.379 -5.809 1 97.31 123 TRP B C 1
ATOM 2632 O O . TRP B 1 123 ? 6.953 -2.457 -5.074 1 97.31 123 TRP B O 1
ATOM 2642 N N . THR B 1 124 ? 5.992 -1.69 -6.945 1 96 124 THR B N 1
ATOM 2643 C CA . THR B 1 124 ? 7.086 -0.8 -7.312 1 96 124 THR B CA 1
ATOM 2644 C C . THR B 1 124 ? 6.59 0.321 -8.227 1 96 124 THR B C 1
ATOM 2646 O O . THR B 1 124 ? 5.426 0.332 -8.625 1 96 124 THR B O 1
ATOM 2649 N N . ILE B 1 125 ? 7.426 1.325 -8.469 1 95.25 125 ILE B N 1
ATOM 2650 C CA . ILE B 1 125 ? 6.996 2.475 -9.258 1 95.25 125 ILE B CA 1
ATOM 2651 C C . ILE B 1 125 ? 7.617 2.4 -10.656 1 95.25 125 ILE B C 1
ATOM 2653 O O . ILE B 1 125 ? 7.594 3.381 -11.406 1 95.25 125 ILE B O 1
ATOM 2657 N N . SER B 1 126 ? 8.156 1.243 -10.984 1 91.94 126 SER B N 1
ATOM 2658 C CA . SER B 1 126 ? 8.711 1.058 -12.32 1 91.94 126 SER B CA 1
ATOM 2659 C C . SER B 1 126 ? 7.605 0.952 -13.367 1 91.94 126 SER B C 1
ATOM 2661 O O . SER B 1 126 ? 6.488 0.544 -13.055 1 91.94 126 SER B O 1
ATOM 2663 N N . GLU B 1 127 ? 7.969 1.35 -14.547 1 90.62 127 GLU B N 1
ATOM 2664 C CA . GLU B 1 127 ? 7.039 1.212 -15.664 1 90.62 127 GLU B CA 1
ATOM 2665 C C . GLU B 1 127 ? 7.164 -0.161 -16.312 1 90.62 127 GLU B C 1
ATOM 2667 O O . GLU B 1 127 ? 8.18 -0.462 -16.953 1 90.62 127 GLU B O 1
ATOM 2672 N N . GLU B 1 128 ? 6.168 -0.984 -16.078 1 93.12 128 GLU B N 1
ATOM 2673 C CA . GLU B 1 128 ? 6.102 -2.334 -16.625 1 93.12 128 GLU B CA 1
ATOM 2674 C C . GLU B 1 128 ? 4.707 -2.639 -17.156 1 93.12 128 GLU B C 1
ATOM 2676 O O . GLU B 1 128 ? 3.73 -1.986 -16.781 1 93.12 128 GLU B O 1
ATOM 2681 N N . ALA B 1 129 ? 4.586 -3.664 -18.031 1 93.75 129 ALA B N 1
ATOM 2682 C CA . ALA B 1 129 ? 3.322 -4.055 -18.641 1 93.75 129 ALA B CA 1
ATOM 2683 C C . ALA B 1 129 ? 2.301 -4.477 -17.594 1 93.75 129 ALA B C 1
ATOM 2685 O O . ALA B 1 129 ? 1.098 -4.27 -17.766 1 93.75 129 ALA B O 1
ATOM 2686 N N . THR B 1 130 ? 2.752 -5.031 -16.5 1 96.06 130 THR B N 1
ATOM 2687 C CA . THR B 1 130 ? 1.843 -5.512 -15.469 1 96.06 130 THR B CA 1
ATOM 2688 C C . THR B 1 130 ? 1.386 -4.363 -14.578 1 96.06 130 THR B C 1
ATOM 2690 O O . THR B 1 130 ? 0.602 -4.566 -13.648 1 96.06 130 THR B O 1
ATOM 2693 N N . GLU B 1 131 ? 1.971 -3.141 -14.75 1 96.31 131 GLU B N 1
ATOM 2694 C CA . GLU B 1 131 ? 1.646 -1.933 -14 1 96.31 131 GLU B CA 1
ATOM 2695 C C . GLU B 1 131 ? 1.754 -2.172 -12.5 1 96.31 131 GLU B C 1
ATOM 2697 O O . GLU B 1 131 ? 0.778 -1.999 -11.766 1 96.31 131 GLU B O 1
ATOM 2702 N N . PRO B 1 132 ? 2.977 -2.49 -12.031 1 97.44 132 PRO B N 1
ATOM 2703 C CA . PRO B 1 132 ? 3.146 -2.801 -10.609 1 97.44 132 PRO B CA 1
ATOM 2704 C C . PRO B 1 132 ? 2.734 -1.646 -9.703 1 97.44 132 PRO B C 1
ATOM 2706 O O . PRO B 1 132 ? 2.365 -1.868 -8.547 1 97.44 132 PRO B O 1
ATOM 2709 N N . VAL B 1 133 ? 2.703 -0.413 -10.188 1 96.94 133 VAL B N 1
ATOM 2710 C CA . VAL B 1 133 ? 2.359 0.761 -9.391 1 96.94 133 VAL B CA 1
ATOM 2711 C C . VAL B 1 133 ? 0.874 0.731 -9.039 1 96.94 133 VAL B C 1
ATOM 2713 O O . VAL B 1 133 ? 0.438 1.397 -8.102 1 96.94 133 VAL B O 1
ATOM 2716 N N . HIS B 1 134 ? 0.082 -0.058 -9.719 1 97.5 134 HIS B N 1
ATOM 2717 C CA . HIS B 1 134 ? -1.354 -0.16 -9.477 1 97.5 134 HIS B CA 1
ATOM 2718 C C . HIS B 1 134 ? -1.688 -1.388 -8.641 1 97.5 134 HIS B C 1
ATOM 2720 O O . HIS B 1 134 ? -2.857 -1.64 -8.336 1 97.5 134 HIS B O 1
ATOM 2726 N N . ARG B 1 135 ? -0.703 -2.146 -8.227 1 98.12 135 ARG B N 1
ATOM 2727 C CA . ARG B 1 135 ? -0.951 -3.385 -7.492 1 98.12 135 ARG B CA 1
ATOM 2728 C C . ARG B 1 135 ? -1.495 -3.098 -6.098 1 98.12 135 ARG B C 1
ATOM 2730 O O . ARG B 1 135 ? -0.935 -2.281 -5.363 1 98.12 135 ARG B O 1
ATOM 2737 N N . VAL B 1 136 ? -2.572 -3.809 -5.777 1 98.19 136 VAL B N 1
ATOM 2738 C CA . VAL B 1 136 ? -3.193 -3.701 -4.461 1 98.19 136 VAL B CA 1
ATOM 2739 C C . VAL B 1 136 ? -2.969 -4.992 -3.676 1 98.19 136 VAL B C 1
ATOM 2741 O O . VAL B 1 136 ? -2.609 -4.953 -2.498 1 98.19 136 VAL B O 1
ATOM 2744 N N . LEU B 1 137 ? -3.186 -6.074 -4.305 1 98.62 137 LEU B N 1
ATOM 2745 C CA . LEU B 1 137 ? -3.012 -7.402 -3.719 1 98.62 137 LEU B CA 1
ATOM 2746 C C . LEU B 1 137 ? -2.131 -8.273 -4.602 1 98.62 137 LEU B C 1
ATOM 2748 O O . LEU B 1 137 ? -1.911 -7.957 -5.773 1 98.62 137 LEU B O 1
ATOM 2752 N N . ALA B 1 138 ? -1.624 -9.312 -4.004 1 98.75 138 ALA B N 1
ATOM 2753 C CA . ALA B 1 138 ? -0.975 -10.422 -4.695 1 98.75 138 ALA B CA 1
ATOM 2754 C C . ALA B 1 138 ? -1.604 -11.758 -4.301 1 98.75 138 ALA B C 1
ATOM 2756 O O . ALA B 1 138 ? -2.371 -11.828 -3.34 1 98.75 138 ALA B O 1
ATOM 2757 N N . TRP B 1 139 ? -1.33 -12.734 -5.141 1 98.81 139 TRP B N 1
ATOM 2758 C CA . TRP B 1 139 ? -1.881 -14.055 -4.844 1 98.81 139 TRP B CA 1
ATOM 2759 C C . TRP B 1 139 ? -0.878 -15.148 -5.184 1 98.81 139 TRP B C 1
ATOM 2761 O O . TRP B 1 139 ? -0.016 -14.969 -6.047 1 98.81 139 TRP B O 1
ATOM 2771 N N . ILE B 1 140 ? -0.993 -16.25 -4.418 1 98.81 140 ILE B N 1
ATOM 2772 C CA . ILE B 1 140 ? -0.203 -17.453 -4.625 1 98.81 140 ILE B CA 1
ATOM 2773 C C . ILE B 1 140 ? -1.11 -18.688 -4.562 1 98.81 140 ILE B C 1
ATOM 2775 O O . ILE B 1 140 ? -1.856 -18.859 -3.596 1 98.81 140 ILE B O 1
ATOM 2779 N N . LEU B 1 141 ? -1.136 -19.406 -5.57 1 98.81 141 LEU B N 1
ATOM 2780 C CA . LEU B 1 141 ? -1.713 -20.75 -5.547 1 98.81 141 LEU B CA 1
ATOM 2781 C C . LEU B 1 141 ? -0.623 -21.812 -5.422 1 98.81 141 LEU B C 1
ATOM 2783 O O . LEU B 1 141 ? 0.181 -21.984 -6.34 1 98.81 141 LEU B O 1
ATOM 2787 N N . TYR B 1 142 ? -0.601 -22.5 -4.297 1 98.75 142 TYR B N 1
ATOM 2788 C CA . TYR B 1 142 ? 0.351 -23.594 -4.129 1 98.75 142 TYR B CA 1
ATOM 2789 C C . TYR B 1 142 ? -0.111 -24.844 -4.871 1 98.75 142 TYR B C 1
ATOM 2791 O O . TYR B 1 142 ? -1.262 -25.266 -4.734 1 98.75 142 TYR B O 1
ATOM 2799 N N . CYS B 1 143 ? 0.817 -25.422 -5.598 1 98.62 143 CYS B N 1
ATOM 2800 C CA . CYS B 1 143 ? 0.409 -26.516 -6.469 1 98.62 143 CYS B CA 1
ATOM 2801 C C . CYS B 1 143 ? 0.831 -27.859 -5.887 1 98.62 143 CYS B C 1
ATOM 2803 O O . CYS B 1 143 ? 0.419 -28.922 -6.383 1 98.62 143 CYS B O 1
ATOM 2805 N N . ASN B 1 144 ? 1.648 -27.906 -4.891 1 98.06 144 ASN B N 1
ATOM 2806 C CA . ASN B 1 144 ? 1.997 -29.109 -4.156 1 98.06 144 ASN B CA 1
ATOM 2807 C C . ASN B 1 144 ? 2.271 -28.812 -2.684 1 98.06 144 ASN B C 1
ATOM 2809 O O . ASN B 1 144 ? 2.496 -27.672 -2.311 1 98.06 144 ASN B O 1
ATOM 2813 N N . ASP B 1 145 ? 2.164 -29.922 -1.884 1 97.81 145 ASP B N 1
ATOM 2814 C CA . ASP B 1 145 ? 2.469 -29.828 -0.459 1 97.81 145 ASP B CA 1
ATOM 2815 C C . ASP B 1 145 ? 3.979 -29.812 -0.221 1 97.81 145 ASP B C 1
ATOM 2817 O O . ASP B 1 145 ? 4.684 -30.719 -0.671 1 97.81 145 ASP B O 1
ATOM 2821 N N . VAL B 1 146 ? 4.438 -28.812 0.424 1 96.81 146 VAL B N 1
ATOM 2822 C CA . VAL B 1 146 ? 5.836 -28.766 0.84 1 96.81 146 VAL B CA 1
ATOM 2823 C C . VAL B 1 146 ? 5.926 -28.406 2.322 1 96.81 146 VAL B C 1
ATOM 2825 O O . VAL B 1 146 ? 5.641 -27.281 2.717 1 96.81 146 VAL B O 1
ATOM 2828 N N . GLU B 1 147 ? 6.414 -29.328 3.088 1 88.94 147 GLU B N 1
ATOM 2829 C CA . GLU B 1 147 ? 6.547 -29.109 4.523 1 88.94 147 GLU B CA 1
ATOM 2830 C C . GLU B 1 147 ? 7.523 -27.969 4.82 1 88.94 147 GLU B C 1
ATOM 2832 O O . GLU B 1 147 ? 8.594 -27.906 4.223 1 88.94 147 GLU B O 1
ATOM 2837 N N . SER B 1 148 ? 7.254 -27.219 5.637 1 86.38 148 SER B N 1
ATOM 2838 C CA . SER B 1 148 ? 8.07 -26.094 6.094 1 86.38 148 SER B CA 1
ATOM 2839 C C . SER B 1 148 ? 8.336 -25.109 4.961 1 86.38 148 SER B C 1
ATOM 2841 O O . SER B 1 148 ? 9.133 -24.188 5.113 1 86.38 148 SER B O 1
ATOM 2843 N N . GLY B 1 149 ? 7.793 -25.453 3.795 1 93.06 149 GLY B N 1
ATOM 2844 C CA . GLY B 1 149 ? 7.879 -24.469 2.725 1 93.06 149 GLY B CA 1
ATOM 2845 C C . GLY B 1 149 ? 6.832 -23.375 2.826 1 93.06 149 GLY B C 1
ATOM 2846 O O . GLY B 1 149 ? 6.324 -23.094 3.916 1 93.06 149 GLY B O 1
ATOM 2847 N N . GLY B 1 150 ? 6.602 -22.656 1.78 1 96.5 150 GLY B N 1
ATOM 2848 C CA . GLY B 1 150 ? 5.594 -21.609 1.795 1 96.5 150 GLY B CA 1
ATOM 2849 C C . GLY B 1 150 ? 6.188 -20.219 1.859 1 96.5 150 GLY B C 1
ATOM 2850 O O . GLY B 1 150 ? 7.246 -19.969 1.284 1 96.5 150 GLY B O 1
ATOM 2851 N N . THR B 1 151 ? 5.414 -19.328 2.355 1 97.62 151 THR B N 1
ATOM 2852 C CA . THR B 1 151 ? 5.738 -17.906 2.326 1 97.62 151 THR B CA 1
ATOM 2853 C C . THR B 1 151 ? 5.738 -17.328 3.734 1 97.62 151 THR B C 1
ATOM 2855 O O . THR B 1 151 ? 4.852 -17.625 4.535 1 97.62 151 THR B O 1
ATOM 2858 N N . GLU B 1 152 ? 6.727 -16.531 4.039 1 97.12 152 GLU B N 1
ATOM 2859 C CA . GLU B 1 152 ? 6.832 -15.82 5.309 1 97.12 152 GLU B CA 1
ATOM 2860 C C . GLU B 1 152 ? 6.531 -14.336 5.133 1 97.12 152 GLU B C 1
ATOM 2862 O O . GLU B 1 152 ? 6.938 -13.727 4.141 1 97.12 152 GLU B O 1
ATOM 2867 N N . PHE B 1 153 ? 5.797 -13.828 6.113 1 96.94 153 PHE B N 1
ATOM 2868 C CA . PHE B 1 153 ? 5.48 -12.406 6.152 1 96.94 153 PHE B CA 1
ATOM 2869 C C . PHE B 1 153 ? 6.137 -11.742 7.359 1 96.94 153 PHE B C 1
ATOM 2871 O O . PHE B 1 153 ? 5.871 -12.117 8.5 1 96.94 153 PHE B O 1
ATOM 2878 N N . HIS B 1 154 ? 6.883 -10.734 7.156 1 96.44 154 HIS B N 1
ATOM 2879 C CA . HIS B 1 154 ? 7.801 -10.195 8.156 1 96.44 154 HIS B CA 1
ATOM 2880 C C . HIS B 1 154 ? 7.039 -9.484 9.266 1 96.44 154 HIS B C 1
ATOM 2882 O O . HIS B 1 154 ? 7.148 -9.852 10.438 1 96.44 154 HIS B O 1
ATOM 2888 N N . TRP B 1 155 ? 6.238 -8.469 8.891 1 95.75 155 TRP B N 1
ATOM 2889 C CA . TRP B 1 155 ? 5.605 -7.629 9.898 1 95.75 155 TRP B CA 1
ATOM 2890 C C . TRP B 1 155 ? 4.543 -8.406 10.672 1 95.75 155 TRP B C 1
ATOM 2892 O O . TRP B 1 155 ? 4.312 -8.156 11.859 1 95.75 155 TRP B O 1
ATOM 2902 N N . GLN B 1 156 ? 3.91 -9.336 9.992 1 95.56 156 GLN B N 1
ATOM 2903 C CA . GLN B 1 156 ? 2.828 -10.117 10.578 1 95.56 156 GLN B CA 1
ATOM 2904 C C . GLN B 1 156 ? 3.373 -11.281 11.406 1 95.56 156 GLN B C 1
ATOM 2906 O O . GLN B 1 156 ? 2.627 -11.93 12.141 1 95.56 156 GLN B O 1
ATOM 2911 N N . GLU B 1 157 ? 4.711 -11.477 11.289 1 95.06 157 GLU B N 1
ATOM 2912 C CA . GLU B 1 157 ? 5.297 -12.648 11.938 1 95.06 157 GLU B CA 1
ATOM 2913 C C . GLU B 1 157 ? 4.469 -13.898 11.656 1 95.06 157 GLU B C 1
ATOM 2915 O O . GLU B 1 157 ? 4.105 -14.625 12.586 1 95.06 157 GLU B O 1
ATOM 2920 N N . TYR B 1 158 ? 4.23 -14.094 10.375 1 95.38 158 TYR B N 1
ATOM 2921 C CA . TYR B 1 158 ? 3.316 -15.148 9.945 1 95.38 158 TYR B CA 1
ATOM 2922 C C . TYR B 1 158 ? 3.957 -16.016 8.875 1 95.38 158 TYR B C 1
ATOM 2924 O O . TYR B 1 158 ? 4.688 -15.523 8.008 1 95.38 158 TYR B O 1
ATOM 2932 N N . HIS B 1 159 ? 3.713 -17.297 8.977 1 96.38 159 HIS B N 1
ATOM 2933 C CA . HIS B 1 159 ? 4.168 -18.266 7.988 1 96.38 159 HIS B CA 1
ATOM 2934 C C . HIS B 1 159 ? 2.99 -19 7.367 1 96.38 159 HIS B C 1
ATOM 2936 O O . HIS B 1 159 ? 2.223 -19.672 8.07 1 96.38 159 HIS B O 1
ATOM 2942 N N . GLU B 1 160 ? 2.84 -18.891 6.082 1 96.75 160 GLU B N 1
ATOM 2943 C CA . GLU B 1 160 ? 1.841 -19.625 5.305 1 96.75 160 GLU B CA 1
ATOM 2944 C C . GLU B 1 160 ? 2.43 -20.891 4.699 1 96.75 160 GLU B C 1
ATOM 2946 O O . GLU B 1 160 ? 3.266 -20.828 3.797 1 96.75 160 GLU B O 1
ATOM 2951 N N . THR B 1 161 ? 1.975 -22 5.125 1 96.56 161 THR B N 1
ATOM 2952 C CA . THR B 1 161 ? 2.51 -23.281 4.645 1 96.56 161 THR B CA 1
ATOM 2953 C C . THR B 1 161 ? 2.021 -23.562 3.229 1 96.56 161 THR B C 1
ATOM 2955 O O . THR B 1 161 ? 0.872 -23.281 2.891 1 96.56 161 THR B O 1
ATOM 2958 N N . ALA B 1 162 ? 2.912 -24.172 2.455 1 97.81 162 ALA B N 1
ATOM 2959 C CA . ALA B 1 162 ? 2.535 -24.578 1.104 1 97.81 162 ALA B CA 1
ATOM 2960 C C . ALA B 1 162 ? 1.688 -25.844 1.13 1 97.81 162 ALA B C 1
ATOM 2962 O O . ALA B 1 162 ? 2.189 -26.922 1.442 1 97.81 162 ALA B O 1
ATOM 2963 N N . GLU B 1 163 ? 0.451 -25.703 0.816 1 98 163 GLU B N 1
ATOM 2964 C CA . GLU B 1 163 ? -0.476 -26.828 0.704 1 98 163 GLU B CA 1
ATOM 2965 C C . GLU B 1 163 ? -1.143 -26.859 -0.668 1 98 163 GLU B C 1
ATOM 2967 O O . GLU B 1 163 ? -1.646 -25.844 -1.142 1 98 163 GLU B O 1
ATOM 2972 N N . ARG B 1 164 ? -1.118 -28.016 -1.222 1 98.25 164 ARG B N 1
ATOM 2973 C CA . ARG B 1 164 ? -1.71 -28.203 -2.543 1 98.25 164 ARG B CA 1
ATOM 2974 C C . ARG B 1 164 ? -3.135 -27.672 -2.584 1 98.25 164 ARG B C 1
ATOM 2976 O O . ARG B 1 164 ? -3.969 -28.047 -1.754 1 98.25 164 ARG B O 1
ATOM 2983 N N . GLY B 1 165 ? -3.402 -26.75 -3.555 1 98.5 165 GLY B N 1
ATOM 2984 C CA . GLY B 1 165 ? -4.746 -26.234 -3.77 1 98.5 165 GLY B CA 1
ATOM 2985 C C . GLY B 1 165 ? -5.102 -25.078 -2.854 1 98.5 165 GLY B C 1
ATOM 2986 O O . GLY B 1 165 ? -6.238 -24.609 -2.854 1 98.5 165 GLY B O 1
ATOM 2987 N N . LYS B 1 166 ? -4.176 -24.609 -2.078 1 98.38 166 LYS B N 1
ATOM 2988 C CA . LYS B 1 166 ? -4.406 -23.453 -1.233 1 98.38 166 LYS B CA 1
ATOM 2989 C C . LYS B 1 166 ? -4.109 -22.156 -1.989 1 98.38 166 LYS B C 1
ATOM 2991 O O . LYS B 1 166 ? -3.012 -21.984 -2.525 1 98.38 166 LYS B O 1
ATOM 2996 N N . LEU B 1 167 ? -5.07 -21.312 -2.121 1 98.81 167 LEU B N 1
ATOM 2997 C CA . LEU B 1 167 ? -4.91 -19.969 -2.65 1 98.81 167 LEU B CA 1
ATOM 2998 C C . LEU B 1 167 ? -4.746 -18.953 -1.521 1 98.81 167 LEU B C 1
ATOM 3000 O O . LEU B 1 167 ? -5.57 -18.891 -0.607 1 98.81 167 LEU B O 1
ATOM 3004 N N . VAL B 1 168 ? -3.719 -18.219 -1.545 1 98.62 168 VAL B N 1
ATOM 3005 C CA . VAL B 1 168 ? -3.486 -17.156 -0.565 1 98.62 168 VAL B CA 1
ATOM 3006 C C . VAL B 1 168 ? -3.551 -15.797 -1.248 1 98.62 168 VAL B C 1
ATOM 3008 O O . VAL B 1 168 ? -2.998 -15.609 -2.336 1 98.62 168 VAL B O 1
ATOM 3011 N N . ILE B 1 169 ? -4.266 -14.859 -0.69 1 98.81 169 ILE B N 1
ATOM 3012 C CA . ILE B 1 169 ? -4.355 -13.477 -1.151 1 98.81 169 ILE B CA 1
ATOM 3013 C C . ILE B 1 169 ? -3.891 -12.531 -0.047 1 98.81 169 ILE B C 1
ATOM 3015 O O . ILE B 1 169 ? -4.301 -12.664 1.108 1 98.81 169 ILE B O 1
ATOM 3019 N N . PHE B 1 170 ? -3.047 -11.617 -0.374 1 98.62 170 PHE B N 1
ATOM 3020 C CA . PHE B 1 170 ? -2.465 -10.719 0.618 1 98.62 170 PHE B CA 1
ATOM 3021 C C . PHE B 1 170 ? -2.098 -9.383 -0.011 1 98.62 170 PHE B C 1
ATOM 3023 O O . PHE B 1 170 ? -1.953 -9.281 -1.231 1 98.62 170 PHE B O 1
ATOM 3030 N N . PRO B 1 171 ? -1.937 -8.312 0.788 1 98.38 171 PRO B N 1
ATOM 3031 C CA . PRO B 1 171 ? -1.564 -7.008 0.238 1 98.38 171 PRO B CA 1
ATOM 3032 C C . PRO B 1 171 ? -0.191 -7.02 -0.428 1 98.38 171 PRO B C 1
ATOM 3034 O O . PRO B 1 171 ? 0.738 -7.656 0.073 1 98.38 171 PRO B O 1
ATOM 3037 N N . ALA B 1 172 ? -0.009 -6.266 -1.47 1 98.12 172 ALA B N 1
ATOM 3038 C CA . ALA B 1 172 ? 1.162 -6.336 -2.34 1 98.12 172 ALA B CA 1
ATOM 3039 C C . ALA B 1 172 ? 2.248 -5.371 -1.879 1 98.12 172 ALA B C 1
ATOM 3041 O O . ALA B 1 172 ? 3.398 -5.465 -2.312 1 98.12 172 ALA B O 1
ATOM 3042 N N . GLY B 1 173 ? 1.926 -4.48 -1.036 1 97.06 173 GLY B N 1
ATOM 3043 C CA . GLY B 1 173 ? 2.816 -3.367 -0.745 1 97.06 173 GLY B CA 1
ATOM 3044 C C . GLY B 1 173 ? 3.793 -3.662 0.378 1 97.06 173 GLY B C 1
ATOM 3045 O O . GLY B 1 173 ? 3.893 -4.801 0.837 1 97.06 173 GLY B O 1
ATOM 3046 N N . LEU B 1 174 ? 4.449 -2.619 0.878 1 97.31 174 LEU B N 1
ATOM 3047 C CA . LEU B 1 174 ? 5.531 -2.688 1.852 1 97.31 174 LEU B CA 1
ATOM 3048 C C . LEU B 1 174 ? 5.02 -3.172 3.203 1 97.31 174 LEU B C 1
ATOM 3050 O O . LEU B 1 174 ? 5.801 -3.604 4.051 1 97.31 174 LEU B O 1
ATOM 3054 N N . THR B 1 175 ? 3.756 -3.129 3.404 1 97.38 175 THR B N 1
ATOM 3055 C CA . THR B 1 175 ? 3.17 -3.557 4.668 1 97.38 175 THR B CA 1
ATOM 3056 C C . THR B 1 175 ? 3.143 -5.078 4.766 1 97.38 175 THR B C 1
ATOM 3058 O O . THR B 1 175 ? 2.906 -5.633 5.844 1 97.38 175 THR B O 1
ATOM 3061 N N . HIS B 1 176 ? 3.35 -5.742 3.699 1 97.19 176 HIS B N 1
ATOM 3062 C CA . HIS B 1 176 ? 3.361 -7.199 3.67 1 97.19 176 HIS B CA 1
ATOM 3063 C C . HIS B 1 176 ? 4.59 -7.727 2.938 1 97.19 176 HIS B C 1
ATOM 3065 O O . HIS B 1 176 ? 4.477 -8.586 2.059 1 97.19 176 HIS B O 1
ATOM 3071 N N . ILE B 1 177 ? 5.664 -7.219 3.361 1 97.06 177 ILE B N 1
ATOM 3072 C CA . ILE B 1 177 ? 6.926 -7.77 2.879 1 97.06 177 ILE B CA 1
ATOM 3073 C C . ILE B 1 177 ? 6.98 -9.266 3.174 1 97.06 177 ILE B C 1
ATOM 3075 O O . ILE B 1 177 ? 6.609 -9.703 4.266 1 97.06 177 ILE B O 1
ATOM 3079 N N . HIS B 1 178 ? 7.5 -10.055 2.152 1 97.44 178 HIS B N 1
ATOM 3080 C CA . HIS B 1 178 ? 7.43 -11.508 2.26 1 97.44 178 HIS B CA 1
ATOM 3081 C C . HIS B 1 178 ? 8.586 -12.172 1.515 1 97.44 178 HIS B C 1
ATOM 3083 O O . HIS B 1 178 ? 9.289 -11.516 0.749 1 97.44 178 HIS B O 1
ATOM 3089 N N . ARG B 1 179 ? 8.82 -13.383 1.823 1 97 179 ARG B N 1
ATOM 3090 C CA . ARG B 1 179 ? 9.789 -14.219 1.126 1 97 179 ARG B CA 1
ATOM 3091 C C . ARG B 1 179 ? 9.352 -15.68 1.109 1 97 179 ARG B C 1
ATOM 3093 O O . ARG B 1 179 ? 8.531 -16.094 1.933 1 97 179 ARG B O 1
ATOM 3100 N N . GLY B 1 180 ? 9.844 -16.344 0.129 1 96.62 180 GLY B N 1
ATOM 3101 C CA . GLY B 1 180 ? 9.602 -17.781 0.076 1 96.62 180 GLY B CA 1
ATOM 3102 C C . GLY B 1 180 ? 10.57 -18.578 0.93 1 96.62 180 GLY B C 1
ATOM 3103 O O . GLY B 1 180 ? 11.781 -18.328 0.9 1 96.62 180 GLY B O 1
ATOM 3104 N N . ARG B 1 181 ? 10.055 -19.5 1.653 1 95.19 181 ARG B N 1
ATOM 3105 C CA . ARG B 1 181 ? 10.938 -20.375 2.396 1 95.19 181 ARG B CA 1
ATOM 3106 C C . ARG B 1 181 ? 11.57 -21.422 1.475 1 95.19 181 ARG B C 1
ATOM 3108 O O . ARG B 1 181 ? 10.875 -22.062 0.688 1 95.19 181 ARG B O 1
ATOM 3115 N N . VAL B 1 182 ? 12.797 -21.531 1.685 1 92.75 182 VAL B N 1
ATOM 3116 C CA . VAL B 1 182 ? 13.539 -22.5 0.876 1 92.75 182 VAL B CA 1
ATOM 3117 C C . VAL B 1 182 ? 13.445 -23.891 1.505 1 92.75 182 VAL B C 1
ATOM 3119 O O . VAL B 1 182 ? 13.547 -24.031 2.725 1 92.75 182 VAL B O 1
ATOM 3122 N N . ASN B 1 183 ? 13.156 -24.781 0.682 1 94.62 183 ASN B N 1
ATOM 3123 C CA . ASN B 1 183 ? 13.18 -26.188 1.086 1 94.62 183 ASN B CA 1
ATOM 3124 C C . ASN B 1 183 ? 14.336 -26.938 0.433 1 94.62 183 ASN B C 1
ATOM 3126 O O . ASN B 1 183 ? 14.516 -26.875 -0.783 1 94.62 183 ASN B O 1
ATOM 3130 N N . LYS B 1 184 ? 15.023 -27.641 1.219 1 93.69 184 LYS B N 1
ATOM 3131 C CA . LYS B 1 184 ? 16.25 -28.266 0.716 1 93.69 184 LYS B CA 1
ATOM 3132 C C . LYS B 1 184 ? 15.969 -29.656 0.182 1 93.69 184 LYS B C 1
ATOM 3134 O O . LYS B 1 184 ? 16.844 -30.297 -0.413 1 93.69 184 LYS B O 1
ATOM 3139 N N . ILE B 1 185 ? 14.805 -30.141 0.312 1 95.44 185 ILE B N 1
ATOM 3140 C CA . ILE B 1 185 ? 14.508 -31.531 -0.01 1 95.44 185 ILE B CA 1
ATOM 3141 C C . ILE B 1 185 ? 13.492 -31.594 -1.149 1 95.44 185 ILE B C 1
ATOM 3143 O O . ILE B 1 185 ? 13.68 -32.312 -2.123 1 95.44 185 ILE B O 1
ATOM 3147 N N . HIS B 1 186 ? 12.438 -30.828 -1.042 1 95.94 186 HIS B N 1
ATOM 3148 C CA . HIS B 1 186 ? 11.328 -30.922 -1.985 1 95.94 186 HIS B CA 1
ATOM 3149 C C . HIS B 1 186 ? 11.258 -29.688 -2.877 1 95.94 186 HIS B C 1
ATOM 3151 O O . HIS B 1 186 ? 11.594 -28.594 -2.445 1 95.94 186 HIS B O 1
ATOM 3157 N N . SER B 1 187 ? 10.82 -29.953 -4.09 1 97 187 SER B N 1
ATOM 3158 C CA . SER B 1 187 ? 10.484 -28.844 -4.973 1 97 187 SER B CA 1
ATOM 3159 C C . SER B 1 187 ? 9.148 -28.219 -4.594 1 97 187 SER B C 1
ATOM 3161 O O . SER B 1 187 ? 8.289 -28.875 -4.016 1 97 187 SER B O 1
ATOM 3163 N N . LYS B 1 188 ? 9.055 -26.969 -4.875 1 97.75 188 LYS B N 1
ATOM 3164 C CA . LYS B 1 188 ? 7.809 -26.219 -4.68 1 97.75 188 LYS B CA 1
ATOM 3165 C C . LYS B 1 188 ? 7.348 -25.562 -5.977 1 97.75 188 LYS B C 1
ATOM 3167 O O . LYS B 1 188 ? 8.133 -24.906 -6.66 1 97.75 188 LYS B O 1
ATOM 3172 N N . THR B 1 189 ? 6.09 -25.812 -6.348 1 98.44 189 THR B N 1
ATOM 3173 C CA . THR B 1 189 ? 5.504 -25.188 -7.527 1 98.44 189 THR B CA 1
ATOM 3174 C C . THR B 1 189 ? 4.32 -24.297 -7.141 1 98.44 189 THR B C 1
ATOM 3176 O O . THR B 1 189 ? 3.461 -24.719 -6.359 1 98.44 189 THR B O 1
ATOM 3179 N N . ILE B 1 190 ? 4.355 -23.062 -7.688 1 98.56 190 ILE B N 1
ATOM 3180 C CA . ILE B 1 190 ? 3.258 -22.141 -7.414 1 98.56 190 ILE B CA 1
ATOM 3181 C C . ILE B 1 190 ? 2.814 -21.469 -8.711 1 98.56 190 ILE B C 1
ATOM 3183 O O . ILE B 1 190 ? 3.59 -21.375 -9.664 1 98.56 190 ILE B O 1
ATOM 3187 N N . ALA B 1 191 ? 1.6 -21.109 -8.836 1 98.75 191 ALA B N 1
ATOM 3188 C CA . ALA B 1 191 ? 1.148 -20.016 -9.695 1 98.75 191 ALA B CA 1
ATOM 3189 C C . ALA B 1 191 ? 0.972 -18.719 -8.898 1 98.75 191 ALA B C 1
ATOM 3191 O O . ALA B 1 191 ? 0.469 -18.75 -7.773 1 98.75 191 ALA B O 1
ATOM 3192 N N . THR B 1 192 ? 1.44 -17.625 -9.453 1 98.62 192 THR B N 1
ATOM 3193 C CA . THR B 1 192 ? 1.414 -16.406 -8.664 1 98.62 192 THR B CA 1
ATOM 3194 C C . THR B 1 192 ? 1.246 -15.18 -9.57 1 98.62 192 THR B C 1
ATOM 3196 O O . THR B 1 192 ? 1.705 -15.188 -10.719 1 98.62 192 THR B O 1
ATOM 3199 N N . GLY B 1 193 ? 0.559 -14.234 -9.109 1 98.56 193 GLY B N 1
ATOM 3200 C CA . GLY B 1 193 ? 0.291 -12.992 -9.82 1 98.56 193 GLY B CA 1
ATOM 3201 C C . GLY B 1 193 ? -0.228 -11.891 -8.922 1 98.56 193 GLY B C 1
ATOM 3202 O O . GLY B 1 193 ? 0.01 -11.906 -7.711 1 98.56 193 GLY B O 1
ATOM 3203 N N . TRP B 1 194 ? -0.867 -10.953 -9.625 1 98.69 194 TRP B N 1
ATOM 3204 C CA . TRP B 1 194 ? -1.214 -9.734 -8.898 1 98.69 194 TRP B CA 1
ATOM 3205 C C . TRP B 1 194 ? -2.654 -9.328 -9.18 1 98.69 194 TRP B C 1
ATOM 3207 O O . TRP B 1 194 ? -3.273 -9.82 -10.133 1 98.69 194 TRP B O 1
ATOM 3217 N N . ILE B 1 195 ? -3.154 -8.523 -8.305 1 98.69 195 ILE B N 1
ATOM 3218 C CA . ILE B 1 195 ? -4.465 -7.895 -8.414 1 98.69 195 ILE B CA 1
ATOM 3219 C C . ILE B 1 195 ? -4.312 -6.375 -8.398 1 98.69 195 ILE B C 1
ATOM 3221 O O . ILE B 1 195 ? -3.781 -5.809 -7.445 1 98.69 195 ILE B O 1
ATOM 3225 N N . ASN B 1 196 ? -4.793 -5.777 -9.453 1 98.12 196 ASN B N 1
ATOM 3226 C CA . ASN B 1 196 ? -4.59 -4.344 -9.641 1 98.12 196 ASN B CA 1
ATOM 3227 C C . ASN B 1 196 ? -5.871 -3.559 -9.383 1 98.12 196 ASN B C 1
ATOM 3229 O O . ASN B 1 196 ? -6.973 -4.086 -9.547 1 98.12 196 ASN B O 1
ATOM 3233 N N . ALA B 1 197 ? -5.684 -2.293 -8.977 1 97.62 197 ALA B N 1
ATOM 3234 C CA . ALA B 1 197 ? -6.797 -1.35 -8.945 1 97.62 197 ALA B CA 1
ATOM 3235 C C . ALA B 1 197 ? -7.172 -0.897 -10.352 1 97.62 197 ALA B C 1
ATOM 3237 O O . ALA B 1 197 ? -6.324 -0.86 -11.25 1 97.62 197 ALA B O 1
ATOM 3238 N N . GLY B 1 198 ? -8.422 -0.491 -10.5 1 94.81 198 GLY B N 1
ATOM 3239 C CA . GLY B 1 198 ? -8.93 -0.041 -11.789 1 94.81 198 GLY B CA 1
ATOM 3240 C C . GLY B 1 198 ? -9.75 -1.095 -12.508 1 94.81 198 GLY B C 1
ATOM 3241 O O . GLY B 1 198 ? -10.164 -2.086 -11.898 1 94.81 198 GLY B O 1
ATOM 3242 N N . SER B 1 199 ? -9.945 -0.803 -13.75 1 92.44 199 SER B N 1
ATOM 3243 C CA . SER B 1 199 ? -10.773 -1.703 -14.555 1 92.44 199 SER B CA 1
ATOM 3244 C C . SER B 1 199 ? -9.914 -2.564 -15.477 1 92.44 199 SER B C 1
ATOM 3246 O O . SER B 1 199 ? -8.93 -2.084 -16.047 1 92.44 199 SER B O 1
ATOM 3248 N N . ARG B 1 200 ? -10.383 -3.83 -15.578 1 94.12 200 ARG B N 1
ATOM 3249 C CA . ARG B 1 200 ? -9.695 -4.754 -16.469 1 94.12 200 ARG B CA 1
ATOM 3250 C C . ARG B 1 200 ? -9.734 -4.246 -17.906 1 94.12 200 ARG B C 1
ATOM 3252 O O . ARG B 1 200 ? -8.727 -4.305 -18.625 1 94.12 200 ARG B O 1
ATOM 3259 N N . ASP B 1 201 ? -10.859 -3.74 -18.281 1 93.75 201 ASP B N 1
ATOM 3260 C CA . ASP B 1 201 ? -11.016 -3.252 -19.656 1 93.75 201 ASP B CA 1
ATOM 3261 C C . ASP B 1 201 ? -10.07 -2.086 -19.938 1 93.75 201 ASP B C 1
ATOM 3263 O O . ASP B 1 201 ? -9.453 -2.021 -21 1 93.75 201 ASP B O 1
ATOM 3267 N N . SER B 1 202 ? -9.977 -1.164 -18.984 1 93.25 202 SER B N 1
ATOM 3268 C CA . SER B 1 202 ? -9.055 -0.045 -19.141 1 93.25 202 SER B CA 1
ATOM 3269 C C . SER B 1 202 ? -7.613 -0.526 -19.234 1 93.25 202 SER B C 1
ATOM 3271 O O . SER B 1 202 ? -6.828 -0.019 -20.031 1 93.25 202 SER B O 1
ATOM 3273 N N . TYR B 1 203 ? -7.32 -1.439 -18.484 1 95.12 203 TYR B N 1
ATOM 3274 C CA . TYR B 1 203 ? -5.98 -2.012 -18.469 1 95.12 203 TYR B CA 1
ATOM 3275 C C . TYR B 1 203 ? -5.648 -2.656 -19.812 1 95.12 203 TYR B C 1
ATOM 3277 O O . TYR B 1 203 ? -4.574 -2.424 -20.375 1 95.12 203 TYR B O 1
ATOM 3285 N N . ILE B 1 204 ? -6.551 -3.463 -20.344 1 93.56 204 ILE B N 1
ATOM 3286 C CA . ILE B 1 204 ? -6.328 -4.16 -21.594 1 93.56 204 ILE B CA 1
ATOM 3287 C C . ILE B 1 204 ? -6.168 -3.148 -22.734 1 93.56 204 ILE B C 1
ATOM 3289 O O . ILE B 1 204 ? -5.355 -3.344 -23.641 1 93.56 204 ILE B O 1
ATOM 3293 N N . SER B 1 205 ? -6.914 -2.07 -22.656 1 92.12 205 SER B N 1
ATOM 3294 C CA . SER B 1 205 ? -6.801 -1.017 -23.656 1 92.12 205 SER B CA 1
ATOM 3295 C C . SER B 1 205 ? -5.41 -0.394 -23.641 1 92.12 205 SER B C 1
ATOM 3297 O O . SER B 1 205 ? -4.852 -0.09 -24.703 1 92.12 205 SER B O 1
ATOM 3299 N N . ARG B 1 206 ? -4.832 -0.235 -22.469 1 89.94 206 ARG B N 1
ATOM 3300 C CA . ARG B 1 206 ? -3.502 0.352 -22.359 1 89.94 206 ARG B CA 1
ATOM 3301 C C . ARG B 1 206 ? -2.428 -0.636 -22.812 1 89.94 206 ARG B C 1
ATOM 3303 O O . ARG B 1 206 ? -1.384 -0.235 -23.328 1 89.94 206 ARG B O 1
ATOM 3310 N N . LEU B 1 207 ? -2.664 -1.892 -22.547 1 86 207 LEU B N 1
ATOM 3311 C CA . LEU B 1 207 ? -1.711 -2.926 -22.938 1 86 207 LEU B CA 1
ATOM 3312 C C . LEU B 1 207 ? -1.572 -3 -24.453 1 86 207 LEU B C 1
ATOM 3314 O O . LEU B 1 207 ? -0.494 -3.305 -24.969 1 86 207 LEU B O 1
ATOM 3318 N N . ALA B 1 208 ? -2.623 -2.76 -25.219 1 79.44 208 ALA B N 1
ATOM 3319 C CA . ALA B 1 208 ? -2.662 -2.836 -26.672 1 79.44 208 ALA B CA 1
ATOM 3320 C C . ALA B 1 208 ? -2.059 -1.585 -27.312 1 79.44 208 ALA B C 1
ATOM 3322 O O . ALA B 1 208 ? -1.721 -1.581 -28.5 1 79.44 208 ALA B O 1
ATOM 3323 N N . SER B 1 209 ? -1.87 -0.506 -26.547 1 71.62 209 SER B N 1
ATOM 3324 C CA . SER B 1 209 ? -1.362 0.741 -27.109 1 71.62 209 SER B CA 1
ATOM 3325 C C . SER B 1 209 ? 0.162 0.765 -27.109 1 71.62 209 SER B C 1
ATOM 3327 O O . SER B 1 209 ? 0.801 0.123 -26.281 1 71.62 209 SER B O 1
#